Protein AF-0000000084728700 (afdb_homodimer)

InterPro domains:
  IPR007277 Svp26/Tex261 [PF04148] (4-210)
  IPR007277 Svp26/Tex261 [PTHR13144] (4-210)

Radius of gyration: 27.86 Å; Cα contacts (8 Å, |Δi|>4): 353; chains: 2; bounding box: 79×85×58 Å

Organism: Pneumocystis jirovecii (NCBI:txid42068)

Structure (mmCIF, N/CA/C/O backbone):
data_AF-0000000084728700-model_v1
#
loop_
_entity.id
_entity.type
_entity.pdbx_description
1 polymer 'Protein SVP26'
#
loop_
_atom_site.group_PDB
_atom_site.id
_atom_site.type_symbol
_atom_site.label_atom_id
_atom_site.label_alt_id
_atom_site.label_comp_id
_atom_site.label_asym_id
_atom_site.label_entity_id
_atom_site.label_seq_id
_atom_site.pdbx_PDB_ins_code
_atom_site.Cartn_x
_atom_site.Cartn_y
_atom_site.Cartn_z
_atom_site.occupancy
_atom_site.B_iso_or_equiv
_atom_site.auth_seq_id
_atom_site.auth_comp_id
_atom_site.auth_asym_id
_atom_site.auth_atom_id
_atom_site.pdbx_PDB_model_num
ATOM 1 N N . MET A 1 1 ? -20.25 -24.484 -0.76 1 86.06 1 MET A N 1
ATOM 2 C CA . MET A 1 1 ? -19.5 -23.281 -1.103 1 86.06 1 MET A CA 1
ATOM 3 C C . MET A 1 1 ? -18.344 -23.062 -0.122 1 86.06 1 MET A C 1
ATOM 5 O O . MET A 1 1 ? -17.953 -21.922 0.122 1 86.06 1 MET A O 1
ATOM 9 N N . TYR A 1 2 ? -17.938 -24.281 0.404 1 89.12 2 TYR A N 1
ATOM 10 C CA . TYR A 1 2 ? -16.906 -24.25 1.431 1 89.12 2 TYR A CA 1
ATOM 11 C C . TYR A 1 2 ? -15.547 -23.875 0.831 1 89.12 2 TYR A C 1
ATOM 13 O O . TYR A 1 2 ? -14.742 -23.188 1.468 1 89.12 2 TYR A O 1
ATOM 21 N N . GLY A 1 3 ? -15.336 -24.297 -0.341 1 92.12 3 GLY A N 1
ATOM 22 C CA . GLY A 1 3 ? -14.07 -24 -0.98 1 92.12 3 GLY A CA 1
ATOM 23 C C . GLY A 1 3 ? -13.859 -22.516 -1.232 1 92.12 3 GLY A C 1
ATOM 24 O O . GLY A 1 3 ? -12.812 -21.969 -0.885 1 92.12 3 GLY A O 1
ATOM 25 N N . ILE A 1 4 ? -14.852 -21.922 -1.676 1 92.06 4 ILE A N 1
ATOM 26 C CA . ILE A 1 4 ? -14.742 -20.516 -2.029 1 92.06 4 ILE A CA 1
ATOM 27 C C . ILE A 1 4 ? -14.75 -19.656 -0.764 1 92.06 4 ILE A C 1
ATOM 29 O O . ILE A 1 4 ? -14.133 -18.594 -0.719 1 92.06 4 ILE A O 1
ATOM 33 N N . ILE A 1 5 ? -15.453 -20.094 0.23 1 92.19 5 ILE A N 1
ATOM 34 C CA . ILE A 1 5 ? -15.461 -19.391 1.509 1 92.19 5 ILE A CA 1
ATOM 35 C C . ILE A 1 5 ? -14.062 -19.422 2.121 1 92.19 5 ILE A C 1
ATOM 37 O O . ILE A 1 5 ? -13.57 -18.406 2.617 1 92.19 5 ILE A O 1
ATOM 41 N N . PHE A 1 6 ? -13.523 -20.594 2.043 1 94.12 6 PHE A N 1
ATOM 42 C CA . PHE A 1 6 ? -12.148 -20.719 2.504 1 94.12 6 PHE A CA 1
ATOM 43 C C . PHE A 1 6 ? -11.219 -19.812 1.709 1 94.12 6 PHE A C 1
ATOM 45 O O . PHE A 1 6 ? -10.391 -19.109 2.285 1 94.12 6 PHE A O 1
ATOM 52 N N . LEU A 1 7 ? -11.359 -19.797 0.48 1 94.69 7 LEU A N 1
ATOM 53 C CA . LEU A 1 7 ? -10.555 -18.969 -0.404 1 94.69 7 LEU A CA 1
ATOM 54 C C . LEU A 1 7 ? -10.75 -17.484 -0.08 1 94.69 7 LEU A C 1
ATOM 56 O O . LEU A 1 7 ? -9.805 -16.703 -0.139 1 94.69 7 LEU A O 1
ATOM 60 N N . SER A 1 8 ? -11.93 -17.172 0.301 1 94.31 8 SER A N 1
ATOM 61 C CA . SER A 1 8 ? -12.242 -15.781 0.634 1 94.31 8 SER A CA 1
ATOM 62 C C . SER A 1 8 ? -11.469 -15.328 1.865 1 94.31 8 SER A C 1
ATOM 64 O O . SER A 1 8 ? -10.922 -14.219 1.886 1 94.31 8 SER A O 1
ATOM 66 N N . TYR A 1 9 ? -11.375 -16.141 2.785 1 94.19 9 TYR A N 1
ATOM 67 C CA . TYR A 1 9 ? -10.617 -15.805 3.984 1 94.19 9 TYR A CA 1
ATOM 68 C C . TYR A 1 9 ? -9.125 -15.75 3.688 1 94.19 9 TYR A C 1
ATOM 70 O O . TYR A 1 9 ? -8.422 -14.859 4.176 1 94.19 9 TYR A O 1
ATOM 78 N N . LEU A 1 10 ? -8.672 -16.625 2.893 1 95.25 10 LEU A N 1
ATOM 79 C CA . LEU A 1 10 ? -7.273 -16.625 2.486 1 95.25 10 LEU A CA 1
ATOM 80 C C . LEU A 1 10 ? -6.93 -15.352 1.721 1 95.25 10 LEU A C 1
ATOM 82 O O . LEU A 1 10 ? -5.863 -14.766 1.92 1 95.25 10 LEU A O 1
ATOM 86 N N . GLY A 1 11 ? -7.812 -15.023 0.924 1 95.44 11 GLY A N 1
ATOM 87 C CA . GLY A 1 11 ? -7.609 -13.797 0.168 1 95.44 11 GLY A CA 1
ATOM 88 C C . GLY A 1 11 ? -7.574 -12.555 1.041 1 95.44 11 GLY A C 1
ATOM 89 O O . GLY A 1 11 ? -6.75 -11.664 0.831 1 95.44 11 GLY A O 1
ATOM 90 N N . LEU A 1 12 ? -8.438 -12.531 1.991 1 93.94 12 LEU A N 1
ATOM 91 C CA . LEU A 1 12 ? -8.492 -11.383 2.895 1 93.94 12 LEU A CA 1
ATOM 92 C C . LEU A 1 12 ? -7.207 -11.273 3.709 1 93.94 12 LEU A C 1
ATOM 94 O O . LEU A 1 12 ? -6.648 -10.188 3.852 1 93.94 12 LEU A O 1
ATOM 98 N N . ILE A 1 13 ? -6.793 -12.312 4.156 1 95.31 13 ILE A N 1
ATOM 99 C CA . ILE A 1 13 ? -5.59 -12.336 4.977 1 95.31 13 ILE A CA 1
ATOM 100 C C . ILE A 1 13 ? -4.375 -11.977 4.125 1 95.31 13 ILE A C 1
ATOM 102 O O . ILE A 1 13 ? -3.561 -11.141 4.516 1 95.31 13 ILE A O 1
ATOM 106 N N . SER A 1 14 ? -4.246 -12.562 3.01 1 94.94 14 SER A N 1
ATOM 107 C CA . SER A 1 14 ? -3.121 -12.289 2.117 1 94.94 14 SER A CA 1
ATOM 108 C C . SER A 1 14 ? -3.139 -10.852 1.625 1 94.94 14 SER A C 1
ATOM 110 O O . SER A 1 14 ? -2.09 -10.211 1.52 1 94.94 14 SER A O 1
ATOM 112 N N . GLY A 1 15 ? -4.324 -10.453 1.349 1 93.5 15 GLY A N 1
ATOM 113 C CA . GLY A 1 15 ? -4.445 -9.07 0.928 1 93.5 15 GLY A CA 1
ATOM 114 C C . GLY A 1 15 ? -4.031 -8.078 2.004 1 93.5 15 GLY A C 1
ATOM 115 O O . GLY A 1 15 ? -3.33 -7.105 1.723 1 93.5 15 GLY A O 1
ATOM 116 N N . PHE A 1 16 ? -4.418 -8.406 3.184 1 93.94 16 PHE A N 1
ATOM 117 C CA . PHE A 1 16 ? -4.059 -7.551 4.309 1 93.94 16 PHE A CA 1
ATOM 118 C C . PHE A 1 16 ? -2.551 -7.535 4.52 1 93.94 16 PHE A C 1
ATOM 120 O O . PHE A 1 16 ? -1.956 -6.477 4.723 1 93.94 16 PHE A O 1
ATOM 127 N N . LEU A 1 17 ? -1.979 -8.609 4.441 1 93.88 17 LEU A N 1
ATOM 128 C CA . LEU A 1 17 ? -0.535 -8.719 4.613 1 93.88 17 LEU A CA 1
ATOM 129 C C . LEU A 1 17 ? 0.203 -8.008 3.482 1 93.88 17 LEU A C 1
ATOM 131 O O . LEU A 1 17 ? 1.175 -7.289 3.727 1 93.88 17 LEU A O 1
ATOM 135 N N . PHE A 1 18 ? -0.209 -8.234 2.363 1 94.19 18 PHE A N 1
ATOM 136 C CA . PHE A 1 18 ? 0.42 -7.609 1.204 1 94.19 18 PHE A CA 1
ATOM 137 C C . PHE A 1 18 ? 0.346 -6.09 1.297 1 94.19 18 PHE A C 1
ATOM 139 O O . PHE A 1 18 ? 1.35 -5.402 1.103 1 94.19 18 PHE A O 1
ATOM 146 N N . LEU A 1 19 ? -0.818 -5.641 1.605 1 93.62 19 LEU A N 1
ATOM 147 C CA . LEU A 1 19 ? -0.994 -4.195 1.687 1 93.62 19 LEU A CA 1
ATOM 148 C C . LEU A 1 19 ? -0.146 -3.607 2.809 1 93.62 19 LEU A C 1
ATOM 150 O O . LEU A 1 19 ? 0.424 -2.523 2.656 1 93.62 19 LEU A O 1
ATOM 154 N N . THR A 1 20 ? -0.111 -4.289 3.875 1 94.31 20 THR A N 1
ATOM 155 C CA . THR A 1 20 ? 0.693 -3.828 5 1 94.31 20 THR A CA 1
ATOM 156 C C . THR A 1 20 ? 2.166 -3.742 4.613 1 94.31 20 THR A C 1
ATOM 158 O O . THR A 1 20 ? 2.842 -2.762 4.934 1 94.31 20 THR A O 1
ATOM 161 N N . VAL A 1 21 ? 2.637 -4.672 3.898 1 93.94 21 VAL A N 1
ATOM 162 C CA . VAL A 1 21 ? 4.031 -4.672 3.465 1 93.94 21 VAL A CA 1
ATOM 163 C C . VAL A 1 21 ? 4.262 -3.529 2.477 1 93.94 21 VAL A C 1
ATOM 165 O O . VAL A 1 21 ? 5.289 -2.85 2.533 1 93.94 21 VAL A O 1
ATOM 168 N N . CYS A 1 22 ? 3.312 -3.363 1.626 1 94.81 22 CYS A N 1
ATOM 169 C CA . CYS A 1 22 ? 3.439 -2.281 0.657 1 94.81 22 CYS A CA 1
ATOM 170 C C . CYS A 1 22 ? 3.492 -0.928 1.355 1 94.81 22 CYS A C 1
ATOM 172 O O . CYS A 1 22 ? 4.285 -0.063 0.984 1 94.81 22 CYS A O 1
ATOM 174 N N . ILE A 1 23 ? 2.656 -0.831 2.287 1 94.25 23 ILE A N 1
ATOM 175 C CA . ILE A 1 23 ? 2.656 0.414 3.047 1 94.25 23 ILE A CA 1
ATOM 176 C C . ILE A 1 23 ? 4.004 0.592 3.744 1 94.25 23 ILE A C 1
ATOM 178 O O . ILE A 1 23 ? 4.582 1.681 3.723 1 94.25 23 ILE A O 1
ATOM 182 N N . ALA A 1 24 ? 4.516 -0.455 4.359 1 92.06 24 ALA A N 1
ATOM 183 C CA . ALA A 1 24 ? 5.82 -0.417 5.016 1 92.06 24 ALA A CA 1
ATOM 184 C C . ALA A 1 24 ? 6.918 -0.018 4.031 1 92.06 24 ALA A C 1
ATOM 186 O O . ALA A 1 24 ? 7.777 0.805 4.352 1 92.06 24 ALA A O 1
ATOM 187 N N . CYS A 1 25 ? 6.867 -0.547 2.869 1 92.5 25 CYS A N 1
ATOM 188 C CA . CYS A 1 25 ? 7.852 -0.221 1.848 1 92.5 25 CYS A CA 1
ATOM 189 C C . CYS A 1 25 ? 7.727 1.233 1.409 1 92.5 25 CYS A C 1
ATOM 191 O O . CYS A 1 25 ? 8.734 1.913 1.198 1 92.5 25 CYS A O 1
ATOM 193 N N . GLY A 1 26 ? 6.566 1.59 1.32 1 92.81 26 GLY A N 1
ATOM 194 C CA . GLY A 1 26 ? 6.34 2.986 0.98 1 92.81 26 GLY A CA 1
ATOM 195 C C . GLY A 1 26 ? 6.887 3.947 2.018 1 92.81 26 GLY A C 1
ATOM 196 O O . GLY A 1 26 ? 7.512 4.953 1.671 1 92.81 26 GLY A O 1
ATOM 197 N N . LEU A 1 27 ? 6.641 3.631 3.205 1 89.5 27 LEU A N 1
ATOM 198 C CA . LEU A 1 27 ? 7.148 4.469 4.285 1 89.5 27 LEU A CA 1
ATOM 199 C C . LEU A 1 27 ? 8.672 4.441 4.32 1 89.5 27 LEU A C 1
ATOM 201 O O . LEU A 1 27 ? 9.312 5.453 4.621 1 89.5 27 LEU A O 1
ATOM 205 N N . TYR A 1 28 ? 9.234 3.357 4.074 1 89.19 28 TYR A N 1
ATOM 206 C CA . TYR A 1 28 ? 10.688 3.236 3.99 1 89.19 28 TYR A CA 1
ATOM 207 C C . TYR A 1 28 ? 11.242 4.137 2.896 1 89.19 28 TYR A C 1
ATOM 209 O O . TYR A 1 28 ? 12.211 4.871 3.123 1 89.19 28 TYR A O 1
ATOM 217 N N . TYR A 1 29 ? 10.594 4.07 1.847 1 88.94 29 TYR A N 1
ATOM 218 C CA . TYR A 1 29 ? 11.07 4.879 0.729 1 88.94 29 TYR A CA 1
ATOM 219 C C . TYR A 1 29 ? 10.875 6.363 1.006 1 88.94 29 TYR A C 1
ATOM 221 O O . TYR A 1 29 ? 11.711 7.188 0.629 1 88.94 29 TYR A O 1
ATOM 229 N N . LEU A 1 30 ? 9.883 6.617 1.56 1 89.69 30 LEU A N 1
ATOM 230 C CA . LEU A 1 30 ? 9.648 8.008 1.935 1 89.69 30 LEU A CA 1
ATOM 231 C C . LEU A 1 30 ? 10.734 8.5 2.889 1 89.69 30 LEU A C 1
ATOM 233 O O . LEU A 1 30 ? 11.211 9.633 2.76 1 89.69 30 LEU A O 1
ATOM 237 N N . SER A 1 31 ? 11.07 7.707 3.84 1 86.94 31 SER A N 1
ATOM 238 C CA . SER A 1 31 ? 12.133 8.07 4.773 1 86.94 31 SER A CA 1
ATOM 239 C C . SER A 1 31 ? 13.461 8.266 4.051 1 86.94 31 SER A C 1
ATOM 241 O O . SER A 1 31 ? 14.227 9.18 4.383 1 86.94 31 SER A O 1
ATOM 243 N N . GLU A 1 32 ? 13.703 7.473 3.125 1 86.5 32 GLU A N 1
ATOM 244 C CA . GLU A 1 32 ? 14.906 7.621 2.309 1 86.5 32 GLU A CA 1
ATOM 245 C C . GLU A 1 32 ? 14.859 8.906 1.489 1 86.5 32 GLU A C 1
ATOM 247 O O . GLU A 1 32 ? 15.875 9.602 1.357 1 86.5 32 GLU A O 1
ATOM 252 N N . PHE A 1 33 ? 13.75 9.117 1.015 1 87 33 PHE A N 1
ATOM 253 C CA . PHE A 1 33 ? 13.555 10.328 0.223 1 87 33 PHE A CA 1
ATOM 254 C C . PHE A 1 33 ? 13.797 11.57 1.067 1 87 33 PHE A C 1
ATOM 256 O O . PHE A 1 33 ? 14.484 12.5 0.63 1 87 33 PHE A O 1
ATOM 263 N N . ILE A 1 34 ? 13.344 11.602 2.238 1 86.25 34 ILE A N 1
ATOM 264 C CA . ILE A 1 34 ? 13.5 12.734 3.146 1 86.25 34 ILE A CA 1
ATOM 265 C C . ILE A 1 34 ? 14.977 12.898 3.51 1 86.25 34 ILE A C 1
ATOM 267 O O . ILE A 1 34 ? 15.477 14.023 3.617 1 86.25 34 ILE A O 1
ATOM 271 N N . GLU A 1 35 ? 15.625 11.812 3.643 1 83.19 35 GLU A N 1
ATOM 272 C CA . GLU A 1 35 ? 17.047 11.852 3.971 1 83.19 35 GLU A CA 1
ATOM 273 C C . GLU A 1 35 ? 17.875 12.344 2.787 1 83.19 35 GLU A C 1
ATOM 275 O O . GLU A 1 35 ? 18.812 13.117 2.963 1 83.19 35 GLU A O 1
ATOM 280 N N . GLU A 1 36 ? 17.516 11.961 1.692 1 84.19 36 GLU A N 1
ATOM 281 C CA . GLU A 1 36 ? 18.25 12.328 0.486 1 84.19 36 GLU A CA 1
ATOM 282 C C . GLU A 1 36 ? 17.969 13.781 0.094 1 84.19 36 GLU A C 1
ATOM 284 O O . GLU A 1 36 ? 18.875 14.484 -0.373 1 84.19 36 GLU A O 1
ATOM 289 N N . TYR A 1 37 ? 16.734 14.195 0.298 1 86.06 37 TYR A N 1
ATOM 290 C CA . TYR A 1 37 ? 16.328 15.547 -0.067 1 86.06 37 TYR A CA 1
ATOM 291 C C . TYR A 1 37 ? 15.781 16.297 1.141 1 86.06 37 TYR A C 1
ATOM 293 O O . TYR A 1 37 ? 14.625 16.734 1.14 1 86.06 37 TYR A O 1
ATOM 301 N N . THR A 1 38 ? 16.594 16.516 2.045 1 83.62 38 THR A N 1
ATOM 302 C CA . THR A 1 38 ? 16.203 17.062 3.338 1 83.62 38 THR A CA 1
ATOM 303 C C . THR A 1 38 ? 15.641 18.469 3.184 1 83.62 38 THR A C 1
ATOM 305 O O . THR A 1 38 ? 14.578 18.797 3.719 1 83.62 38 THR A O 1
ATOM 308 N N . GLU A 1 39 ? 16.422 19.297 2.5 1 85.12 39 GLU A N 1
ATOM 309 C CA . GLU A 1 39 ? 16 20.703 2.365 1 85.12 39 GLU A CA 1
ATOM 310 C C . GLU A 1 39 ? 14.68 20.812 1.625 1 85.12 39 GLU A C 1
ATOM 312 O O . GLU A 1 39 ? 13.797 21.578 2.033 1 85.12 39 GLU A O 1
ATOM 317 N N . PHE A 1 40 ? 14.602 20.125 0.626 1 85.94 40 PHE A N 1
ATOM 318 C CA . PHE A 1 40 ? 13.359 20.125 -0.136 1 85.94 40 PHE A CA 1
ATOM 319 C C . PHE A 1 40 ? 12.203 19.641 0.726 1 85.94 40 PHE A C 1
ATOM 321 O O . PHE A 1 40 ? 11.117 20.234 0.715 1 85.94 40 PHE A O 1
ATOM 328 N N . SER A 1 41 ? 12.391 18.5 1.368 1 89.44 41 SER A N 1
ATOM 329 C CA . SER A 1 41 ? 11.359 17.906 2.213 1 89.44 41 SER A CA 1
ATOM 330 C C . SER A 1 41 ? 10.93 18.875 3.312 1 89.44 41 SER A C 1
ATOM 332 O O . SER A 1 41 ? 9.742 18.938 3.646 1 89.44 41 SER A O 1
ATOM 334 N N . LYS A 1 42 ? 11.836 19.547 3.84 1 88.62 42 LYS A N 1
ATOM 335 C CA . LYS A 1 42 ? 11.539 20.531 4.875 1 88.62 42 LYS A CA 1
ATOM 336 C C . LYS A 1 42 ? 10.633 21.641 4.34 1 88.62 42 LYS A C 1
ATOM 338 O O . LYS A 1 42 ? 9.641 22 4.98 1 88.62 42 LYS A O 1
ATOM 343 N N . LYS A 1 43 ? 11 22.094 3.273 1 90.62 43 LYS A N 1
ATOM 344 C CA . LYS A 1 43 ? 10.203 23.156 2.646 1 90.62 43 LYS A CA 1
ATOM 345 C C . LYS A 1 43 ? 8.797 22.656 2.326 1 90.62 43 LYS A C 1
ATOM 347 O O . LYS A 1 43 ? 7.82 23.391 2.529 1 90.62 43 LYS A O 1
ATOM 352 N N . LEU A 1 44 ? 8.789 21.531 1.836 1 91.88 44 LEU A N 1
ATOM 353 C CA . LEU A 1 44 ? 7.492 20.938 1.516 1 91.88 44 LEU A CA 1
ATOM 354 C C . LEU A 1 44 ? 6.648 20.75 2.773 1 91.88 44 LEU A C 1
ATOM 356 O O . LEU A 1 44 ? 5.453 21.047 2.771 1 91.88 44 LEU A O 1
ATOM 360 N N . LEU A 1 45 ? 7.25 20.234 3.785 1 92.25 45 LEU A N 1
ATOM 361 C CA . LEU A 1 45 ? 6.543 20.016 5.043 1 92.25 45 LEU A CA 1
ATOM 362 C C . LEU A 1 45 ? 6.016 21.328 5.605 1 92.25 45 LEU A C 1
ATOM 364 O O . LEU A 1 45 ? 4.898 21.391 6.125 1 92.25 45 LEU A O 1
ATOM 368 N N . ARG A 1 46 ? 6.789 22.328 5.488 1 93.19 46 ARG A N 1
ATOM 369 C CA . ARG A 1 46 ? 6.371 23.656 5.938 1 93.19 46 ARG A CA 1
ATOM 370 C C . ARG A 1 46 ? 5.121 24.109 5.195 1 93.19 46 ARG A C 1
ATOM 372 O O . ARG A 1 46 ? 4.156 24.562 5.816 1 93.19 46 ARG A O 1
ATOM 379 N N . LYS A 1 47 ? 5.176 23.969 3.963 1 95 47 LYS A N 1
ATOM 380 C CA . LYS A 1 47 ? 4.023 24.344 3.15 1 95 47 LYS A CA 1
ATOM 381 C C . LYS A 1 47 ? 2.795 23.516 3.516 1 95 47 LYS A C 1
ATOM 383 O O . LYS A 1 47 ? 1.675 24.031 3.527 1 95 47 LYS A O 1
ATOM 388 N N . MET A 1 48 ? 3.051 22.266 3.73 1 96.25 48 MET A N 1
ATOM 389 C CA . MET A 1 48 ? 1.949 21.375 4.102 1 96.25 48 MET A CA 1
ATOM 390 C C . MET A 1 48 ? 1.328 21.812 5.426 1 96.25 48 MET A C 1
ATOM 392 O O . MET A 1 48 ? 0.11 21.734 5.598 1 96.25 48 MET A O 1
ATOM 396 N N . ILE A 1 49 ? 2.135 22.219 6.34 1 96 49 ILE A N 1
ATOM 397 C CA . ILE A 1 49 ? 1.626 22.672 7.633 1 96 49 ILE A CA 1
ATOM 398 C C . ILE A 1 49 ? 0.722 23.891 7.434 1 96 49 ILE A C 1
ATOM 400 O O . ILE A 1 49 ? -0.391 23.938 7.965 1 96 49 ILE A O 1
ATOM 404 N N . TYR A 1 50 ? 1.147 24.812 6.68 1 97.31 50 TYR A N 1
ATOM 405 C CA . TYR A 1 50 ? 0.343 26 6.406 1 97.31 50 TYR A CA 1
ATOM 406 C C . TYR A 1 50 ? -0.962 25.625 5.715 1 97.31 50 TYR A C 1
ATOM 408 O O . TYR A 1 50 ? -2.01 26.219 5.988 1 97.31 50 TYR A O 1
ATOM 416 N N . PHE A 1 51 ? -0.839 24.719 4.879 1 97.62 51 PHE A N 1
ATOM 417 C CA . PHE A 1 51 ? -2.023 24.266 4.164 1 97.62 51 PHE A CA 1
ATOM 418 C C . PHE A 1 51 ? -3.039 23.656 5.129 1 97.62 51 PHE A C 1
ATOM 420 O O . PHE A 1 51 ? -4.234 23.938 5.031 1 97.62 51 PHE A O 1
ATOM 427 N N . VAL A 1 52 ? -2.572 22.828 6.035 1 97.69 52 VAL A N 1
ATOM 428 C CA . VAL A 1 52 ? -3.461 22.188 7.004 1 97.69 52 VAL A CA 1
ATOM 429 C C . VAL A 1 52 ? -4.086 23.25 7.902 1 97.69 52 VAL A C 1
ATOM 431 O O . VAL A 1 52 ? -5.27 23.172 8.242 1 97.69 52 VAL A O 1
ATOM 434 N N . ILE A 1 53 ? -3.34 24.281 8.305 1 97.69 53 ILE A N 1
ATOM 435 C CA . ILE A 1 53 ? -3.871 25.391 9.094 1 97.69 53 ILE A CA 1
ATOM 436 C C . ILE A 1 53 ? -4.977 26.094 8.312 1 97.69 53 ILE A C 1
ATOM 438 O O . ILE A 1 53 ? -6.035 26.406 8.867 1 97.69 53 ILE A O 1
ATOM 442 N N . PHE A 1 54 ? -4.711 26.281 7.078 1 97.69 54 PHE A N 1
ATOM 443 C CA . PHE A 1 54 ? -5.703 26.906 6.207 1 97.69 54 PHE A CA 1
ATOM 444 C C . PHE A 1 54 ? -6.98 26.078 6.164 1 97.69 54 PHE A C 1
ATOM 446 O O . PHE A 1 54 ? -8.086 26.625 6.242 1 97.69 54 PHE A O 1
ATOM 453 N N . LEU A 1 55 ? -6.848 24.812 6.047 1 97.38 55 LEU A N 1
ATOM 454 C CA . LEU A 1 55 ? -8.016 23.938 6.004 1 97.38 55 LEU A CA 1
ATOM 455 C C . LEU A 1 55 ? -8.805 24.016 7.305 1 97.38 55 LEU A C 1
ATOM 457 O O . LEU A 1 55 ? -10.031 23.984 7.293 1 97.38 55 LEU A O 1
ATOM 461 N N . HIS A 1 56 ? -8.133 24.094 8.438 1 97.62 56 HIS A N 1
ATOM 462 C CA . HIS A 1 56 ? -8.797 24.234 9.719 1 97.62 56 HIS A CA 1
ATOM 463 C C . HIS A 1 56 ? -9.633 25.516 9.758 1 97.62 56 HIS A C 1
ATOM 465 O O . HIS A 1 56 ? -10.758 25.516 10.273 1 97.62 56 HIS A O 1
ATOM 471 N N . LEU A 1 57 ? -9.141 26.578 9.188 1 97 57 LEU A N 1
ATOM 472 C CA . LEU A 1 57 ? -9.859 27.844 9.156 1 97 57 LEU A CA 1
ATOM 473 C C . LEU A 1 57 ? -11.086 27.75 8.258 1 97 57 LEU A C 1
ATOM 475 O O . LEU A 1 57 ? -12.141 28.297 8.586 1 97 57 LEU A O 1
ATOM 479 N N . VAL A 1 58 ? -10.891 27.062 7.18 1 96.38 58 VAL A N 1
ATOM 480 C CA . VAL A 1 58 ? -12 26.875 6.246 1 96.38 58 VAL A CA 1
ATOM 481 C C . VAL A 1 58 ? -13.133 26.109 6.926 1 96.38 58 VAL A C 1
ATOM 483 O O . VAL A 1 58 ? -14.297 26.5 6.824 1 96.38 58 VAL A O 1
ATOM 486 N N . ILE A 1 59 ? -12.805 25.078 7.613 1 95.81 59 ILE A N 1
ATOM 487 C CA . ILE A 1 59 ? -13.812 24.25 8.266 1 95.81 59 ILE A CA 1
ATOM 488 C C . ILE A 1 59 ? -14.453 25.016 9.414 1 95.81 59 ILE A C 1
ATOM 490 O O . ILE A 1 59 ? -15.648 24.875 9.672 1 95.81 59 ILE A O 1
ATOM 494 N N . LEU A 1 60 ? -13.75 25.891 10.07 1 95.69 60 LEU A N 1
ATOM 495 C CA . LEU A 1 60 ? -14.281 26.734 11.133 1 95.69 60 LEU A CA 1
ATOM 496 C C . LEU A 1 60 ? -15.32 27.703 10.586 1 95.69 60 LEU A C 1
ATOM 498 O O . LEU A 1 60 ? -16.406 27.844 11.164 1 95.69 60 LEU A O 1
ATOM 502 N N . ILE A 1 61 ? -15.047 28.281 9.453 1 95.38 61 ILE A N 1
ATOM 503 C CA . ILE A 1 61 ? -15.875 29.344 8.914 1 95.38 61 ILE A CA 1
ATOM 504 C C . ILE A 1 61 ? -17.078 28.75 8.18 1 95.38 61 ILE A C 1
ATOM 506 O O . ILE A 1 61 ? -18.219 29.156 8.406 1 95.38 61 ILE A O 1
ATOM 510 N N . LEU A 1 62 ? -16.859 27.719 7.414 1 93.56 62 LEU A N 1
ATOM 511 C CA . LEU A 1 62 ? -17.906 27.188 6.543 1 93.56 62 LEU A CA 1
ATOM 512 C C . LEU A 1 62 ? -18.75 26.141 7.273 1 93.56 62 LEU A C 1
ATOM 514 O O . LEU A 1 62 ? -19.953 26.062 7.055 1 93.56 62 LEU A O 1
ATOM 518 N N . ASP A 1 63 ? -18.156 25.344 8.125 1 93.25 63 ASP A N 1
ATOM 519 C CA . ASP A 1 63 ? -18.859 24.219 8.742 1 93.25 63 ASP A CA 1
ATOM 520 C C . ASP A 1 63 ? -19.141 24.484 10.219 1 93.25 63 ASP A C 1
ATOM 522 O O . ASP A 1 63 ? -19.859 23.734 10.867 1 93.25 63 ASP A O 1
ATOM 526 N N . LYS A 1 64 ? -18.547 25.531 10.773 1 92.19 64 LYS A N 1
ATOM 527 C CA . LYS A 1 64 ? -18.781 25.953 12.148 1 92.19 64 LYS A CA 1
ATOM 528 C C . LYS A 1 64 ? -18.391 24.875 13.141 1 92.19 64 LYS A C 1
ATOM 530 O O . LYS A 1 64 ? -19.156 24.547 14.055 1 92.19 64 LYS A O 1
ATOM 535 N N . PHE A 1 65 ? -17.266 24.281 12.922 1 93.94 65 PHE A N 1
ATOM 536 C CA . PHE A 1 65 ? -16.688 23.328 13.883 1 93.94 65 PHE A CA 1
ATOM 537 C C . PHE A 1 65 ? -16.344 24.031 15.188 1 93.94 65 PHE A C 1
ATOM 539 O O . PHE A 1 65 ? -16.266 25.266 15.242 1 93.94 65 PHE A O 1
ATOM 546 N N . PRO A 1 66 ? -16.297 23.297 16.234 1 94.88 66 PRO A N 1
ATOM 547 C CA . PRO A 1 66 ? -16.047 23.922 17.531 1 94.88 66 PRO A CA 1
ATOM 548 C C . PRO A 1 66 ? -14.797 24.781 17.547 1 94.88 66 PRO A C 1
ATOM 550 O O . PRO A 1 66 ? -13.703 24.297 17.234 1 94.88 66 PRO A O 1
ATOM 553 N N . PHE A 1 67 ? -14.914 25.984 17.984 1 96.06 67 PHE A N 1
ATOM 554 C CA . PHE A 1 67 ? -13.875 27 17.906 1 96.06 67 PHE A CA 1
ATOM 555 C C . PHE A 1 67 ? -12.656 26.594 18.719 1 96.06 67 PHE A C 1
ATOM 557 O O . PHE A 1 67 ? -11.523 26.672 18.25 1 96.06 67 PHE A O 1
ATOM 564 N N . PHE A 1 68 ? -12.836 26.062 19.875 1 95.75 68 PHE A N 1
ATOM 565 C CA . PHE A 1 68 ? -11.734 25.766 20.781 1 95.75 68 PHE A CA 1
ATOM 566 C C . PHE A 1 68 ? -10.922 24.578 20.25 1 95.75 68 PHE A C 1
ATOM 568 O O . PHE A 1 68 ? -9.695 24.547 20.391 1 95.75 68 PHE A O 1
ATOM 575 N N . LEU A 1 69 ? -11.547 23.656 19.703 1 96.94 69 LEU A N 1
ATOM 576 C CA . LEU A 1 69 ? -10.844 22.5 19.156 1 96.94 69 LEU A CA 1
ATOM 577 C C . LEU A 1 69 ? -9.984 22.906 17.953 1 96.94 69 LEU A C 1
ATOM 579 O O . LEU A 1 69 ? -8.852 22.453 17.828 1 96.94 69 LEU A O 1
ATOM 583 N N . ILE A 1 70 ? -10.531 23.719 17.125 1 97.56 70 ILE A N 1
ATOM 584 C CA . ILE A 1 70 ? -9.797 24.188 15.953 1 97.56 70 ILE A CA 1
ATOM 585 C C . ILE A 1 70 ? -8.594 25.016 16.391 1 97.56 70 ILE A C 1
ATOM 587 O O . ILE A 1 70 ? -7.496 24.875 15.852 1 97.56 70 ILE A O 1
ATOM 591 N N . MET A 1 71 ? -8.859 25.875 17.375 1 97.19 71 MET A N 1
ATOM 592 C CA . MET A 1 71 ? -7.758 26.688 17.859 1 97.19 71 MET A CA 1
ATOM 593 C C . MET A 1 71 ? -6.652 25.828 18.453 1 97.19 71 MET A C 1
ATOM 595 O O . MET A 1 71 ? -5.469 26.094 18.25 1 97.19 71 MET A O 1
ATOM 599 N N . PHE A 1 72 ? -7.043 24.859 19.156 1 97.06 72 PHE A N 1
ATOM 600 C CA . PHE A 1 72 ? -6.059 23.953 19.734 1 97.06 72 PHE A CA 1
ATOM 601 C C . PHE A 1 72 ? -5.273 23.25 18.625 1 97.06 72 PHE A C 1
ATOM 603 O O . PHE A 1 72 ? -4.055 23.094 18.719 1 97.06 72 PHE A O 1
ATOM 610 N N . SER A 1 73 ? -5.934 22.75 17.625 1 97.5 73 SER A N 1
ATOM 611 C CA . SER A 1 73 ? -5.273 22.109 16.5 1 97.5 73 SER A CA 1
ATOM 612 C C . SER A 1 73 ? -4.309 23.047 15.797 1 97.5 73 SER A C 1
ATOM 614 O O . SER A 1 73 ? -3.197 22.656 15.438 1 97.5 73 SER A O 1
ATOM 616 N N . ILE A 1 74 ? -4.742 24.266 15.602 1 97.31 74 ILE A N 1
ATOM 617 C CA . ILE A 1 74 ? -3.881 25.266 14.977 1 97.31 74 ILE A CA 1
ATOM 618 C C . ILE A 1 74 ? -2.652 25.5 15.844 1 97.31 74 ILE A C 1
ATOM 620 O O . ILE A 1 74 ? -1.532 25.594 15.336 1 97.31 74 ILE A O 1
ATOM 624 N N . LEU A 1 75 ? -2.836 25.562 17.141 1 95.44 75 LEU A N 1
ATOM 625 C CA . LEU A 1 75 ? -1.715 25.719 18.062 1 95.44 75 LEU A CA 1
ATOM 626 C C . LEU 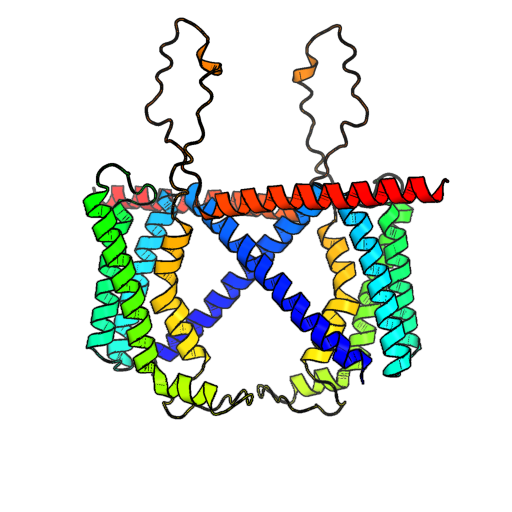A 1 75 ? -0.738 24.547 17.938 1 95.44 75 LEU A C 1
ATOM 628 O O . LEU A 1 75 ? 0.479 24.75 17.938 1 95.44 75 LEU A O 1
ATOM 632 N N . SER A 1 76 ? -1.267 23.391 17.828 1 94 76 SER A N 1
ATOM 633 C CA . SER A 1 76 ? -0.419 22.219 17.641 1 94 76 SER A CA 1
ATOM 634 C C . SER A 1 76 ? 0.408 22.344 16.359 1 94 76 SER A C 1
ATOM 636 O O . SER A 1 76 ? 1.592 22 16.344 1 94 76 SER A O 1
ATOM 638 N N . HIS A 1 77 ? -0.121 22.797 15.312 1 95.06 77 HIS A N 1
ATOM 639 C CA . HIS A 1 77 ? 0.577 22.953 14.039 1 95.06 77 HIS A CA 1
ATOM 640 C C . HIS A 1 77 ? 1.638 24.047 14.117 1 95.06 77 HIS A C 1
ATOM 642 O O . HIS A 1 77 ? 2.684 23.938 13.469 1 95.06 77 HIS A O 1
ATOM 648 N N . ILE A 1 78 ? 1.363 25.062 14.906 1 92.69 78 ILE A N 1
ATOM 649 C CA . ILE A 1 78 ? 2.367 26.094 15.133 1 92.69 78 ILE A CA 1
ATOM 650 C C . ILE A 1 78 ? 3.568 25.5 15.867 1 92.69 78 ILE A C 1
ATOM 652 O O . ILE A 1 78 ? 4.715 25.844 15.562 1 92.69 78 ILE A O 1
ATOM 656 N N . LEU A 1 79 ? 3.291 24.641 16.766 1 89.5 79 LEU A N 1
ATOM 657 C CA . LEU A 1 79 ? 4.371 23.938 17.453 1 89.5 79 LEU A CA 1
ATOM 658 C C . LEU A 1 79 ? 5.164 23.062 16.484 1 89.5 79 LEU A C 1
ATOM 660 O O . LEU A 1 79 ? 6.387 22.969 16.594 1 89.5 79 LEU A O 1
ATOM 664 N N . TYR A 1 80 ? 4.438 22.453 15.547 1 89.88 80 TYR A N 1
ATOM 665 C CA . TYR A 1 80 ? 5.121 21.672 14.523 1 89.88 80 TYR A CA 1
ATOM 666 C C . TYR A 1 80 ? 6.066 22.547 13.711 1 89.88 80 TYR A C 1
ATOM 668 O O . TYR A 1 80 ? 7.184 22.125 13.391 1 89.88 80 TYR A O 1
ATOM 676 N N . LEU A 1 81 ? 5.676 23.703 13.422 1 88.94 81 LEU A N 1
ATOM 677 C CA . LEU A 1 81 ? 6.48 24.641 12.641 1 88.94 81 LEU A CA 1
ATOM 678 C C . LEU A 1 81 ? 7.766 25 13.383 1 88.94 81 LEU A C 1
ATOM 680 O O . LEU A 1 81 ? 8.836 25.094 12.773 1 88.94 81 LEU A O 1
ATOM 684 N N . SER A 1 82 ? 7.582 25.156 14.609 1 83.69 82 SER A N 1
ATOM 685 C CA . SER A 1 82 ? 8.734 25.516 15.43 1 83.69 82 SER A CA 1
ATOM 686 C C . SER A 1 82 ? 9.758 24.391 15.484 1 83.69 82 SER A C 1
ATOM 688 O O . SER A 1 82 ? 10.961 24.641 15.578 1 83.69 82 SER A O 1
ATOM 690 N N . ASN A 1 83 ? 9.297 23.266 15.352 1 78.06 83 ASN A N 1
ATOM 691 C CA . ASN A 1 83 ? 10.172 22.094 15.43 1 78.06 83 ASN A CA 1
ATOM 692 C C . ASN A 1 83 ? 10.828 21.797 14.086 1 78.06 83 ASN A C 1
ATOM 694 O O . ASN A 1 83 ? 11.75 20.984 14.008 1 78.06 83 ASN A O 1
ATOM 698 N N . LEU A 1 84 ? 10.453 22.312 13.016 1 78.81 84 LEU A N 1
ATOM 699 C CA . LEU A 1 84 ? 11.039 22.109 11.695 1 78.81 84 LEU A CA 1
ATOM 700 C C . LEU A 1 84 ? 12.422 22.75 11.609 1 78.81 84 LEU A C 1
ATOM 702 O O . LEU A 1 84 ? 13.234 22.359 10.773 1 78.81 84 LEU A O 1
ATOM 706 N N . ARG A 1 85 ? 12.68 23.672 12.477 1 65.69 85 ARG A N 1
ATOM 707 C CA . ARG A 1 85 ? 13.969 24.359 12.461 1 65.69 85 ARG A CA 1
ATOM 708 C C . ARG A 1 85 ? 15.102 23.391 12.773 1 65.69 85 ARG A C 1
ATOM 710 O O . ARG A 1 85 ? 16.219 23.531 12.258 1 65.69 85 ARG A O 1
ATOM 717 N N . SER A 1 86 ? 14.758 22.422 13.586 1 58.97 86 SER A N 1
ATOM 718 C CA . SER A 1 86 ? 15.781 21.438 13.938 1 58.97 86 SER A CA 1
ATOM 719 C C . SER A 1 86 ? 15.727 20.234 13.008 1 58.97 86 SER A C 1
ATOM 721 O O . SER A 1 86 ? 16.391 19.219 13.258 1 58.97 86 SER A O 1
ATOM 723 N N . PHE A 1 87 ? 15.055 20.25 11.945 1 57.97 87 PHE A N 1
ATOM 724 C CA . PHE A 1 87 ? 14.883 19.172 10.984 1 57.97 87 PHE A CA 1
ATOM 725 C C . PHE A 1 87 ? 16.125 19 10.125 1 57.97 87 PHE A C 1
ATOM 727 O O . PHE A 1 87 ? 16.734 19.984 9.711 1 57.97 87 PHE A O 1
ATOM 734 N N . PRO A 1 88 ? 16.531 17.797 9.812 1 50.69 88 PRO A N 1
ATOM 735 C CA . PRO A 1 88 ? 16.078 16.562 10.453 1 50.69 88 PRO A CA 1
ATOM 736 C C . PRO A 1 88 ? 16.766 16.297 11.781 1 50.69 88 PRO A C 1
ATOM 738 O O . PRO A 1 88 ? 16.406 15.352 12.492 1 50.69 88 PRO A O 1
ATOM 741 N N . CYS A 1 89 ? 17.984 16.859 11.961 1 45.66 89 CYS A N 1
ATOM 742 C CA . CYS A 1 89 ? 18.922 16.578 13.047 1 45.66 89 CYS A CA 1
ATOM 743 C C . CYS A 1 89 ? 18.484 17.297 14.32 1 45.66 89 CYS A C 1
ATOM 745 O O . CYS A 1 89 ? 18.422 18.531 14.359 1 45.66 89 CYS A O 1
ATOM 747 N N . ILE A 1 90 ? 17.594 16.672 14.977 1 42.22 90 ILE A N 1
ATOM 748 C CA . ILE A 1 90 ? 17.547 17.234 16.312 1 42.22 90 ILE A CA 1
ATOM 749 C C . ILE A 1 90 ? 18.953 17.312 16.906 1 42.22 90 ILE A C 1
ATOM 751 O O . ILE A 1 90 ? 19.609 16.297 17.094 1 42.22 90 ILE A O 1
ATOM 755 N N . SER A 1 91 ? 19.734 18.234 16.578 1 35.5 91 SER A N 1
ATOM 756 C CA . SER A 1 91 ? 21.016 18.406 17.25 1 35.5 91 SER A CA 1
ATOM 757 C C . SER A 1 91 ? 20.922 18.062 18.734 1 35.5 91 SER A C 1
ATOM 759 O O . SER A 1 91 ? 20 18.484 19.422 1 35.5 91 SER A O 1
ATOM 761 N N . VAL A 1 92 ? 21.531 16.969 19.141 1 36.03 92 VAL A N 1
ATOM 762 C CA . VAL A 1 92 ? 21.688 16.438 20.484 1 36.03 92 VAL A CA 1
ATOM 763 C C . VAL A 1 92 ? 22.031 17.578 21.453 1 36.03 92 VAL A C 1
ATOM 765 O O . VAL A 1 92 ? 21.859 17.438 22.656 1 36.03 92 VAL A O 1
ATOM 768 N N . TYR A 1 93 ? 22.719 18.5 21.047 1 36.88 93 TYR A N 1
ATOM 769 C CA . TYR A 1 93 ? 23.266 19.375 22.078 1 36.88 93 TYR A CA 1
ATOM 770 C C . TYR A 1 93 ? 22.156 20.047 22.875 1 36.88 93 TYR A C 1
ATOM 772 O O . TYR A 1 93 ? 22.312 20.312 24.062 1 36.88 93 TYR A O 1
ATOM 780 N N . PHE A 1 94 ? 21.219 20.719 22.297 1 41.06 94 PHE A N 1
ATOM 781 C CA . PHE A 1 94 ? 20.203 21.391 23.109 1 41.06 94 PHE A CA 1
ATOM 782 C C . PHE A 1 94 ? 19.094 20.438 23.5 1 41.06 94 PHE A C 1
ATOM 784 O O . PHE A 1 94 ? 18 20.5 22.953 1 41.06 94 PHE A O 1
ATOM 791 N N . LEU A 1 95 ? 19.344 19.328 23.969 1 42.69 95 LEU A N 1
ATOM 792 C CA . LEU A 1 95 ? 18.672 18.125 24.453 1 42.69 95 LEU A CA 1
ATOM 793 C C . LEU A 1 95 ? 17.453 18.5 25.297 1 42.69 95 LEU A C 1
ATOM 795 O O . LEU A 1 95 ? 16.391 17.906 25.172 1 42.69 95 LEU A O 1
ATOM 799 N N . HIS A 1 96 ? 17.797 19.328 26.297 1 43.62 96 HIS A N 1
ATOM 800 C CA . HIS A 1 96 ? 16.781 19.625 27.297 1 43.62 96 HIS A CA 1
ATOM 801 C C . HIS A 1 96 ? 15.578 20.328 26.656 1 43.62 96 HIS A C 1
ATOM 803 O O . HIS A 1 96 ? 14.43 19.984 26.953 1 43.62 96 HIS A O 1
ATOM 809 N N . ILE A 1 97 ? 15.953 21.391 25.969 1 42.56 97 ILE A N 1
ATOM 810 C CA . ILE A 1 97 ? 14.883 22.188 25.375 1 42.56 97 ILE A CA 1
ATOM 811 C C . ILE A 1 97 ? 14.18 21.375 24.297 1 42.56 97 ILE A C 1
ATOM 813 O O . ILE A 1 97 ? 12.953 21.422 24.172 1 42.56 97 ILE A O 1
ATOM 817 N N . ILE A 1 98 ? 14.852 20.484 23.641 1 49.38 98 ILE A N 1
ATOM 818 C CA . ILE A 1 98 ? 14.328 19.672 22.547 1 49.38 98 ILE A CA 1
ATOM 819 C C . ILE A 1 98 ? 13.445 18.562 23.109 1 49.38 98 ILE A C 1
ATOM 821 O O . ILE A 1 98 ? 12.367 18.281 22.578 1 49.38 98 ILE A O 1
ATOM 825 N N . TYR A 1 99 ? 14.078 18.078 24.219 1 53.44 99 TYR A N 1
ATOM 826 C CA . TYR A 1 99 ? 13.258 17.062 24.859 1 53.44 99 TYR A CA 1
ATOM 827 C C . TYR A 1 99 ? 11.906 17.641 25.281 1 53.44 99 TYR A C 1
ATOM 829 O O . TYR A 1 99 ? 10.867 17 25.109 1 53.44 99 TYR A O 1
ATOM 837 N N . MET A 1 100 ? 12.102 18.906 25.828 1 52.28 100 MET A N 1
ATOM 838 C CA . MET A 1 100 ? 10.844 19.516 26.266 1 52.28 100 MET A CA 1
ATOM 839 C C . MET A 1 100 ? 9.953 19.844 25.078 1 52.28 100 MET A C 1
ATOM 841 O O . MET A 1 100 ? 8.734 19.625 25.141 1 52.28 100 MET A O 1
ATOM 845 N N . ASN A 1 101 ? 10.648 20.25 24.031 1 62.38 101 ASN A N 1
ATOM 846 C CA . ASN A 1 101 ? 9.852 20.594 22.859 1 62.38 101 ASN A CA 1
ATOM 847 C C . ASN A 1 101 ? 9.242 19.359 22.203 1 62.38 101 ASN A C 1
ATOM 849 O O . ASN A 1 101 ? 8.086 19.375 21.797 1 62.38 101 ASN A O 1
ATOM 853 N N . HIS A 1 102 ? 10.031 18.328 22.438 1 69.88 102 HIS A N 1
ATOM 854 C CA . HIS A 1 102 ? 9.523 17.094 21.844 1 69.88 102 HIS A CA 1
ATOM 855 C C . HIS A 1 102 ? 8.383 16.516 22.688 1 69.88 102 HIS A C 1
ATOM 857 O O . HIS A 1 102 ? 7.418 15.984 22.141 1 69.88 102 HIS A O 1
ATOM 863 N N . LEU A 1 103 ? 8.633 16.672 23.969 1 74.75 103 LEU A N 1
ATOM 864 C CA . LEU A 1 103 ? 7.586 16.156 24.859 1 74.75 103 LEU A CA 1
ATOM 865 C C . LEU A 1 103 ? 6.293 16.938 24.672 1 74.75 103 LEU A C 1
ATOM 867 O O . LEU A 1 103 ? 5.203 16.359 24.656 1 74.75 103 LEU A O 1
ATOM 871 N N . ASN A 1 104 ? 6.523 18.266 24.609 1 80.94 104 ASN A N 1
ATOM 872 C CA . ASN A 1 104 ? 5.34 19.078 24.359 1 80.94 104 ASN A CA 1
ATOM 873 C C . ASN A 1 104 ? 4.664 18.719 23.047 1 80.94 104 ASN A C 1
ATOM 875 O O . ASN A 1 104 ? 3.434 18.656 22.969 1 80.94 104 ASN A O 1
ATOM 879 N N . LEU A 1 105 ? 5.496 18.422 22.109 1 82.5 105 LEU A N 1
ATOM 880 C CA . LEU A 1 105 ? 4.969 18.062 20.812 1 82.5 105 LEU A CA 1
ATOM 881 C C . LEU A 1 105 ? 4.152 16.781 20.891 1 82.5 105 LEU A C 1
ATOM 883 O O . LEU A 1 105 ? 3.062 16.688 20.312 1 82.5 105 LEU A O 1
ATOM 887 N N . LEU A 1 106 ? 4.711 15.906 21.641 1 85.5 106 LEU A N 1
ATOM 888 C CA . LEU A 1 106 ? 4.039 14.617 21.781 1 85.5 106 LEU A CA 1
ATOM 889 C C . LEU A 1 106 ? 2.732 14.773 22.562 1 85.5 106 LEU A C 1
ATOM 891 O O . LEU A 1 106 ? 1.708 14.203 22.172 1 85.5 106 LEU A O 1
ATOM 895 N N . VAL A 1 107 ? 2.793 15.516 23.609 1 89.81 107 VAL A N 1
ATOM 896 C CA . VAL A 1 107 ? 1.613 15.727 24.453 1 89.81 107 VAL A CA 1
ATOM 897 C C . VAL A 1 107 ? 0.53 16.438 23.641 1 89.81 107 VAL A C 1
ATOM 899 O O . VAL A 1 107 ? -0.631 16.016 23.641 1 89.81 107 VAL A O 1
ATOM 902 N N . PHE A 1 108 ? 0.884 17.484 22.938 1 91.25 108 PHE A N 1
ATOM 903 C CA . PHE A 1 108 ? -0.08 18.234 22.156 1 91.25 108 PHE A CA 1
ATOM 904 C C . PHE A 1 108 ? -0.674 17.359 21.047 1 91.25 108 PHE A C 1
ATOM 906 O O . PHE A 1 108 ? -1.868 17.453 20.766 1 91.25 108 PHE A O 1
ATOM 913 N N . THR A 1 109 ? 0.207 16.547 20.469 1 91.5 109 THR A N 1
ATOM 914 C CA . THR A 1 109 ? -0.269 15.664 19.422 1 91.5 109 THR A CA 1
ATOM 915 C C . THR A 1 109 ? -1.293 14.672 19.969 1 91.5 109 THR A C 1
ATOM 917 O O . THR A 1 109 ? -2.352 14.469 19.375 1 91.5 109 THR A O 1
ATOM 920 N N . VAL A 1 110 ? -1.023 14.102 21.078 1 92.94 110 VAL A N 1
ATOM 921 C CA . VAL A 1 110 ? -1.91 13.117 21.688 1 92.94 110 VAL A CA 1
ATOM 922 C C . VAL A 1 110 ? -3.215 13.781 22.125 1 92.94 110 VAL A C 1
ATOM 924 O O . VAL A 1 110 ? -4.301 13.25 21.875 1 92.94 110 VAL A O 1
ATOM 927 N N . LEU A 1 111 ? -3.133 14.93 22.719 1 94.56 111 LEU A N 1
ATOM 928 C CA . LEU A 1 111 ? -4.324 15.656 23.156 1 94.56 111 LEU A CA 1
ATOM 929 C C . LEU A 1 111 ? -5.191 16.031 21.953 1 94.56 111 LEU A C 1
ATOM 931 O O . LEU A 1 111 ? -6.422 15.938 22.016 1 94.56 111 LEU A O 1
ATOM 935 N N . ASN A 1 112 ? -4.535 16.469 20.922 1 96.12 112 ASN A N 1
ATOM 936 C CA . ASN A 1 112 ? -5.273 16.797 19.719 1 96.12 112 ASN A CA 1
ATOM 937 C C . ASN A 1 112 ? -6.074 15.609 19.203 1 96.12 112 ASN A C 1
ATOM 939 O O . ASN A 1 112 ? -7.23 15.758 18.797 1 96.12 112 ASN A O 1
ATOM 943 N N . HIS A 1 113 ? -5.492 14.383 19.266 1 94.12 113 HIS A N 1
ATOM 944 C CA . HIS A 1 113 ? -6.184 13.156 18.891 1 94.12 113 HIS A CA 1
ATOM 945 C C . HIS A 1 113 ? -7.395 12.906 19.781 1 94.12 113 HIS A C 1
ATOM 947 O O . HIS A 1 113 ? -8.492 12.656 19.281 1 94.12 113 HIS A O 1
ATOM 953 N N . LEU A 1 114 ? -7.188 13.039 21 1 94.62 114 LEU A N 1
ATOM 954 C CA . LEU A 1 114 ? -8.227 12.727 21.984 1 94.62 114 LEU A CA 1
ATOM 955 C C . LEU A 1 114 ? -9.391 13.711 21.875 1 94.62 114 LEU A C 1
ATOM 957 O O . LEU A 1 114 ? -10.555 13.32 21.969 1 94.62 114 LEU A O 1
ATOM 961 N N . PHE A 1 115 ? -9.078 14.922 21.688 1 96.06 115 PHE A N 1
ATOM 962 C CA . PHE A 1 115 ? -10.109 15.953 21.594 1 96.06 115 PHE A CA 1
ATOM 963 C C . PHE A 1 115 ? -11.008 15.703 20.375 1 96.06 115 PHE A C 1
ATOM 965 O O . PHE A 1 115 ? -12.234 15.789 20.484 1 96.06 115 PHE A O 1
ATOM 972 N N . TRP A 1 116 ? -10.461 15.297 19.312 1 95.44 116 TRP A N 1
ATOM 973 C CA . TRP A 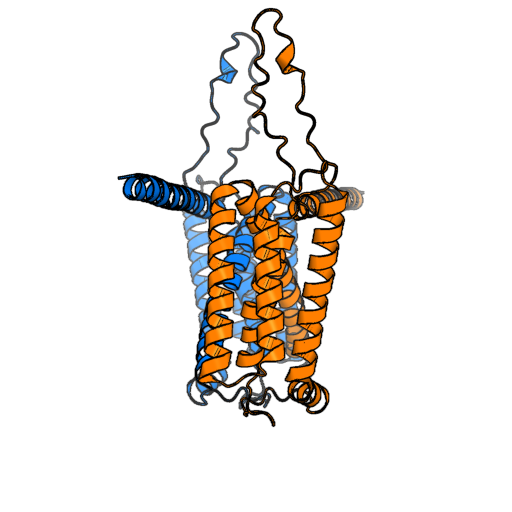1 116 ? -11.266 15.109 18.125 1 95.44 116 TRP A CA 1
ATOM 974 C C . TRP A 1 116 ? -12.008 13.773 18.172 1 95.44 116 TRP A C 1
ATOM 976 O O . TRP A 1 116 ? -13.117 13.656 17.641 1 95.44 116 TRP A O 1
ATOM 986 N N . ILE A 1 117 ? -11.367 12.805 18.781 1 93.38 117 ILE A N 1
ATOM 987 C CA . ILE A 1 117 ? -12.078 11.547 19 1 93.38 117 ILE A CA 1
ATOM 988 C C . ILE A 1 117 ? -13.305 11.789 19.875 1 93.38 117 ILE A C 1
ATOM 990 O O . ILE A 1 117 ? -14.375 11.227 19.625 1 93.38 117 ILE A O 1
ATOM 994 N N . TRP A 1 118 ? -13.133 12.664 20.812 1 91.81 118 TRP A N 1
ATOM 995 C CA . TRP A 1 118 ? -14.242 13.016 21.688 1 91.81 118 TRP A CA 1
ATOM 996 C C . TRP A 1 118 ? -15.32 13.789 20.922 1 91.81 118 TRP A C 1
ATOM 998 O O . TRP A 1 118 ? -16.516 13.562 21.109 1 91.81 118 TRP A O 1
ATOM 1008 N N . HIS A 1 119 ? -14.906 14.664 20.109 1 92.19 119 HIS A N 1
ATOM 1009 C CA . HIS A 1 119 ? -15.852 15.438 19.312 1 92.19 119 HIS A CA 1
ATOM 1010 C C . HIS A 1 119 ? -16.688 14.523 18.422 1 92.19 119 HIS A C 1
ATOM 1012 O O . HIS A 1 119 ? -17.906 14.719 18.297 1 92.19 119 HIS A O 1
ATOM 1018 N N . PHE A 1 120 ? -16.062 13.508 17.859 1 91.06 120 PHE A N 1
ATOM 1019 C CA . PHE A 1 120 ? -16.766 12.617 16.938 1 91.06 120 PHE A CA 1
ATOM 1020 C C . PHE A 1 120 ? -17.219 11.352 17.656 1 91.06 120 PHE A C 1
ATOM 1022 O O . PHE A 1 120 ? -17.438 10.32 17.031 1 91.06 120 PHE A O 1
ATOM 1029 N N . ARG A 1 121 ? -17.344 11.391 18.906 1 87.06 121 ARG A N 1
ATOM 1030 C CA . ARG A 1 121 ? -17.609 10.203 19.719 1 87.06 121 ARG A CA 1
ATOM 1031 C C . ARG A 1 121 ? -18.938 9.562 19.328 1 87.06 121 ARG A C 1
ATOM 1033 O O . ARG A 1 121 ? -19.062 8.336 19.359 1 87.06 121 ARG A O 1
ATOM 1040 N N . LEU A 1 122 ? -19.922 10.398 19.031 1 80.56 122 LEU A N 1
ATOM 1041 C CA . LEU A 1 122 ? -21.234 9.852 18.672 1 80.56 122 LEU A CA 1
ATOM 1042 C C . LEU A 1 122 ? -21.141 9.016 17.406 1 80.56 122 LEU A C 1
ATOM 1044 O O . LEU A 1 122 ? -21.781 7.969 17.281 1 80.56 122 LEU A O 1
ATOM 1048 N N . TYR A 1 123 ? -20.344 9.555 16.547 1 79.56 123 TYR A N 1
ATOM 1049 C CA . TYR A 1 123 ? -20.109 8.789 15.328 1 79.56 123 TYR A CA 1
ATOM 1050 C C . TYR A 1 123 ? -19.406 7.473 15.641 1 79.56 123 TYR A C 1
ATOM 1052 O O . TYR A 1 123 ? -19.828 6.414 15.164 1 79.56 123 TYR A O 1
ATOM 1060 N N . PHE A 1 124 ? -18.438 7.426 16.453 1 80.38 124 PHE A N 1
ATOM 1061 C CA . PHE A 1 124 ? -17.656 6.238 16.781 1 80.38 124 PHE A CA 1
ATOM 1062 C C . PHE A 1 124 ? -18.5 5.254 17.594 1 80.38 124 PHE A C 1
ATOM 1064 O O . PHE A 1 124 ? -18.359 4.039 17.438 1 80.38 124 PHE A O 1
ATOM 1071 N N . SER A 1 125 ? -19.344 5.75 18.422 1 77.44 125 SER A N 1
ATOM 1072 C CA . SER A 1 125 ? -20.25 4.906 19.203 1 77.44 125 SER A CA 1
ATOM 1073 C C . SER A 1 125 ? -21.234 4.188 18.281 1 77.44 125 SER A C 1
ATOM 1075 O O . SER A 1 125 ? -21.531 3.012 18.5 1 77.44 125 SER A O 1
ATOM 1077 N N . SER A 1 126 ? -21.688 4.887 17.344 1 76.25 126 SER A N 1
ATOM 1078 C CA . SER A 1 126 ? -22.625 4.297 16.391 1 76.25 126 SER A CA 1
ATOM 1079 C C . SER A 1 126 ? -21.969 3.195 15.578 1 76.25 126 SER A C 1
ATOM 1081 O O . SER A 1 126 ? -22.609 2.195 15.242 1 76.25 126 SER A O 1
ATOM 1083 N N . LEU A 1 127 ? -20.688 3.367 15.297 1 72.31 127 LEU A N 1
ATOM 1084 C CA . LEU A 1 127 ? -19.938 2.346 14.57 1 72.31 127 LEU A CA 1
ATOM 1085 C C . LEU A 1 127 ? -19.812 1.074 15.406 1 72.31 127 LEU A C 1
ATOM 1087 O O . LEU A 1 127 ? -19.859 -0.033 14.867 1 72.31 127 LEU A O 1
ATOM 1091 N N . LEU A 1 128 ? -19.641 1.242 16.672 1 67.81 128 LEU A N 1
ATOM 1092 C CA . LEU A 1 128 ? -19.438 0.115 17.578 1 67.81 128 LEU A CA 1
ATOM 1093 C C . LEU A 1 128 ? -20.75 -0.6 17.844 1 67.81 128 LEU A C 1
ATOM 1095 O O . LEU A 1 128 ? -20.781 -1.815 18.047 1 67.81 128 LEU A O 1
ATOM 1099 N N . THR A 1 129 ? -21.797 0.116 17.984 1 65.06 129 THR A N 1
ATOM 1100 C CA . THR A 1 129 ? -23.094 -0.474 18.297 1 65.06 129 THR A CA 1
ATOM 1101 C C . THR A 1 129 ? -23.734 -1.062 17.031 1 65.06 129 THR A C 1
ATOM 1103 O O . THR A 1 129 ? -24.406 -2.096 17.109 1 65.06 129 THR A O 1
ATOM 1106 N N . ASN A 1 130 ? -23.844 -0.157 16.016 1 58.72 130 ASN A N 1
ATOM 1107 C CA . ASN A 1 130 ? -24.484 -0.646 14.805 1 58.72 130 ASN A CA 1
ATOM 1108 C C . ASN A 1 130 ? -23.516 -1.454 13.945 1 58.72 130 ASN A C 1
ATOM 1110 O O . ASN A 1 130 ? -22.469 -0.938 13.523 1 58.72 130 ASN A O 1
ATOM 1114 N N . SER A 1 131 ? -23.375 -2.654 14.312 1 50.28 131 SER A N 1
ATOM 1115 C CA . SER A 1 131 ? -22.469 -3.627 13.719 1 50.28 131 SER A CA 1
ATOM 1116 C C . SER A 1 131 ? -22.078 -3.217 12.297 1 50.28 131 SER A C 1
ATOM 1118 O O . SER A 1 131 ? -22.547 -2.201 11.789 1 50.28 131 SER A O 1
ATOM 1120 N N . PHE A 1 132 ? -21.969 -4.32 11.211 1 41.56 132 PHE A N 1
ATOM 1121 C CA . PHE A 1 132 ? -21.469 -4.598 9.867 1 41.56 132 PHE A CA 1
ATOM 1122 C C . PHE A 1 132 ? -22.141 -3.693 8.844 1 41.56 132 PHE A C 1
ATOM 1124 O O . PHE A 1 132 ? -21.953 -3.859 7.641 1 41.56 132 PHE A O 1
ATOM 1131 N N . THR A 1 133 ? -23.297 -3.18 9.07 1 39.56 133 THR A N 1
ATOM 1132 C CA . THR A 1 133 ? -24 -2.67 7.906 1 39.56 133 THR A CA 1
ATOM 1133 C C . THR A 1 133 ? -23.359 -1.394 7.387 1 39.56 133 THR A C 1
ATOM 1135 O O . THR A 1 133 ? -23.203 -0.42 8.125 1 39.56 133 THR A O 1
ATOM 1138 N N . TYR A 1 134 ? -22.453 -1.456 6.551 1 42.16 134 TYR A N 1
ATOM 1139 C CA . TYR A 1 134 ? -21.812 -0.45 5.715 1 42.16 134 TYR A CA 1
ATOM 1140 C C . TYR A 1 134 ? -22.781 0.67 5.363 1 42.16 134 TYR A C 1
ATOM 1142 O O . TYR A 1 134 ? -23.469 0.607 4.34 1 42.16 134 TYR A O 1
ATOM 1150 N N . SER A 1 135 ? -23.719 1.276 6.086 1 38.47 135 SER A N 1
ATOM 1151 C CA . SER A 1 135 ? -24.781 2.219 5.73 1 38.47 135 SER A CA 1
ATOM 1152 C C . SER A 1 135 ? -24.203 3.488 5.113 1 38.47 135 SER A C 1
ATOM 1154 O O . SER A 1 135 ? -23.422 4.199 5.754 1 38.47 135 SER A O 1
ATOM 1156 N N . LYS A 1 136 ? -23.969 3.689 3.916 1 45.5 136 LYS A N 1
ATOM 1157 C CA . LYS A 1 136 ? -23.984 4.941 3.168 1 45.5 136 LYS A CA 1
ATOM 1158 C C . LYS A 1 136 ? -24.844 5.996 3.869 1 45.5 136 LYS A C 1
ATOM 1160 O O . LYS A 1 136 ? -24.875 7.152 3.443 1 45.5 136 LYS A O 1
ATOM 1165 N N . LYS A 1 137 ? -25.578 5.676 4.859 1 45.78 137 LYS A N 1
ATOM 1166 C CA . LYS A 1 137 ? -26.562 6.648 5.34 1 45.78 137 LYS A CA 1
ATOM 1167 C C . LYS A 1 137 ? -25.938 7.578 6.383 1 45.78 137 LYS A C 1
ATOM 1169 O O . LYS A 1 137 ? -25.219 7.125 7.27 1 45.78 137 LYS A O 1
ATOM 1174 N N . LYS A 1 138 ? -25.906 8.914 5.984 1 52.03 138 LYS A N 1
ATOM 1175 C CA . LYS A 1 138 ? -25.641 9.984 6.949 1 52.03 138 LYS A CA 1
ATOM 1176 C C . LYS A 1 138 ? -26.016 9.547 8.359 1 52.03 138 LYS A C 1
ATOM 1178 O O . LYS A 1 138 ? -27.109 9.023 8.586 1 52.03 138 LYS A O 1
ATOM 1183 N N . ASN A 1 139 ? -24.969 9.039 9.141 1 51.47 139 ASN A N 1
ATOM 1184 C CA . ASN A 1 139 ? -25.281 8.719 10.523 1 51.47 139 ASN A CA 1
ATOM 1185 C C . ASN A 1 139 ? -25.953 9.898 11.234 1 51.47 139 ASN A C 1
ATOM 1187 O O . ASN A 1 139 ? -26.047 10.992 10.672 1 51.47 139 ASN A O 1
ATOM 1191 N N . TYR A 1 140 ? -26.203 9.641 12.453 1 47.59 140 TYR A N 1
ATOM 1192 C CA . TYR A 1 140 ? -26.938 10.484 13.391 1 47.59 140 TYR A CA 1
ATOM 1193 C C . TYR A 1 140 ? -26.375 11.898 13.391 1 47.59 140 TYR A C 1
ATOM 1195 O O . TYR A 1 140 ? -27.141 12.867 13.508 1 47.59 140 TYR A O 1
ATOM 1203 N N . GLU A 1 141 ? -25.016 12.078 13.258 1 60.59 141 GLU A N 1
ATOM 1204 C CA . GLU A 1 141 ? -24.547 13.453 13.414 1 60.59 141 GLU A CA 1
ATOM 1205 C C . GLU A 1 141 ? -24.219 14.086 12.062 1 60.59 141 GLU A C 1
ATOM 1207 O O . GLU A 1 141 ? -23.672 15.188 12 1 60.59 141 GLU A O 1
ATOM 1212 N N . GLY A 1 142 ? -24.656 13.32 11 1 75.75 142 GLY A N 1
ATOM 1213 C CA . GLY A 1 142 ? -24.625 13.961 9.695 1 75.75 142 GLY A CA 1
ATOM 1214 C C . GLY A 1 142 ? -23.312 13.742 8.953 1 75.75 142 GLY A C 1
ATOM 1215 O O . GLY A 1 142 ? -23.172 14.188 7.809 1 75.75 142 GLY A O 1
ATOM 1216 N N . PHE A 1 143 ? -22.297 13.023 9.656 1 85.31 143 PHE A N 1
ATOM 1217 C CA . PHE A 1 143 ? -21.031 12.836 8.953 1 85.31 143 PHE A CA 1
ATOM 1218 C C . PHE A 1 143 ? -20.953 11.438 8.359 1 85.31 143 PHE A C 1
ATOM 1220 O O . PHE A 1 143 ? -21.469 10.477 8.93 1 85.31 143 PHE A O 1
ATOM 1227 N N . THR A 1 144 ? -20.344 11.422 7.258 1 85.25 144 THR A N 1
ATOM 1228 C CA . THR A 1 144 ? -20.047 10.125 6.66 1 85.25 144 THR A CA 1
ATOM 1229 C C . THR A 1 144 ? -18.672 9.633 7.113 1 85.25 144 THR A C 1
ATOM 1231 O O . THR A 1 144 ? -17.875 10.406 7.625 1 85.25 144 THR A O 1
ATOM 1234 N N . PHE A 1 145 ? -18.406 8.367 6.973 1 86.69 145 PHE A N 1
ATOM 1235 C CA . PHE A 1 145 ? -17.109 7.773 7.32 1 86.69 145 PHE A CA 1
ATOM 1236 C C . PHE A 1 145 ? -15.977 8.461 6.566 1 86.69 145 PHE A C 1
ATOM 1238 O O . PHE A 1 145 ? -14.938 8.766 7.145 1 86.69 145 PHE A O 1
ATOM 1245 N N . ASN A 1 146 ? -16.219 8.664 5.316 1 89.12 146 ASN A N 1
ATOM 1246 C CA . ASN A 1 146 ? -15.18 9.266 4.484 1 89.12 146 ASN A CA 1
ATOM 1247 C C . ASN A 1 146 ? -14.828 10.672 4.961 1 89.12 146 ASN A C 1
ATOM 1249 O O . ASN A 1 146 ? -13.664 11.078 4.906 1 89.12 146 ASN A O 1
ATOM 1253 N N . GLN A 1 147 ? -15.758 11.352 5.371 1 92.25 147 GLN A N 1
ATOM 1254 C CA . GLN A 1 147 ? -15.523 12.703 5.859 1 92.25 147 GLN A CA 1
ATOM 1255 C C . GLN A 1 147 ? -14.664 12.688 7.121 1 92.25 147 GLN A C 1
ATOM 1257 O O . GLN A 1 147 ? -13.68 13.422 7.219 1 92.25 147 GLN A O 1
ATOM 1262 N N . ILE A 1 148 ? -14.961 11.805 8.055 1 92.12 148 ILE A N 1
ATOM 1263 C CA . ILE A 1 148 ? -14.234 11.719 9.312 1 92.12 148 ILE A CA 1
ATOM 1264 C C . ILE A 1 148 ? -12.836 11.164 9.055 1 92.12 148 ILE A C 1
ATOM 1266 O O . ILE A 1 148 ? -11.844 11.68 9.578 1 92.12 148 ILE A O 1
ATOM 1270 N N . ALA A 1 149 ? -12.789 10.18 8.242 1 92.69 149 ALA A N 1
ATOM 1271 C CA . ALA A 1 149 ? -11.5 9.578 7.91 1 92.69 149 ALA A CA 1
ATOM 1272 C C . ALA A 1 149 ? -10.578 10.594 7.25 1 92.69 149 ALA A C 1
ATOM 1274 O O . ALA A 1 149 ? -9.391 10.664 7.574 1 92.69 149 ALA A O 1
ATOM 1275 N N . SER A 1 150 ? -11.117 11.32 6.383 1 95.75 150 SER A N 1
ATOM 1276 C CA . SER A 1 150 ? -10.32 12.336 5.691 1 95.75 150 SER A CA 1
ATOM 1277 C C . SER A 1 150 ? -9.883 13.438 6.648 1 95.75 150 SER A C 1
ATOM 1279 O O . SER A 1 150 ? -8.758 13.938 6.551 1 95.75 150 SER A O 1
ATOM 1281 N N . PHE A 1 151 ? -10.766 13.844 7.531 1 96.19 151 PHE A N 1
ATOM 1282 C CA . PHE A 1 151 ? -10.414 14.844 8.531 1 96.19 151 PHE A CA 1
ATOM 1283 C C . PHE A 1 151 ? -9.227 14.375 9.367 1 96.19 151 PHE A C 1
ATOM 1285 O O . PHE A 1 151 ? -8.25 15.109 9.531 1 96.19 151 PHE A O 1
ATOM 1292 N N . PHE A 1 152 ? -9.25 13.164 9.82 1 95.81 152 PHE A N 1
ATOM 1293 C CA . PHE A 1 152 ? -8.164 12.641 10.648 1 95.81 152 PHE A CA 1
ATOM 1294 C C . PHE A 1 152 ? -6.895 12.469 9.82 1 95.81 152 PHE A C 1
ATOM 1296 O O . PHE A 1 152 ? -5.805 12.812 10.281 1 95.81 152 PHE A O 1
ATOM 1303 N N . ALA A 1 153 ? -7.02 12.008 8.648 1 96 153 ALA A N 1
ATOM 1304 C CA . ALA A 1 153 ? -5.848 11.727 7.82 1 96 153 ALA A CA 1
ATOM 1305 C C . ALA A 1 153 ? -5.109 13.016 7.461 1 96 153 ALA A C 1
ATOM 1307 O O . ALA A 1 153 ? -3.883 13.086 7.57 1 96 153 ALA A O 1
ATOM 1308 N N . ILE A 1 154 ? -5.855 13.977 7.129 1 96.75 154 ILE A N 1
ATOM 1309 C CA . ILE A 1 154 ? -5.242 15.18 6.578 1 96.75 154 ILE A CA 1
ATOM 1310 C C . ILE A 1 154 ? -4.98 16.188 7.695 1 96.75 154 ILE A C 1
ATOM 1312 O O . ILE A 1 154 ? -3.865 16.688 7.84 1 96.75 154 ILE A O 1
ATOM 1316 N N . CYS A 1 155 ? -5.957 16.391 8.508 1 96.75 155 CYS A N 1
ATOM 1317 C CA . CYS A 1 155 ? -5.883 17.484 9.469 1 96.75 155 CYS A CA 1
ATOM 1318 C C . CYS A 1 155 ? -5.188 17.047 10.75 1 96.75 155 CYS A C 1
ATOM 1320 O O . CYS A 1 155 ? -4.59 17.859 11.445 1 96.75 155 CYS A O 1
ATOM 1322 N N . VAL A 1 156 ? -5.242 15.766 11.055 1 95.81 156 VAL A N 1
ATOM 1323 C CA . VAL A 1 156 ? -4.75 15.336 12.359 1 95.81 156 VAL A CA 1
ATOM 1324 C C . VAL A 1 156 ? -3.471 14.523 12.18 1 95.81 156 VAL A C 1
ATOM 1326 O O . VAL A 1 156 ? -2.473 14.766 12.867 1 95.81 156 VAL A O 1
ATOM 1329 N N . TRP A 1 157 ? -3.436 13.617 11.172 1 95 157 TRP A N 1
ATOM 1330 C CA . TRP A 1 157 ? -2.371 12.617 11.125 1 95 157 TRP A CA 1
ATOM 1331 C C . TRP A 1 157 ? -1.261 13.055 10.172 1 95 157 TRP A C 1
ATOM 1333 O O . TRP A 1 157 ? -0.097 12.695 10.359 1 95 157 TRP A O 1
ATOM 1343 N N . LEU A 1 158 ? -1.472 13.734 9.203 1 95.5 158 LEU A N 1
ATOM 1344 C CA . LEU A 1 158 ? -0.557 14 8.102 1 95.5 158 LEU A CA 1
ATOM 1345 C C . LEU A 1 158 ? 0.766 14.562 8.617 1 95.5 158 LEU A C 1
ATOM 1347 O O . LEU A 1 158 ? 1.834 14.047 8.281 1 95.5 158 LEU A O 1
ATOM 1351 N N . ILE A 1 159 ? 0.725 15.531 9.453 1 93.56 159 ILE A N 1
ATOM 1352 C CA . ILE A 1 159 ? 1.925 16.266 9.844 1 93.56 159 ILE A CA 1
ATOM 1353 C C . ILE A 1 159 ? 2.693 15.461 10.898 1 93.56 159 ILE A C 1
ATOM 1355 O O . ILE A 1 159 ? 3.889 15.195 10.734 1 93.56 159 ILE A O 1
ATOM 1359 N N . PRO A 1 160 ? 2.047 15.055 11.984 1 90 160 PRO A N 1
ATOM 1360 C CA . PRO A 1 160 ? 2.822 14.289 12.961 1 90 160 PRO A CA 1
ATOM 1361 C C . PRO A 1 160 ? 3.428 13.016 12.367 1 90 160 PRO A C 1
ATOM 1363 O O . PRO A 1 160 ? 4.535 12.625 12.734 1 90 160 PRO A O 1
ATOM 1366 N N . PHE A 1 161 ? 2.756 12.406 11.477 1 89.19 161 PHE A N 1
ATOM 1367 C CA . PHE A 1 161 ? 3.299 11.211 10.852 1 89.19 161 PHE A CA 1
ATOM 1368 C C . PHE A 1 161 ? 4.5 11.555 9.977 1 89.19 161 PHE A C 1
ATOM 1370 O O . PHE A 1 161 ? 5.48 10.805 9.938 1 89.19 161 PHE A O 1
ATOM 1377 N N . SER A 1 162 ? 4.387 12.555 9.273 1 89.25 162 SER A N 1
ATOM 1378 C CA . SER A 1 162 ? 5.504 12.992 8.445 1 89.25 162 SER A CA 1
ATOM 1379 C C . SER A 1 162 ? 6.73 13.312 9.297 1 89.25 162 SER A C 1
ATOM 1381 O O . SER A 1 162 ? 7.855 12.969 8.922 1 89.25 162 SER A O 1
ATOM 1383 N N . LEU A 1 163 ? 6.508 13.906 10.406 1 85.5 163 LEU A N 1
ATOM 1384 C CA . LEU A 1 163 ? 7.609 14.219 11.312 1 85.5 163 LEU A CA 1
ATOM 1385 C C . LEU A 1 163 ? 8.203 12.945 11.906 1 85.5 163 LEU A C 1
ATOM 1387 O O . LEU A 1 163 ? 9.422 12.852 12.086 1 85.5 163 LEU A O 1
ATOM 1391 N N . PHE A 1 164 ? 7.328 12.039 12.148 1 82.62 164 PHE A N 1
ATOM 1392 C CA . PHE A 1 164 ? 7.777 10.773 12.719 1 82.62 164 PHE A CA 1
ATOM 1393 C C . PHE A 1 164 ? 8.656 10.016 11.734 1 82.62 164 PHE A C 1
ATOM 1395 O O . PHE A 1 164 ? 9.688 9.453 12.109 1 82.62 164 PHE A O 1
ATOM 1402 N N . ILE A 1 165 ? 8.289 10 10.539 1 83.94 165 ILE A N 1
ATOM 1403 C CA . ILE A 1 165 ? 9.023 9.281 9.508 1 83.94 165 ILE A CA 1
ATOM 1404 C C . ILE A 1 165 ? 10.383 9.945 9.281 1 83.94 165 ILE A C 1
ATOM 1406 O O . ILE A 1 165 ? 11.336 9.289 8.852 1 83.94 165 ILE A O 1
ATOM 1410 N N . SER A 1 166 ? 10.516 11.203 9.633 1 78.75 166 SER A N 1
ATOM 1411 C CA . SER A 1 166 ? 11.719 11.984 9.414 1 78.75 166 SER A CA 1
ATOM 1412 C C . SER A 1 166 ? 12.68 11.875 10.602 1 78.75 166 SER A C 1
ATOM 1414 O O . SER A 1 166 ? 13.781 12.422 10.57 1 78.75 166 SER A O 1
ATOM 1416 N N . LEU A 1 167 ? 12.297 11.164 11.602 1 75.44 167 LEU A N 1
ATOM 1417 C CA . LEU A 1 167 ? 13.102 11.07 12.812 1 75.44 167 LEU A CA 1
ATOM 1418 C C . LEU A 1 167 ? 14.375 10.273 12.562 1 75.44 167 LEU A C 1
ATOM 1420 O O . LEU A 1 167 ? 14.336 9.227 11.906 1 75.44 167 LEU A O 1
ATOM 1424 N N . PRO A 1 168 ? 15.523 10.773 12.953 1 70.44 168 PRO A N 1
ATOM 1425 C CA . PRO A 1 168 ? 16.781 10.023 12.844 1 70.44 168 PRO A CA 1
ATOM 1426 C C . PRO A 1 168 ? 16.844 8.844 13.812 1 70.44 168 PRO A C 1
ATOM 1428 O O . PRO A 1 168 ? 16.156 8.836 14.828 1 70.44 168 PRO A O 1
ATOM 1431 N N . ALA A 1 169 ? 17.672 7.836 13.297 1 64.56 169 ALA A N 1
ATOM 1432 C CA . ALA A 1 169 ? 17.922 6.711 14.195 1 64.56 169 ALA A CA 1
ATOM 1433 C C . ALA A 1 169 ? 18.922 7.09 15.281 1 64.56 169 ALA A C 1
ATOM 1435 O O . ALA A 1 169 ? 19.969 7.68 14.992 1 64.56 169 ALA A O 1
ATOM 1436 N N . GLY A 1 170 ? 18.516 7.449 16.438 1 54.5 170 GLY A N 1
ATOM 1437 C CA . GLY A 1 170 ? 19.344 7.828 17.562 1 54.5 170 GLY A CA 1
ATOM 1438 C C . GLY A 1 170 ? 20.828 7.75 17.25 1 54.5 170 GLY A C 1
ATOM 1439 O O . GLY A 1 170 ? 21.266 8.039 16.141 1 54.5 170 GLY A O 1
ATOM 1440 N N . ASP A 1 171 ? 21.75 6.922 17.984 1 50.78 171 ASP A N 1
ATOM 1441 C CA . ASP A 1 171 ? 23.188 6.812 18.156 1 50.78 171 ASP A CA 1
ATOM 1442 C C . ASP A 1 171 ? 23.844 6.258 16.906 1 50.78 171 ASP A C 1
ATOM 1444 O O . ASP A 1 171 ? 25.062 6.062 16.859 1 50.78 171 ASP A O 1
ATOM 1448 N N . ASN A 1 172 ? 23.219 5.918 15.922 1 44.94 172 ASN A N 1
ATOM 1449 C CA . ASN A 1 172 ? 23.969 5.199 14.906 1 44.94 172 ASN A CA 1
ATOM 1450 C C . ASN A 1 172 ? 24.578 6.156 13.875 1 44.94 172 ASN A C 1
ATOM 1452 O O . ASN A 1 172 ? 23.875 6.637 12.984 1 44.94 172 ASN A O 1
ATOM 1456 N N . VAL A 1 173 ? 25.578 6.883 14.328 1 48.5 173 VAL A N 1
ATOM 1457 C CA . VAL A 1 173 ? 26.469 7.59 13.398 1 48.5 173 VAL A CA 1
ATOM 1458 C C . VAL A 1 173 ? 27.312 6.582 12.633 1 48.5 173 VAL A C 1
ATOM 1460 O O . VAL A 1 173 ? 27.844 5.633 13.219 1 48.5 173 VAL A O 1
ATOM 1463 N N . LEU A 1 174 ? 27.125 6.285 11.438 1 45.91 174 LEU A N 1
ATOM 1464 C CA . LEU A 1 174 ? 28.047 5.453 10.672 1 45.91 174 LEU A CA 1
ATOM 1465 C C . LEU A 1 174 ? 29.484 5.922 10.875 1 45.91 174 LEU A C 1
ATOM 1467 O O . LEU A 1 174 ? 29.781 7.109 10.742 1 45.91 174 LEU A O 1
ATOM 1471 N N . PRO A 1 175 ? 30.328 5.086 11.5 1 42.22 175 PRO A N 1
ATOM 1472 C CA . PRO A 1 175 ? 31.734 5.473 11.555 1 42.22 175 PRO A CA 1
ATOM 1473 C C . PRO A 1 175 ? 32.312 5.797 10.172 1 42.22 175 PRO A C 1
ATOM 1475 O O . PRO A 1 175 ? 32.062 5.078 9.203 1 42.22 175 PRO A O 1
ATOM 1478 N N . ILE A 1 176 ? 32.562 6.977 9.875 1 41.38 176 ILE A N 1
ATOM 1479 C CA . ILE A 1 176 ? 33.375 7.277 8.711 1 41.38 176 ILE A CA 1
ATOM 1480 C C . ILE A 1 176 ? 34.688 6.477 8.781 1 41.38 176 ILE A C 1
ATOM 1482 O O . ILE A 1 176 ? 35.375 6.516 9.789 1 41.38 176 ILE A O 1
ATOM 1486 N N . SER A 1 177 ? 34.812 5.363 8.164 1 37.03 177 SER A N 1
ATOM 1487 C CA . SER A 1 177 ? 36.094 4.676 8.078 1 37.03 177 SER A CA 1
ATOM 1488 C C . SER A 1 177 ? 37.219 5.66 7.812 1 37.03 177 SER A C 1
ATOM 1490 O O . SER A 1 177 ? 37.188 6.41 6.836 1 37.03 177 SER A O 1
ATOM 1492 N N . LEU A 1 178 ? 37.906 6.004 8.758 1 36.97 178 LEU A N 1
ATOM 1493 C CA . LEU A 1 178 ? 39.188 6.711 8.773 1 36.97 178 LEU A CA 1
ATOM 1494 C C . LEU A 1 178 ? 40.156 6.098 7.777 1 36.97 178 LEU A C 1
ATOM 1496 O O . LEU A 1 178 ? 41.281 6.586 7.617 1 36.97 178 LEU A O 1
ATOM 1500 N N . ASN A 1 179 ? 40 4.824 7.297 1 38.75 179 ASN A N 1
ATOM 1501 C CA . ASN A 1 179 ? 41.125 4.227 6.602 1 38.75 179 ASN A CA 1
ATOM 1502 C C . ASN A 1 179 ? 41.562 5.07 5.406 1 38.75 179 ASN A C 1
ATOM 1504 O O . ASN A 1 179 ? 42.594 4.793 4.781 1 38.75 179 ASN A O 1
ATOM 1508 N N . ASP A 1 180 ? 40.812 5.77 4.664 1 36.91 180 ASP A N 1
ATOM 1509 C CA . ASP A 1 180 ? 41.469 6.398 3.533 1 36.91 180 ASP A CA 1
ATOM 1510 C C . ASP A 1 180 ? 42.375 7.547 3.994 1 36.91 180 ASP A C 1
ATOM 1512 O O . ASP A 1 180 ? 42.844 8.344 3.18 1 36.91 180 ASP A O 1
ATOM 1516 N N . CYS A 1 181 ? 42.438 7.703 5.363 1 34.66 181 CYS A N 1
ATOM 1517 C CA . CYS A 1 181 ? 43.281 8.789 5.793 1 34.66 181 CYS A CA 1
ATOM 1518 C C . CYS A 1 181 ? 44.75 8.383 5.715 1 34.66 181 CYS A C 1
ATOM 1520 O O . CYS A 1 181 ? 45.625 9.055 6.273 1 34.66 181 CYS A O 1
ATOM 1522 N N . SER A 1 182 ? 45.125 7.211 5.258 1 35.44 182 SER A N 1
ATOM 1523 C CA . SER A 1 182 ? 46.562 7.004 5.441 1 35.44 182 SER A CA 1
ATOM 1524 C C . SER A 1 182 ? 47.375 7.988 4.605 1 35.44 182 SER A C 1
ATOM 1526 O O . SER A 1 182 ? 48.562 7.789 4.391 1 35.44 182 SER A O 1
ATOM 1528 N N . ARG A 1 183 ? 47.031 8.633 3.527 1 32.53 183 ARG A N 1
ATOM 1529 C CA . ARG A 1 183 ? 48.188 9.289 2.934 1 32.53 183 ARG A CA 1
ATOM 1530 C C . ARG A 1 183 ? 48.688 10.438 3.812 1 32.53 183 ARG A C 1
ATOM 1532 O O . ARG A 1 183 ? 47.875 11.227 4.312 1 32.53 183 ARG A O 1
ATOM 1539 N N . PRO A 1 184 ? 50 10.594 4.227 1 35.81 184 PRO A N 1
ATOM 1540 C CA . PRO A 1 184 ? 50.625 11.594 5.102 1 35.81 184 PRO A CA 1
ATOM 1541 C C . PRO A 1 184 ? 50.062 12.992 4.906 1 35.81 184 PRO A C 1
ATOM 1543 O O . PRO A 1 184 ? 49.75 13.672 5.883 1 35.81 184 PRO A O 1
ATOM 1546 N N . GLY A 1 185 ? 50.688 13.836 3.955 1 34.88 185 GLY A N 1
ATOM 1547 C CA . GLY A 1 185 ? 50.812 15.273 3.766 1 34.88 185 GLY A CA 1
ATOM 1548 C C . GLY A 1 185 ? 49.469 15.977 3.57 1 34.88 185 GLY A C 1
ATOM 1549 O O . GLY A 1 185 ? 49.438 17.203 3.484 1 34.88 185 GLY A O 1
ATOM 1550 N N . SER A 1 186 ? 48.688 15.547 2.637 1 32.75 186 SER A N 1
ATOM 1551 C CA . SER A 1 186 ? 47.594 16.391 2.17 1 32.75 186 SER A CA 1
ATOM 1552 C C . SER A 1 186 ? 46.562 16.594 3.266 1 32.75 186 SER A C 1
ATOM 1554 O O . SER A 1 186 ? 46.188 15.641 3.951 1 32.75 186 SER A O 1
ATOM 1556 N N . ARG A 1 187 ? 46.562 17.844 4.008 1 31.23 187 ARG A N 1
ATOM 1557 C CA . ARG A 1 187 ? 45.531 18.312 4.91 1 31.23 187 ARG A CA 1
ATOM 1558 C C . ARG A 1 187 ? 44.188 17.734 4.539 1 31.23 187 ARG A C 1
ATOM 1560 O O . ARG A 1 187 ? 43.656 18.016 3.459 1 31.23 187 ARG A O 1
ATOM 1567 N N . ILE A 1 188 ? 44 16.562 4.699 1 35.09 188 ILE A N 1
ATOM 1568 C CA . ILE A 1 188 ? 42.656 16.031 4.57 1 35.09 188 ILE A CA 1
ATOM 1569 C C . ILE A 1 188 ? 41.656 17.016 5.176 1 35.09 188 ILE A C 1
ATOM 1571 O O . ILE A 1 188 ? 41.656 17.25 6.387 1 35.09 188 ILE A O 1
ATOM 1575 N N . ILE A 1 189 ? 41.562 18.312 4.684 1 31.69 189 ILE A N 1
ATOM 1576 C CA . ILE A 1 189 ? 40.406 19.125 5.016 1 31.69 189 ILE A CA 1
ATOM 1577 C C . ILE A 1 189 ? 39.188 18.234 5.281 1 31.69 189 ILE A C 1
ATOM 1579 O O . ILE A 1 189 ? 38.688 17.578 4.367 1 31.69 189 ILE A O 1
ATOM 1583 N N . LEU A 1 190 ? 39.219 17.406 6.32 1 34.41 190 LEU A N 1
ATOM 1584 C CA . LEU A 1 190 ? 37.969 16.984 6.926 1 34.41 190 LEU A CA 1
ATOM 1585 C C . LEU A 1 190 ? 36.875 18.016 6.68 1 34.41 190 LEU A C 1
ATOM 1587 O O . LEU A 1 190 ? 36.875 19.094 7.266 1 34.41 190 LEU A O 1
ATOM 1591 N N . THR A 1 191 ? 36.781 18.531 5.484 1 32.69 191 THR A N 1
ATOM 1592 C CA . THR A 1 191 ? 35.688 19.453 5.324 1 32.69 191 THR A CA 1
ATOM 1593 C C . THR A 1 191 ? 34.5 19.031 6.203 1 32.69 191 THR A C 1
ATOM 1595 O O . THR A 1 191 ? 34.188 17.844 6.301 1 32.69 191 THR A O 1
ATOM 1598 N N . GLN A 1 192 ? 34.344 19.719 7.379 1 36.84 192 GLN A N 1
ATOM 1599 C CA . GLN A 1 192 ? 33.25 19.781 8.336 1 36.84 192 GLN A CA 1
ATOM 1600 C C . GLN A 1 192 ? 31.953 19.234 7.734 1 36.84 192 GLN A C 1
ATOM 1602 O O . GLN A 1 192 ? 30.984 18.984 8.453 1 36.84 192 GLN A O 1
ATOM 1607 N N . ASN A 1 193 ? 31.781 19.422 6.52 1 35.38 193 ASN A N 1
ATOM 1608 C CA . ASN A 1 193 ? 30.547 19.016 5.863 1 35.38 193 ASN A CA 1
ATOM 1609 C C . ASN A 1 193 ? 30.375 17.5 5.863 1 35.38 193 ASN A C 1
ATOM 1611 O O . ASN A 1 193 ? 29.594 16.953 5.07 1 35.38 193 ASN A O 1
ATOM 1615 N N . ASP A 1 194 ? 31.469 16.828 6.105 1 39.91 194 ASP A N 1
ATOM 1616 C CA . ASP A 1 194 ? 31.219 15.383 6.098 1 39.91 194 ASP A CA 1
ATOM 1617 C C . ASP A 1 194 ? 30.078 15.016 7.043 1 39.91 194 ASP A C 1
ATOM 1619 O O . ASP A 1 194 ? 30.281 14.836 8.242 1 39.91 194 ASP A O 1
ATOM 1623 N N . LYS A 1 195 ? 29 15.789 6.965 1 40.81 195 LYS A N 1
ATOM 1624 C CA . LYS A 1 195 ? 27.688 15.688 7.621 1 40.81 195 LYS A CA 1
ATOM 1625 C C . LYS A 1 195 ? 27.375 14.242 7.98 1 40.81 195 LYS A C 1
ATOM 1627 O O . LYS A 1 195 ? 27.438 13.352 7.129 1 40.81 195 LYS A O 1
ATOM 1632 N N . TYR A 1 196 ? 27.75 13.758 9.219 1 43.31 196 TYR A N 1
ATOM 1633 C CA . TYR A 1 196 ? 27.203 12.578 9.883 1 43.31 196 TYR A CA 1
ATOM 1634 C C . TYR A 1 196 ? 25.844 12.203 9.32 1 43.31 196 TYR A C 1
ATOM 1636 O O . TYR A 1 196 ? 24.891 12.984 9.414 1 43.31 196 TYR A O 1
ATOM 1644 N N . LYS A 1 197 ? 25.828 11.562 8.258 1 54.34 197 LYS A N 1
ATOM 1645 C CA . LYS A 1 197 ? 24.547 11.156 7.684 1 54.34 197 LYS A CA 1
ATOM 1646 C C . LYS A 1 197 ? 23.766 10.297 8.656 1 54.34 197 LYS A C 1
ATOM 1648 O O . LYS A 1 197 ? 24.203 9.211 9.047 1 54.34 197 LYS A O 1
ATOM 1653 N N . ARG A 1 198 ? 23.016 10.789 9.555 1 58.81 198 ARG A N 1
ATOM 1654 C CA . ARG A 1 198 ? 22.078 10.078 10.422 1 58.81 198 ARG A CA 1
ATOM 1655 C C . ARG A 1 198 ? 21.141 9.195 9.617 1 58.81 198 ARG A C 1
ATOM 1657 O O . ARG A 1 198 ? 20.625 9.617 8.578 1 58.81 198 ARG A O 1
ATOM 1664 N N . ILE A 1 199 ? 21.266 7.938 10.078 1 68.5 199 ILE A N 1
ATOM 1665 C CA . ILE A 1 199 ? 20.328 7.016 9.453 1 68.5 199 ILE A CA 1
ATOM 1666 C C . ILE A 1 199 ? 18.938 7.195 10.062 1 68.5 199 ILE A C 1
ATOM 1668 O O . ILE A 1 199 ? 18.797 7.305 11.281 1 68.5 199 ILE A O 1
ATOM 1672 N N . GLY A 1 200 ? 17.969 7.281 9.312 1 72.75 200 GLY A N 1
ATOM 1673 C CA . GLY A 1 200 ? 16.594 7.391 9.758 1 72.75 200 GLY A CA 1
ATOM 1674 C C . GLY A 1 200 ? 16.125 6.18 10.539 1 72.75 200 GLY A C 1
ATOM 1675 O O . GLY A 1 200 ? 16.578 5.062 10.297 1 72.75 200 GLY A O 1
ATOM 1676 N N . LEU A 1 201 ? 15.328 6.375 11.461 1 69.56 201 LEU A N 1
ATOM 1677 C CA . LEU A 1 201 ? 14.766 5.316 12.289 1 69.56 201 LEU A CA 1
ATOM 1678 C C . LEU A 1 201 ? 14.141 4.223 11.43 1 69.56 201 LEU A C 1
ATOM 1680 O O . LEU A 1 201 ? 14.406 3.037 11.641 1 69.56 201 LEU A O 1
ATOM 1684 N N . ILE A 1 202 ? 13.398 4.625 10.5 1 72.44 202 ILE A N 1
ATOM 1685 C CA . ILE A 1 202 ? 12.688 3.668 9.656 1 72.44 202 ILE A CA 1
ATOM 1686 C C . ILE A 1 202 ? 13.688 2.832 8.867 1 72.44 202 ILE A C 1
ATOM 1688 O O . ILE A 1 202 ? 13.531 1.613 8.75 1 72.44 202 ILE A O 1
ATOM 1692 N N . LYS A 1 203 ? 14.594 3.436 8.461 1 75.75 203 LYS A N 1
ATOM 1693 C CA . LYS A 1 203 ? 15.641 2.734 7.723 1 75.75 203 LYS A CA 1
ATOM 1694 C C . LYS A 1 203 ? 16.344 1.711 8.602 1 75.75 203 LYS A C 1
ATOM 1696 O O . LYS A 1 203 ? 16.672 0.61 8.148 1 75.75 203 LYS A O 1
ATOM 1701 N N . SER A 1 204 ? 16.562 2.086 9.766 1 74.81 204 SER A N 1
ATOM 1702 C CA . SER A 1 204 ? 17.203 1.175 10.703 1 74.81 204 SER A CA 1
ATOM 1703 C C . SER A 1 204 ? 16.344 -0.054 10.969 1 74.81 204 SER A C 1
ATOM 1705 O O . SER A 1 204 ? 16.859 -1.173 11.039 1 74.81 204 SER A O 1
ATOM 1707 N N . ILE A 1 205 ? 15.133 0.195 11.055 1 77.19 205 ILE A N 1
ATOM 1708 C CA . ILE A 1 205 ? 14.195 -0.905 11.266 1 77.19 205 ILE A CA 1
ATOM 1709 C C . ILE A 1 205 ? 14.219 -1.837 10.055 1 77.19 205 ILE A C 1
ATOM 1711 O O . ILE A 1 205 ? 14.273 -3.061 10.211 1 77.19 205 ILE A O 1
ATOM 1715 N N . PHE A 1 206 ? 14.234 -1.28 8.938 1 79.31 206 PHE A N 1
ATOM 1716 C CA . PHE A 1 206 ? 14.219 -2.076 7.715 1 79.31 206 PHE A CA 1
ATOM 1717 C C . PHE A 1 206 ? 15.508 -2.877 7.57 1 79.31 206 PHE A C 1
ATOM 1719 O O . PHE A 1 206 ? 15.5 -3.992 7.047 1 79.31 206 PHE A O 1
ATOM 1726 N N . SER A 1 207 ? 16.578 -2.285 8.016 1 79.19 207 SER A N 1
ATOM 1727 C CA . SER A 1 207 ? 17.844 -3.01 7.969 1 79.19 207 SER A CA 1
ATOM 1728 C C . SER A 1 207 ? 17.781 -4.262 8.844 1 79.19 207 SER A C 1
ATOM 1730 O O . SER A 1 207 ? 18.328 -5.305 8.469 1 79.19 207 SER A O 1
ATOM 1732 N N . LYS A 1 208 ? 17.141 -4.133 9.93 1 78.31 208 LYS A N 1
ATOM 1733 C CA . LYS A 1 208 ? 16.984 -5.289 10.805 1 78.31 208 LYS A CA 1
ATOM 1734 C C . LYS A 1 208 ? 16.125 -6.367 10.141 1 78.31 208 LYS A C 1
ATOM 1736 O O . LYS A 1 208 ? 16.453 -7.555 10.227 1 78.31 208 LYS A O 1
ATOM 1741 N N . VAL A 1 209 ? 15.133 -5.891 9.516 1 82.94 209 VAL A N 1
ATOM 1742 C CA . VAL A 1 209 ? 14.234 -6.812 8.828 1 82.94 209 VAL A CA 1
ATOM 1743 C C . VAL A 1 209 ? 14.992 -7.535 7.719 1 82.94 209 VAL A C 1
ATOM 1745 O O . VAL A 1 209 ? 14.812 -8.734 7.512 1 82.94 209 VAL A O 1
ATOM 1748 N N . LYS A 1 210 ? 15.773 -6.859 7.09 1 81.62 210 LYS A N 1
ATOM 1749 C CA . LYS A 1 210 ? 16.562 -7.449 6.012 1 81.62 210 LYS A CA 1
ATOM 1750 C C . LYS A 1 210 ? 17.5 -8.531 6.547 1 81.62 210 LYS A C 1
ATOM 1752 O O . LYS A 1 210 ? 17.656 -9.586 5.922 1 81.62 210 LYS A O 1
ATOM 1757 N N . ILE A 1 211 ? 18.016 -8.258 7.641 1 81.69 211 ILE A N 1
ATOM 1758 C CA . ILE A 1 211 ? 18.891 -9.242 8.273 1 81.69 211 ILE A CA 1
ATOM 1759 C C . ILE A 1 211 ? 18.094 -10.492 8.625 1 81.69 211 ILE A C 1
ATOM 1761 O O . ILE A 1 211 ? 18.562 -11.617 8.383 1 81.69 211 ILE A O 1
ATOM 1765 N N . TYR A 1 212 ? 17.047 -10.219 9.102 1 82.19 212 TYR A N 1
ATOM 1766 C CA . TYR A 1 212 ? 16.203 -11.344 9.453 1 82.19 212 TYR A CA 1
ATOM 1767 C C . TYR A 1 212 ? 15.812 -12.148 8.219 1 82.19 212 TYR A C 1
ATOM 1769 O O . TYR A 1 212 ? 15.797 -13.383 8.25 1 82.19 212 TYR A O 1
ATOM 1777 N N . MET A 1 213 ? 15.547 -11.484 7.223 1 82.5 213 MET A N 1
ATOM 1778 C CA . MET A 1 213 ? 15.172 -12.148 5.977 1 82.5 213 MET A CA 1
ATOM 1779 C C . MET A 1 213 ? 16.328 -12.992 5.449 1 82.5 213 MET A C 1
ATOM 1781 O O . MET A 1 213 ? 16.125 -14.094 4.938 1 82.5 213 MET A O 1
ATOM 1785 N N . ASP A 1 214 ? 17.453 -12.539 5.609 1 82.38 214 ASP A N 1
ATOM 1786 C CA . ASP A 1 214 ? 18.625 -13.289 5.199 1 82.38 214 ASP A CA 1
ATOM 1787 C C . ASP A 1 214 ? 18.766 -14.586 5.988 1 82.38 214 ASP A C 1
ATOM 1789 O O . ASP A 1 214 ? 19.078 -15.633 5.422 1 82.38 214 ASP A O 1
ATOM 1793 N N . VAL A 1 215 ? 18.391 -14.469 7.148 1 82.81 215 VAL A N 1
ATOM 1794 C CA . VAL A 1 215 ? 18.453 -15.641 8.016 1 82.81 215 VAL A CA 1
ATOM 1795 C C . VAL A 1 215 ? 17.375 -16.656 7.605 1 82.81 215 VAL A C 1
ATOM 1797 O O . VAL A 1 215 ? 17.656 -17.859 7.527 1 82.81 215 VAL A O 1
ATOM 1800 N N . VAL A 1 216 ? 16.328 -16.109 7.297 1 81.94 216 VAL A N 1
ATOM 1801 C CA . VAL A 1 216 ? 15.211 -16.969 6.91 1 81.94 216 VAL A CA 1
ATOM 1802 C C . VAL A 1 216 ? 15.539 -17.672 5.594 1 81.94 216 VAL A C 1
ATOM 1804 O O . VAL A 1 216 ? 15.297 -18.875 5.449 1 81.94 216 VAL A O 1
ATOM 1807 N N . VAL A 1 217 ? 16.031 -16.984 4.68 1 82.81 217 VAL A N 1
ATOM 1808 C CA . VAL A 1 217 ? 16.359 -17.531 3.369 1 82.81 217 VAL A CA 1
ATOM 1809 C C . VAL A 1 217 ? 17.438 -18.594 3.516 1 82.81 217 VAL A C 1
ATOM 1811 O O . VAL A 1 217 ? 17.375 -19.656 2.883 1 82.81 217 VAL A O 1
ATOM 1814 N N . GLN A 1 218 ? 18.328 -18.344 4.398 1 81.88 218 GLN A N 1
ATOM 1815 C CA . GLN A 1 218 ? 19.406 -19.297 4.645 1 81.88 218 GLN A CA 1
ATOM 1816 C C . GLN A 1 218 ? 18.891 -20.578 5.285 1 81.88 218 GLN A C 1
ATOM 1818 O O . GLN A 1 218 ? 19.297 -21.672 4.922 1 81.88 218 GLN A O 1
ATOM 1823 N N . ASN A 1 219 ? 17.969 -20.375 6.102 1 80.69 219 ASN A N 1
ATOM 1824 C CA . ASN A 1 219 ? 17.375 -21.531 6.75 1 80.69 219 ASN A CA 1
ATOM 1825 C C . ASN A 1 219 ? 16.547 -22.359 5.773 1 80.69 219 ASN A C 1
ATOM 1827 O O . ASN A 1 219 ? 16.516 -23.594 5.855 1 80.69 219 ASN A O 1
ATOM 1831 N N . PHE A 1 220 ? 15.945 -21.719 4.992 1 79.69 220 PHE A N 1
ATOM 1832 C CA . PHE A 1 220 ? 15.141 -22.391 3.982 1 79.69 220 PHE A CA 1
ATOM 1833 C C . PHE A 1 220 ? 16.031 -23.172 3.02 1 79.69 220 PHE A C 1
ATOM 1835 O O . PHE A 1 220 ? 15.68 -24.281 2.602 1 79.69 220 PHE A O 1
ATOM 1842 N N . ASN A 1 221 ? 17.125 -22.609 2.666 1 73.38 221 ASN A N 1
ATOM 1843 C CA . ASN A 1 221 ? 18.078 -23.281 1.78 1 73.38 221 ASN A CA 1
ATOM 1844 C C . ASN A 1 221 ? 18.734 -24.469 2.465 1 73.38 221 ASN A C 1
ATOM 1846 O O . ASN A 1 221 ? 18.969 -25.5 1.831 1 73.38 221 ASN A O 1
ATOM 1850 N N . TRP A 1 222 ? 19 -24.266 3.646 1 68.69 222 TRP A N 1
ATOM 1851 C CA . TRP A 1 222 ? 19.609 -25.344 4.418 1 68.69 222 TRP A CA 1
ATOM 1852 C C . TRP A 1 222 ? 18.656 -26.531 4.562 1 68.69 222 TRP A C 1
ATOM 1854 O O . TRP A 1 222 ? 19.078 -27.688 4.418 1 68.69 222 TRP A O 1
ATOM 1864 N N . ASN A 1 223 ? 17.547 -26.203 4.793 1 64.12 223 ASN A N 1
ATOM 1865 C CA . ASN A 1 223 ? 16.562 -27.266 4.938 1 64.12 223 ASN A CA 1
ATOM 1866 C C . ASN A 1 223 ? 16.359 -28.016 3.627 1 64.12 223 ASN A C 1
ATOM 1868 O O . ASN A 1 223 ? 16.156 -29.234 3.631 1 64.12 223 ASN A O 1
ATOM 1872 N N . ASN A 1 224 ? 16.562 -27.344 2.625 1 64.94 224 ASN A N 1
ATOM 1873 C CA . ASN A 1 224 ? 16.406 -27.984 1.33 1 64.94 224 ASN A CA 1
ATOM 1874 C C . ASN A 1 224 ? 17.625 -28.812 0.97 1 64.94 224 ASN A C 1
ATOM 1876 O O . ASN A 1 224 ? 17.516 -29.891 0.369 1 64.94 224 ASN A O 1
ATOM 1880 N N . GLN A 1 225 ? 18.75 -28.344 1.358 1 61.28 225 GLN A N 1
ATOM 1881 C CA . GLN A 1 225 ? 19.953 -29.141 1.155 1 61.28 225 GLN A CA 1
ATOM 1882 C C . GLN A 1 225 ? 19.953 -30.375 2.047 1 61.28 225 GLN A C 1
ATOM 1884 O O . GLN A 1 225 ? 20.344 -31.469 1.609 1 61.28 225 GLN A O 1
ATOM 1889 N N . ALA A 1 226 ? 19.484 -30.219 3.152 1 57.12 226 ALA A N 1
ATOM 1890 C CA . ALA A 1 226 ? 19.406 -31.359 4.074 1 57.12 226 ALA A CA 1
ATOM 1891 C C . ALA A 1 226 ? 18.375 -32.375 3.598 1 57.12 226 ALA A C 1
ATOM 1893 O O . ALA A 1 226 ? 18.594 -33.594 3.734 1 57.12 226 ALA A O 1
ATOM 1894 N N . GLN A 1 227 ? 17.422 -31.828 3.053 1 53.94 227 GLN A N 1
ATOM 1895 C CA . GLN A 1 227 ? 16.391 -32.719 2.535 1 53.94 227 GLN A CA 1
ATOM 1896 C C . GLN A 1 227 ? 16.875 -33.469 1.293 1 53.94 227 GLN A C 1
ATOM 1898 O O . GLN A 1 227 ? 16.547 -34.656 1.093 1 53.94 227 GLN A O 1
ATOM 1903 N N . LYS A 1 228 ? 17.594 -32.812 0.42 1 56.75 228 LYS A N 1
ATOM 1904 C CA . LYS A 1 228 ? 18.172 -33.5 -0.735 1 56.75 228 LYS A CA 1
ATOM 1905 C C . LYS A 1 228 ? 19.156 -34.562 -0.3 1 56.75 228 LYS A C 1
ATOM 1907 O O . LYS A 1 228 ? 19.188 -35.656 -0.886 1 56.75 228 LYS A O 1
ATOM 1912 N N . ILE A 1 229 ? 19.859 -34.281 0.674 1 55.88 229 ILE A N 1
ATOM 1913 C CA . ILE A 1 229 ? 20.797 -35.25 1.17 1 55.88 229 ILE A CA 1
ATOM 1914 C C . ILE A 1 229 ? 20.047 -36.438 1.79 1 55.88 229 ILE A C 1
ATOM 1916 O O . ILE A 1 229 ? 20.438 -37.594 1.604 1 55.88 229 ILE A O 1
ATOM 1920 N N . SER A 1 230 ? 19.062 -36.094 2.4 1 51.41 230 SER A N 1
ATOM 1921 C CA . SER A 1 230 ? 18.344 -37.156 3.045 1 51.41 230 SER A CA 1
ATOM 1922 C C . SER A 1 230 ? 17.672 -38.062 2.014 1 51.41 230 SER A C 1
ATOM 1924 O O . SER A 1 230 ? 17.438 -39.25 2.268 1 51.41 230 SER A O 1
ATOM 1926 N N . THR A 1 231 ? 17.312 -37.5 0.973 1 47.75 231 THR A N 1
ATOM 1927 C CA . THR A 1 231 ? 16.703 -38.344 -0.054 1 47.75 231 THR A CA 1
ATOM 1928 C C . THR A 1 231 ? 17.75 -39.188 -0.757 1 47.75 231 THR A C 1
ATOM 1930 O O . THR A 1 231 ? 17.406 -40.156 -1.456 1 47.75 231 THR A O 1
ATOM 1933 N N . TYR A 1 232 ? 18.906 -38.719 -0.719 1 43.56 232 TYR A N 1
ATOM 1934 C CA . TYR A 1 232 ? 19.969 -39.531 -1.322 1 43.56 232 TYR A CA 1
ATOM 1935 C C . TYR A 1 232 ? 20.453 -40.594 -0.353 1 43.56 232 TYR A C 1
ATOM 1937 O O . TYR A 1 232 ? 21.234 -41.469 -0.733 1 43.56 232 TYR A O 1
ATOM 1945 N N . ILE A 1 233 ? 20.094 -40.5 0.76 1 37.59 233 ILE A N 1
ATOM 1946 C CA . ILE A 1 233 ? 20.406 -41.625 1.617 1 37.59 233 ILE A CA 1
ATOM 1947 C C . ILE A 1 233 ? 19.234 -42.625 1.639 1 37.59 233 ILE A C 1
ATOM 1949 O O . ILE A 1 233 ? 18.094 -42.219 1.839 1 37.59 233 ILE A O 1
ATOM 1953 N N . MET B 1 1 ? -21.734 22.375 5.27 1 86.38 1 MET B N 1
ATOM 1954 C CA . MET B 1 1 ? -20.781 21.281 5.449 1 86.38 1 MET B CA 1
ATOM 1955 C C . MET B 1 1 ? -19.859 21.156 4.238 1 86.38 1 MET B C 1
ATOM 1957 O O . MET B 1 1 ? -19.422 20.047 3.895 1 86.38 1 MET B O 1
ATOM 1961 N N . TYR B 1 2 ? -19.703 22.406 3.637 1 89.19 2 TYR B N 1
ATOM 1962 C CA . TYR B 1 2 ? -18.922 22.453 2.404 1 89.19 2 TYR B CA 1
ATOM 1963 C C . TYR B 1 2 ? -17.438 22.219 2.684 1 89.19 2 TYR B C 1
ATOM 1965 O O . TYR B 1 2 ? -16.734 21.594 1.878 1 89.19 2 TYR B O 1
ATOM 1973 N N . GLY B 1 3 ? -17.016 22.641 3.783 1 92.25 3 GLY B N 1
ATOM 1974 C CA . GLY B 1 3 ? -15.602 22.469 4.117 1 92.25 3 GLY B CA 1
ATOM 1975 C C . GLY B 1 3 ? -15.211 21.016 4.297 1 92.25 3 GLY B C 1
ATOM 1976 O O . GLY B 1 3 ? -14.227 20.562 3.719 1 92.25 3 GLY B O 1
ATOM 1977 N N . ILE B 1 4 ? -16.016 20.328 4.941 1 92.19 4 ILE B N 1
ATOM 1978 C CA . ILE B 1 4 ? -15.695 18.938 5.246 1 92.19 4 ILE B CA 1
ATOM 1979 C C . ILE B 1 4 ? -15.914 18.078 4.004 1 92.19 4 ILE B C 1
ATOM 1981 O O . ILE B 1 4 ? -15.227 17.078 3.807 1 92.19 4 ILE B O 1
ATOM 1985 N N . ILE B 1 5 ? -16.859 18.438 3.199 1 92.38 5 ILE B N 1
ATOM 1986 C CA . ILE B 1 5 ? -17.094 17.734 1.945 1 92.38 5 ILE B CA 1
ATOM 1987 C C . ILE B 1 5 ? -15.875 17.875 1.037 1 92.38 5 ILE B C 1
ATOM 1989 O O . ILE B 1 5 ? -15.422 16.906 0.436 1 92.38 5 ILE B O 1
ATOM 1993 N N . PHE B 1 6 ? -15.438 19.094 1.009 1 94.31 6 PHE B N 1
ATOM 1994 C CA . PHE B 1 6 ? -14.219 19.344 0.255 1 94.31 6 PHE B CA 1
ATOM 1995 C C . PHE B 1 6 ? -13.055 18.516 0.812 1 94.31 6 PHE B C 1
ATOM 1997 O O . PHE B 1 6 ? -12.312 17.891 0.055 1 94.31 6 PHE B O 1
ATOM 2004 N N . LEU B 1 7 ? -12.914 18.516 2.037 1 94.81 7 LEU B N 1
ATOM 2005 C CA . LEU B 1 7 ? -11.859 17.75 2.709 1 94.81 7 LEU B CA 1
ATOM 2006 C C . LEU B 1 7 ? -11.992 16.266 2.418 1 94.81 7 LEU B C 1
ATOM 2008 O O . LEU B 1 7 ? -10.992 15.57 2.254 1 94.81 7 LEU B O 1
ATOM 2012 N N . SER B 1 8 ? -13.195 15.836 2.297 1 94.44 8 SER B N 1
ATOM 2013 C CA . SER B 1 8 ? -13.445 14.422 2.023 1 94.44 8 SER B CA 1
ATOM 2014 C C . SER B 1 8 ? -12.93 14.023 0.645 1 94.44 8 SER B C 1
ATOM 2016 O O . SER B 1 8 ? -12.312 12.969 0.489 1 94.44 8 SER B O 1
ATOM 2018 N N . TYR B 1 9 ? -13.125 14.844 -0.253 1 94.38 9 TYR B N 1
ATOM 2019 C CA . TYR B 1 9 ? -12.625 14.57 -1.597 1 94.38 9 TYR B CA 1
ATOM 2020 C C . TYR B 1 9 ? -11.102 14.648 -1.638 1 94.38 9 TYR B C 1
ATOM 2022 O O . TYR B 1 9 ? -10.453 13.828 -2.281 1 94.38 9 TYR B O 1
ATOM 2030 N N . LEU B 1 10 ? -10.555 15.562 -0.958 1 95.31 10 LEU B N 1
ATOM 2031 C CA . LEU B 1 10 ? -9.109 15.688 -0.875 1 95.31 10 LEU B CA 1
ATOM 2032 C C . LEU B 1 10 ? -8.492 14.453 -0.219 1 95.31 10 LEU B C 1
ATOM 2034 O O . LEU B 1 10 ? -7.445 13.977 -0.656 1 95.31 10 LEU B O 1
ATOM 2038 N N . GLY B 1 11 ? -9.141 14.062 0.752 1 95.56 11 GLY B N 1
ATOM 2039 C CA . GLY B 1 11 ? -8.672 12.859 1.428 1 95.56 11 GLY B CA 1
ATOM 2040 C C . GLY B 1 11 ? -8.727 11.625 0.554 1 95.56 11 GLY B C 1
ATOM 2041 O O . GLY B 1 11 ? -7.797 10.812 0.565 1 95.56 11 GLY B O 1
ATOM 2042 N N . LEU B 1 12 ? -9.773 11.508 -0.183 1 94.12 12 LEU B N 1
ATOM 2043 C CA . LEU B 1 12 ? -9.922 10.359 -1.069 1 94.12 12 LEU B CA 1
ATOM 2044 C C . LEU B 1 12 ? -8.844 10.359 -2.148 1 94.12 12 LEU B C 1
ATOM 2046 O O . LEU B 1 12 ? -8.234 9.328 -2.42 1 94.12 12 LEU B O 1
ATOM 2050 N N . ILE B 1 13 ? -8.633 11.43 -2.66 1 95.44 13 ILE B N 1
ATOM 2051 C CA . ILE B 1 13 ? -7.652 11.547 -3.73 1 95.44 13 ILE B CA 1
ATOM 2052 C C . ILE B 1 13 ? -6.25 11.305 -3.172 1 95.44 13 ILE B C 1
ATOM 2054 O O . ILE B 1 13 ? -5.477 10.539 -3.742 1 95.44 13 ILE B O 1
ATOM 2058 N N . SER B 1 14 ? -5.922 11.914 -2.107 1 95.06 14 SER B N 1
ATOM 2059 C CA . SER B 1 14 ? -4.609 11.75 -1.492 1 95.06 14 SER B CA 1
ATOM 2060 C C . SER B 1 14 ? -4.387 10.32 -1.025 1 95.06 14 SER B C 1
ATOM 2062 O O . SER B 1 14 ? -3.289 9.773 -1.164 1 95.06 14 SER B O 1
ATOM 2064 N N . GLY B 1 15 ? -5.445 9.812 -0.498 1 93.56 15 GLY B N 1
ATOM 2065 C CA . GLY B 1 15 ? -5.344 8.422 -0.076 1 93.56 15 GLY B CA 1
ATOM 2066 C C . GLY B 1 15 ? -5.098 7.469 -1.228 1 93.56 15 GLY B C 1
ATOM 2067 O O . GLY B 1 15 ? -4.266 6.562 -1.123 1 93.56 15 GLY B O 1
ATOM 2068 N N . PHE B 1 16 ? -5.777 7.75 -2.283 1 94.06 16 PHE B N 1
ATOM 2069 C CA . PHE B 1 16 ? -5.602 6.918 -3.469 1 94.06 16 PHE B CA 1
ATOM 2070 C C . PHE B 1 16 ? -4.184 7.035 -4.008 1 94.06 16 PHE B C 1
ATOM 2072 O O . PHE B 1 16 ? -3.557 6.027 -4.348 1 94.06 16 PHE B O 1
ATOM 2079 N N . LEU B 1 17 ? -3.697 8.156 -4.051 1 93.94 17 LEU B N 1
ATOM 2080 C CA . LEU B 1 17 ? -2.344 8.391 -4.539 1 93.94 17 LEU B CA 1
ATOM 2081 C C . LEU B 1 17 ? -1.313 7.758 -3.609 1 93.94 17 LEU B C 1
ATOM 2083 O O . LEU B 1 17 ? -0.361 7.125 -4.07 1 93.94 17 LEU B O 1
ATOM 2087 N N . PHE B 1 18 ? -1.487 7.953 -2.424 1 94.25 18 PHE B N 1
ATOM 2088 C CA . PHE B 1 18 ? -0.562 7.402 -1.44 1 94.25 18 PHE B CA 1
ATOM 2089 C C . PHE B 1 18 ? -0.519 5.879 -1.528 1 94.25 18 PHE B C 1
ATOM 2091 O O . PHE B 1 18 ? 0.561 5.285 -1.575 1 94.25 18 PHE B O 1
ATOM 2098 N N . LEU B 1 19 ? -1.68 5.324 -1.578 1 93.69 19 LEU B N 1
ATOM 2099 C CA . LEU B 1 19 ? -1.738 3.869 -1.63 1 93.69 19 LEU B CA 1
ATOM 2100 C C . LEU B 1 19 ? -1.116 3.346 -2.92 1 93.69 19 LEU B C 1
ATOM 2102 O O . LEU B 1 19 ? -0.436 2.316 -2.912 1 93.69 19 LEU B O 1
ATOM 2106 N N . THR B 1 20 ? -1.383 4.02 -3.967 1 94.44 20 THR B N 1
ATOM 2107 C CA . THR B 1 20 ? -0.812 3.619 -5.246 1 94.44 20 THR B CA 1
ATOM 2108 C C . THR B 1 20 ? 0.712 3.668 -5.199 1 94.44 20 THR B C 1
ATOM 2110 O O . THR B 1 20 ? 1.384 2.748 -5.672 1 94.44 20 THR B O 1
ATOM 2113 N N . VAL B 1 21 ? 1.246 4.648 -4.598 1 93.94 21 VAL B N 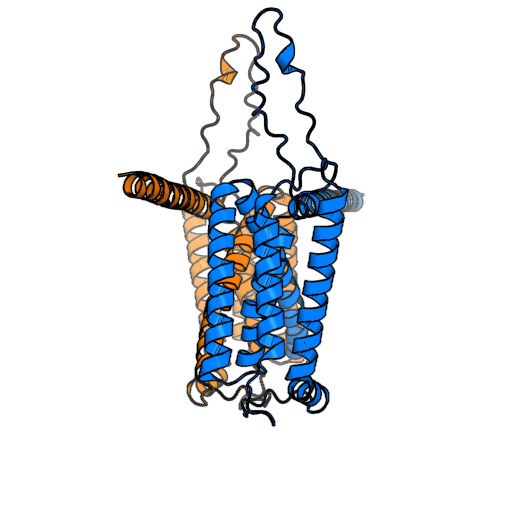1
ATOM 2114 C CA . VAL B 1 21 ? 2.695 4.773 -4.484 1 93.94 21 VAL B CA 1
ATOM 2115 C C . VAL B 1 21 ? 3.242 3.668 -3.584 1 93.94 21 VAL B C 1
ATOM 2117 O O . VAL B 1 21 ? 4.285 3.08 -3.877 1 93.94 21 VAL B O 1
ATOM 2120 N N . CYS B 1 22 ? 2.523 3.424 -2.539 1 94.81 22 CYS B N 1
ATOM 2121 C CA . CYS B 1 22 ? 2.961 2.367 -1.633 1 94.81 22 CYS B CA 1
ATOM 2122 C C . CYS B 1 22 ? 2.973 1.016 -2.338 1 94.81 22 CYS B C 1
ATOM 2124 O O . CYS B 1 22 ? 3.904 0.227 -2.162 1 94.81 22 CYS B O 1
ATOM 2126 N N . ILE B 1 23 ? 1.969 0.834 -3.057 1 94.31 23 ILE B N 1
ATOM 2127 C CA . ILE B 1 23 ? 1.911 -0.414 -3.811 1 94.31 23 ILE B CA 1
ATOM 2128 C C . ILE B 1 23 ? 3.082 -0.48 -4.789 1 94.31 23 ILE B C 1
ATOM 2130 O O . ILE B 1 23 ? 3.746 -1.514 -4.902 1 94.31 23 ILE B O 1
ATOM 2134 N N . ALA B 1 24 ? 3.35 0.605 -5.5 1 92 24 ALA B N 1
ATOM 2135 C CA . ALA B 1 24 ? 4.477 0.674 -6.426 1 92 24 ALA B CA 1
ATOM 2136 C C . ALA B 1 24 ? 5.793 0.385 -5.715 1 92 24 ALA B C 1
ATOM 2138 O O . ALA B 1 24 ? 6.629 -0.364 -6.223 1 92 24 ALA B O 1
ATOM 2139 N N . CYS B 1 25 ? 5.953 0.917 -4.566 1 92.56 25 CYS B N 1
ATOM 2140 C CA . CYS B 1 25 ? 7.168 0.69 -3.791 1 92.56 25 CYS B CA 1
ATOM 2141 C C . CYS B 1 25 ? 7.266 -0.764 -3.346 1 92.56 25 CYS B C 1
ATOM 2143 O O . CYS B 1 25 ? 8.352 -1.352 -3.365 1 92.56 25 CYS B O 1
ATOM 2145 N N . GLY B 1 26 ? 6.195 -1.227 -3 1 92.81 26 GLY B N 1
ATOM 2146 C CA . GLY B 1 26 ? 6.176 -2.633 -2.631 1 92.81 26 GLY B CA 1
ATOM 2147 C C . GLY B 1 26 ? 6.559 -3.557 -3.771 1 92.81 26 GLY B C 1
ATOM 2148 O O . GLY B 1 26 ? 7.332 -4.496 -3.58 1 92.81 26 GLY B O 1
ATOM 2149 N N . LEU B 1 27 ? 6.02 -3.277 -4.879 1 89.38 27 LEU B N 1
ATOM 2150 C CA . LEU B 1 27 ? 6.352 -4.078 -6.051 1 89.38 27 LEU B CA 1
ATOM 2151 C C . LEU B 1 27 ? 7.82 -3.918 -6.422 1 89.38 27 LEU B C 1
ATOM 2153 O O . LEU B 1 27 ? 8.461 -4.875 -6.859 1 89.38 27 LEU B O 1
ATOM 2157 N N . TYR B 1 28 ? 8.32 -2.777 -6.305 1 89.12 28 TYR B N 1
ATOM 2158 C CA . TYR B 1 28 ? 9.742 -2.529 -6.543 1 89.12 28 TYR B CA 1
ATOM 2159 C C . TYR B 1 28 ? 10.602 -3.365 -5.609 1 89.12 28 TYR B C 1
ATOM 2161 O O . TYR B 1 28 ? 11.555 -4.016 -6.047 1 89.12 28 TYR B O 1
ATOM 2169 N N . TYR B 1 29 ? 10.203 -3.346 -4.438 1 88.75 29 TYR B N 1
ATOM 2170 C CA . TYR B 1 29 ? 10.984 -4.094 -3.457 1 88.75 29 TYR B CA 1
ATOM 2171 C C . TYR B 1 29 ? 10.867 -5.594 -3.699 1 88.75 29 TYR B C 1
ATOM 2173 O O . TYR B 1 29 ? 11.836 -6.336 -3.529 1 88.75 29 TYR B O 1
ATOM 2181 N N . LEU B 1 30 ? 9.812 -5.945 -4.016 1 89.62 30 LEU B N 1
ATOM 2182 C CA . LEU B 1 30 ? 9.633 -7.359 -4.34 1 89.62 30 LEU B CA 1
ATOM 2183 C C . LEU B 1 30 ? 10.516 -7.766 -5.516 1 89.62 30 LEU B C 1
ATOM 2185 O O . LEU B 1 30 ? 11.109 -8.844 -5.508 1 89.62 30 LEU B O 1
ATOM 2189 N N . SER B 1 31 ? 10.562 -6.945 -6.527 1 86.75 31 SER B N 1
ATOM 2190 C CA . SER B 1 31 ? 11.414 -7.223 -7.676 1 86.75 31 SER B CA 1
ATOM 2191 C C . SER B 1 31 ? 12.883 -7.297 -7.266 1 86.75 31 SER B C 1
ATOM 2193 O O . SER B 1 31 ? 13.633 -8.141 -7.766 1 86.75 31 SER B O 1
ATOM 2195 N N . GLU B 1 32 ? 13.258 -6.469 -6.398 1 86.56 32 GLU B N 1
ATOM 2196 C CA . GLU B 1 32 ? 14.617 -6.5 -5.871 1 86.56 32 GLU B CA 1
ATOM 2197 C C . GLU B 1 32 ? 14.867 -7.777 -5.074 1 86.56 32 GLU B C 1
ATOM 2199 O O . GLU B 1 32 ? 15.938 -8.383 -5.176 1 86.56 32 GLU B O 1
ATOM 2204 N N . PHE B 1 33 ? 13.922 -8.102 -4.363 1 86.81 33 PHE B N 1
ATOM 2205 C CA . PHE B 1 33 ? 14.016 -9.312 -3.562 1 86.81 33 PHE B CA 1
ATOM 2206 C C . PHE B 1 33 ? 14.18 -10.539 -4.453 1 86.81 33 PHE B C 1
ATOM 2208 O O . PHE B 1 33 ? 15.023 -11.398 -4.191 1 86.81 33 PHE B O 1
ATOM 2215 N N . ILE B 1 34 ? 13.469 -10.625 -5.492 1 86.31 34 ILE B N 1
ATOM 2216 C CA . ILE B 1 34 ? 13.523 -11.75 -6.426 1 86.31 34 ILE B CA 1
ATOM 2217 C C . ILE B 1 34 ? 14.891 -11.789 -7.105 1 86.31 34 ILE B C 1
ATOM 2219 O O . ILE B 1 34 ? 15.445 -12.867 -7.332 1 86.31 34 ILE B O 1
ATOM 2223 N N . GLU B 1 35 ? 15.398 -10.641 -7.387 1 83.19 35 GLU B N 1
ATOM 2224 C CA . GLU B 1 35 ? 16.703 -10.562 -8.023 1 83.19 35 GLU B CA 1
ATOM 2225 C C . GLU B 1 35 ? 17.812 -10.961 -7.059 1 83.19 35 GLU B C 1
ATOM 2227 O O . GLU B 1 35 ? 18.766 -11.648 -7.449 1 83.19 35 GLU B O 1
ATOM 2232 N N . GLU B 1 36 ? 17.672 -10.594 -5.902 1 84.12 36 GLU B N 1
ATOM 2233 C CA . GLU B 1 36 ? 18.688 -10.883 -4.891 1 84.12 36 GLU B CA 1
ATOM 2234 C C . GLU B 1 36 ? 18.641 -12.344 -4.465 1 84.12 36 GLU B C 1
ATOM 2236 O O . GLU B 1 36 ? 19.672 -12.961 -4.215 1 84.12 36 GLU B O 1
ATOM 2241 N N . TYR B 1 37 ? 17.438 -12.875 -4.395 1 86.12 37 TYR B N 1
ATOM 2242 C CA . TYR B 1 37 ? 17.25 -14.258 -3.961 1 86.12 37 TYR B CA 1
ATOM 2243 C C . TYR B 1 37 ? 16.516 -15.062 -5.023 1 86.12 37 TYR B C 1
ATOM 2245 O O . TYR B 1 37 ? 15.43 -15.602 -4.77 1 86.12 37 TYR B O 1
ATOM 2253 N N . THR B 1 38 ? 17.109 -15.227 -6.082 1 83.5 38 THR B N 1
ATOM 2254 C CA . THR B 1 38 ? 16.484 -15.812 -7.262 1 83.5 38 THR B CA 1
ATOM 2255 C C . THR B 1 38 ? 16.109 -17.266 -7.004 1 83.5 38 THR B C 1
ATOM 2257 O O . THR B 1 38 ? 14.984 -17.688 -7.293 1 83.5 38 THR B O 1
ATOM 2260 N N . GLU B 1 39 ? 17.078 -18.016 -6.52 1 85.06 39 GLU B N 1
ATOM 2261 C CA . GLU B 1 39 ? 16.844 -19.438 -6.312 1 85.06 39 GLU B CA 1
ATOM 2262 C C . GLU B 1 39 ? 15.719 -19.672 -5.297 1 85.06 39 GLU B C 1
ATOM 2264 O O . GLU B 1 39 ? 14.844 -20.516 -5.512 1 85.06 39 GLU B O 1
ATOM 2269 N N . PHE B 1 40 ? 15.812 -18.984 -4.293 1 86.12 40 PHE B N 1
ATOM 2270 C CA . PHE B 1 40 ? 14.773 -19.078 -3.275 1 86.12 40 PHE B CA 1
ATOM 2271 C C . PHE B 1 40 ? 13.414 -18.703 -3.854 1 86.12 40 PHE B C 1
ATOM 2273 O O . PHE B 1 40 ? 12.414 -19.391 -3.611 1 86.12 40 PHE B O 1
ATOM 2280 N N . SER B 1 41 ? 13.359 -17.562 -4.508 1 89.44 41 SER B N 1
ATOM 2281 C CA . SER B 1 41 ? 12.117 -17.062 -5.094 1 89.44 41 SER B CA 1
ATOM 2282 C C . SER B 1 41 ? 11.539 -18.078 -6.082 1 89.44 41 SER B C 1
ATOM 2284 O O . SER B 1 41 ? 10.32 -18.266 -6.145 1 89.44 41 SER B O 1
ATOM 2286 N N . LYS B 1 42 ? 12.359 -18.672 -6.805 1 88.62 42 LYS B N 1
ATOM 2287 C CA . LYS B 1 42 ? 11.922 -19.688 -7.762 1 88.62 42 LYS B CA 1
ATOM 2288 C C . LYS B 1 42 ? 11.258 -20.875 -7.047 1 88.62 42 LYS B C 1
ATOM 2290 O O . LYS B 1 42 ? 10.188 -21.328 -7.453 1 88.62 42 LYS B O 1
ATOM 2295 N N . LYS B 1 43 ? 11.898 -21.297 -6.102 1 90.62 43 LYS B N 1
ATOM 2296 C CA . LYS B 1 43 ? 11.359 -22.406 -5.328 1 90.62 43 LYS B CA 1
ATOM 2297 C C . LYS B 1 43 ? 10.016 -22.047 -4.695 1 90.62 43 LYS B C 1
ATOM 2299 O O . LYS B 1 43 ? 9.086 -22.844 -4.684 1 90.62 43 LYS B O 1
ATOM 2304 N N . LEU B 1 44 ? 10.016 -20.906 -4.195 1 91.94 44 LEU B N 1
ATOM 2305 C CA . LEU B 1 44 ? 8.781 -20.422 -3.59 1 91.94 44 LEU B CA 1
ATOM 2306 C C . LEU B 1 44 ? 7.668 -20.344 -4.625 1 91.94 44 LEU B C 1
ATOM 2308 O O . LEU B 1 44 ? 6.531 -20.734 -4.359 1 91.94 44 LEU B O 1
ATOM 2312 N N . LEU B 1 45 ? 7.977 -19.781 -5.738 1 92.25 45 LEU B N 1
ATOM 2313 C CA . LEU B 1 45 ? 6.988 -19.641 -6.805 1 92.25 45 LEU B CA 1
ATOM 2314 C C . LEU B 1 45 ? 6.473 -21 -7.246 1 92.25 45 LEU B C 1
ATOM 2316 O O . LEU B 1 45 ? 5.277 -21.156 -7.508 1 92.25 45 LEU B O 1
ATOM 2320 N N . ARG B 1 46 ? 7.336 -21.906 -7.32 1 93.12 46 ARG B N 1
ATOM 2321 C CA . ARG B 1 46 ? 6.945 -23.266 -7.68 1 93.12 46 ARG B CA 1
ATOM 2322 C C . ARG B 1 46 ? 5.938 -23.828 -6.68 1 93.12 46 ARG B C 1
ATOM 2324 O O . ARG B 1 46 ? 4.906 -24.375 -7.074 1 93.12 46 ARG B O 1
ATOM 2331 N N . LYS B 1 47 ? 6.254 -23.672 -5.5 1 95.06 47 LYS B N 1
ATOM 2332 C CA . LYS B 1 47 ? 5.352 -24.141 -4.453 1 95.06 47 LYS B CA 1
ATOM 2333 C C . LYS B 1 47 ? 4.004 -23.438 -4.527 1 95.06 47 LYS B C 1
ATOM 2335 O O . LYS B 1 47 ? 2.959 -24.047 -4.293 1 95.06 47 LYS B O 1
ATOM 2340 N N . MET B 1 48 ? 4.102 -22.172 -4.77 1 96.31 48 MET B N 1
ATOM 2341 C CA . MET B 1 48 ? 2.873 -21.391 -4.871 1 96.31 48 MET B CA 1
ATOM 2342 C C . MET B 1 48 ? 2.012 -21.891 -6.027 1 96.31 48 MET B C 1
ATOM 2344 O O . MET B 1 48 ? 0.784 -21.922 -5.926 1 96.31 48 MET B O 1
ATOM 2348 N N . ILE B 1 49 ? 2.621 -22.234 -7.117 1 96.06 49 ILE B N 1
ATOM 2349 C CA . ILE B 1 49 ? 1.878 -22.75 -8.266 1 96.06 49 ILE B CA 1
ATOM 2350 C C . ILE B 1 49 ? 1.151 -24.031 -7.879 1 96.06 49 ILE B C 1
ATOM 2352 O O . ILE B 1 49 ? -0.043 -24.188 -8.148 1 96.06 49 ILE B O 1
ATOM 2356 N N . TYR B 1 50 ? 1.816 -24.906 -7.242 1 97.38 50 TYR B N 1
ATOM 2357 C CA . TYR B 1 50 ? 1.2 -26.156 -6.809 1 97.38 50 TYR B CA 1
ATOM 2358 C C . TYR B 1 50 ? 0.057 -25.891 -5.836 1 97.38 50 TYR B C 1
ATOM 2360 O O . TYR B 1 50 ? -0.968 -26.578 -5.875 1 97.38 50 TYR B O 1
ATOM 2368 N N . PHE B 1 51 ? 0.289 -24.953 -5.051 1 97.62 51 PHE B N 1
ATOM 2369 C CA . PHE B 1 51 ? -0.74 -24.594 -4.082 1 97.62 51 PHE B CA 1
ATOM 2370 C C . PHE B 1 51 ? -1.995 -24.094 -4.789 1 97.62 51 PHE B C 1
ATOM 2372 O O . PHE B 1 51 ? -3.111 -24.469 -4.426 1 97.62 51 PHE B O 1
ATOM 2379 N N . VAL B 1 52 ? -1.822 -23.25 -5.762 1 97.75 52 VAL B N 1
ATOM 2380 C CA . VAL B 1 52 ? -2.957 -22.703 -6.5 1 97.75 52 VAL B CA 1
ATOM 2381 C C . VAL B 1 52 ? -3.672 -23.828 -7.246 1 97.75 52 VAL B C 1
ATOM 2383 O O . VAL B 1 52 ? -4.902 -23.859 -7.309 1 97.75 52 VAL B O 1
ATOM 2386 N N . ILE B 1 53 ? -2.947 -24.797 -7.809 1 97.75 53 ILE B N 1
ATOM 2387 C CA . ILE B 1 53 ? -3.541 -25.953 -8.469 1 97.75 53 ILE B CA 1
ATOM 2388 C C . ILE B 1 53 ? -4.379 -26.734 -7.469 1 97.75 53 ILE B C 1
ATOM 2390 O O . ILE B 1 53 ? -5.5 -27.156 -7.773 1 97.75 53 ILE B O 1
ATOM 2394 N N . PHE B 1 54 ? -3.822 -26.875 -6.328 1 97.75 54 PHE B N 1
ATOM 2395 C CA . PHE B 1 54 ? -4.531 -27.578 -5.262 1 97.75 54 PHE B CA 1
ATOM 2396 C C . PHE B 1 54 ? -5.84 -26.875 -4.926 1 97.75 54 PHE B C 1
ATOM 2398 O O . PHE B 1 54 ? -6.875 -27.516 -4.754 1 97.75 54 PHE B O 1
ATOM 2405 N N . LEU B 1 55 ? -5.797 -25.609 -4.832 1 97.38 55 LEU B N 1
ATOM 2406 C CA . LEU B 1 55 ? -6.996 -24.844 -4.523 1 97.38 55 LEU B CA 1
ATOM 2407 C C . LEU B 1 55 ? -8.047 -25 -5.617 1 97.38 55 LEU B C 1
ATOM 2409 O O . LEU B 1 55 ? -9.242 -25.094 -5.332 1 97.38 55 LEU B O 1
ATOM 2413 N N . HIS B 1 56 ? -7.652 -25.031 -6.879 1 97.69 56 HIS B N 1
ATOM 2414 C CA . HIS B 1 56 ? -8.57 -25.25 -7.988 1 97.69 56 HIS B CA 1
ATOM 2415 C C . HIS B 1 56 ? -9.281 -26.594 -7.848 1 97.69 56 HIS B C 1
ATOM 2417 O O . HIS B 1 56 ? -10.484 -26.703 -8.094 1 97.69 56 HIS B O 1
ATOM 2423 N N . LEU B 1 57 ? -8.57 -27.609 -7.398 1 97.06 57 LEU B N 1
ATOM 2424 C CA . LEU B 1 57 ? -9.148 -28.922 -7.219 1 97.06 57 LEU B CA 1
ATOM 2425 C C . LEU B 1 57 ? -10.148 -28.938 -6.066 1 97.06 57 LEU B C 1
ATOM 2427 O O . LEU B 1 57 ? -11.195 -29.578 -6.152 1 97.06 57 LEU B O 1
ATOM 2431 N N . VAL B 1 58 ? -9.773 -28.219 -5.059 1 96.44 58 VAL B N 1
ATOM 2432 C CA . VAL B 1 58 ? -10.656 -28.125 -3.896 1 96.44 58 VAL B CA 1
ATOM 2433 C C . VAL B 1 58 ? -11.977 -27.469 -4.301 1 96.44 58 VAL B C 1
ATOM 2435 O O . VAL B 1 58 ? -13.047 -27.953 -3.943 1 96.44 58 VAL B O 1
ATOM 2438 N N . ILE B 1 59 ? -11.906 -26.406 -5.027 1 95.81 59 ILE B N 1
ATOM 2439 C CA . ILE B 1 59 ? -13.102 -25.672 -5.43 1 95.81 59 ILE B CA 1
ATOM 2440 C C . ILE B 1 59 ? -13.914 -26.516 -6.41 1 95.81 59 ILE B C 1
ATOM 2442 O O . ILE B 1 59 ? -15.148 -26.484 -6.395 1 95.81 59 ILE B O 1
ATOM 2446 N N . LEU B 1 60 ? -13.305 -27.344 -7.223 1 95.69 60 LEU B N 1
ATOM 2447 C CA . LEU B 1 60 ? -13.984 -28.25 -8.148 1 95.69 60 LEU B CA 1
ATOM 2448 C C . LEU B 1 60 ? -14.781 -29.297 -7.387 1 95.69 60 LEU B C 1
ATOM 2450 O O . LEU B 1 60 ? -15.945 -29.547 -7.703 1 95.69 60 LEU B O 1
ATOM 2454 N N . ILE B 1 61 ? -14.203 -29.828 -6.352 1 95.5 61 ILE B N 1
ATOM 2455 C CA . ILE B 1 61 ? -14.789 -30.953 -5.645 1 95.5 61 ILE B CA 1
ATOM 2456 C C . ILE B 1 61 ? -15.844 -30.453 -4.656 1 95.5 61 ILE B C 1
ATOM 2458 O O . ILE B 1 61 ? -16.969 -30.969 -4.621 1 95.5 61 ILE B O 1
ATOM 2462 N N . LEU B 1 62 ? -15.555 -29.391 -3.947 1 93.56 62 LEU B N 1
ATOM 2463 C CA . LEU B 1 62 ? -16.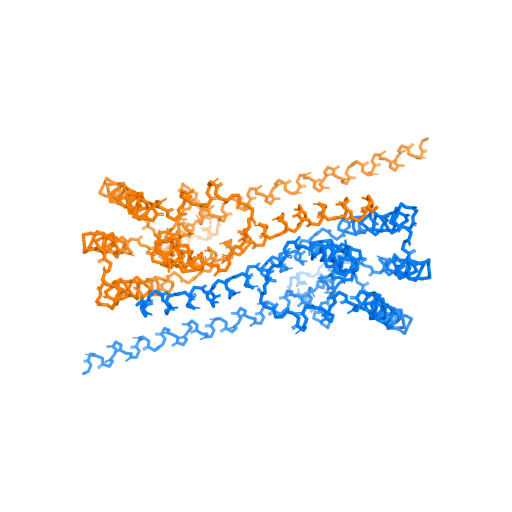422 -28.953 -2.863 1 93.56 62 LEU B CA 1
ATOM 2464 C C . LEU B 1 62 ? -17.5 -28 -3.381 1 93.56 62 LEU B C 1
ATOM 2466 O O . LEU B 1 62 ? -18.625 -28.016 -2.898 1 93.56 62 LEU B O 1
ATOM 2470 N N . ASP B 1 63 ? -17.172 -27.156 -4.336 1 93.38 63 ASP B N 1
ATOM 2471 C CA . ASP B 1 63 ? -18.094 -26.109 -4.766 1 93.38 63 ASP B CA 1
ATOM 2472 C C . ASP B 1 63 ? -18.672 -26.422 -6.145 1 93.38 63 ASP B C 1
ATOM 2474 O O . ASP B 1 63 ? -19.594 -25.734 -6.609 1 93.38 63 ASP B O 1
ATOM 2478 N N . LYS B 1 64 ? -18.141 -27.406 -6.828 1 92.31 64 LYS B N 1
ATOM 2479 C CA . LYS B 1 64 ? -18.641 -27.875 -8.117 1 92.31 64 LYS B CA 1
ATOM 2480 C C . LYS B 1 64 ? -18.578 -26.766 -9.164 1 92.31 64 LYS B C 1
ATOM 2482 O O . LYS B 1 64 ? -19.547 -26.531 -9.883 1 92.31 64 LYS B O 1
ATOM 2487 N N . PHE B 1 65 ? -17.469 -26.078 -9.195 1 94 65 PHE B N 1
ATOM 2488 C CA . PHE B 1 65 ? -17.234 -25.109 -10.25 1 94 65 PHE B CA 1
ATOM 2489 C C . PHE B 1 65 ? -17.125 -25.781 -11.609 1 94 65 PHE B C 1
ATOM 2491 O O . PHE B 1 65 ? -16.953 -27 -11.688 1 94 65 PHE B O 1
ATOM 2498 N N . PRO B 1 66 ? -17.375 -25.047 -12.641 1 94.94 66 PRO B N 1
ATOM 2499 C CA . PRO B 1 66 ? -17.375 -25.672 -13.969 1 94.94 66 PRO B CA 1
ATOM 2500 C C . PRO B 1 66 ? -16.078 -26.406 -14.266 1 94.94 66 PRO B C 1
ATOM 2502 O O . PRO B 1 66 ? -14.992 -25.828 -14.203 1 94.94 66 PRO B O 1
ATOM 2505 N N . PHE B 1 67 ? -16.188 -27.625 -14.664 1 96.12 67 PHE B N 1
ATOM 2506 C CA . PHE B 1 67 ? -15.078 -28.547 -14.844 1 96.12 67 PHE B CA 1
ATOM 2507 C C . PHE B 1 67 ? -14.117 -28.031 -15.906 1 96.12 67 PHE B C 1
ATOM 2509 O O . PHE B 1 67 ? -12.906 -28 -15.688 1 96.12 67 PHE B O 1
ATOM 2516 N N . PHE B 1 68 ? -14.586 -27.547 -16.984 1 95.81 68 PHE B N 1
ATOM 2517 C CA . PHE B 1 68 ? -13.742 -27.156 -18.109 1 95.81 68 PHE B CA 1
ATOM 2518 C C . PHE B 1 68 ? -12.95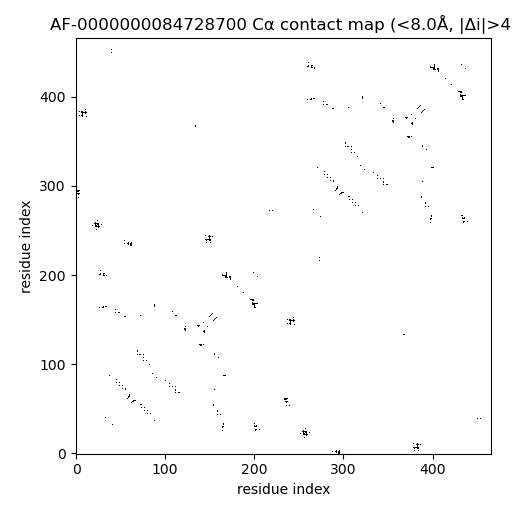3 -25.906 -17.781 1 95.81 68 PHE B C 1
ATOM 2520 O O . PHE B 1 68 ? -11.797 -25.766 -18.188 1 95.81 68 PHE B O 1
ATOM 2527 N N . LEU B 1 69 ? -13.516 -25.047 -17.078 1 96.94 69 LEU B N 1
ATOM 2528 C CA . LEU B 1 69 ? -12.812 -23.828 -16.703 1 96.94 69 LEU B CA 1
ATOM 2529 C C . LEU B 1 69 ? -11.68 -24.125 -15.727 1 96.94 69 LEU B C 1
ATOM 2531 O O . LEU B 1 69 ? -10.586 -23.578 -15.844 1 96.94 69 LEU B O 1
ATOM 2535 N N . ILE B 1 70 ? -11.953 -24.984 -14.805 1 97.62 70 ILE B N 1
ATOM 2536 C CA . ILE B 1 70 ? -10.938 -25.359 -13.828 1 97.62 70 ILE B CA 1
ATOM 2537 C C . ILE B 1 70 ? -9.797 -26.094 -14.539 1 97.62 70 ILE B C 1
ATOM 2539 O O . ILE B 1 70 ? -8.625 -25.828 -14.25 1 97.62 70 ILE B O 1
ATOM 2543 N N . MET B 1 71 ? -10.195 -26.969 -15.43 1 97.25 71 MET B N 1
ATOM 2544 C CA . MET B 1 71 ? -9.164 -27.688 -16.156 1 97.25 71 MET B CA 1
ATOM 2545 C C . MET B 1 71 ? -8.297 -26.734 -16.969 1 97.25 71 MET B C 1
ATOM 2547 O O . MET B 1 71 ? -7.078 -26.906 -17.047 1 97.25 71 MET B O 1
ATOM 2551 N N . PHE B 1 72 ? -8.93 -25.828 -17.578 1 97.06 72 PHE B N 1
ATOM 2552 C CA . PHE B 1 72 ? -8.188 -24.828 -18.344 1 97.06 72 PHE B CA 1
ATOM 2553 C C . PHE B 1 72 ? -7.234 -24.047 -17.438 1 97.06 72 PHE B C 1
ATOM 2555 O O . PHE B 1 72 ? -6.086 -23.797 -17.812 1 97.06 72 PHE B O 1
ATOM 2562 N N . SER B 1 73 ? -7.691 -23.609 -16.312 1 97.5 73 SER B N 1
ATOM 2563 C CA . SER B 1 73 ? -6.859 -22.891 -15.344 1 97.5 73 SER B CA 1
ATOM 2564 C C . SER B 1 73 ? -5.68 -23.734 -14.891 1 97.5 73 SER B C 1
ATOM 2566 O O . SER B 1 73 ? -4.555 -23.25 -14.789 1 97.5 73 SER B O 1
ATOM 2568 N N . ILE B 1 74 ? -5.945 -24.984 -14.625 1 97.31 74 ILE B N 1
ATOM 2569 C CA . ILE B 1 74 ? -4.879 -25.875 -14.211 1 97.31 74 ILE B CA 1
ATOM 2570 C C . ILE B 1 74 ? -3.859 -26.031 -15.336 1 97.31 74 ILE B C 1
ATOM 2572 O O . ILE B 1 74 ? -2.65 -26.016 -15.094 1 97.31 74 ILE B O 1
ATOM 2576 N N . LEU B 1 75 ? -4.324 -26.125 -16.547 1 95.5 75 LEU B N 1
ATOM 2577 C CA . LEU B 1 75 ? -3.43 -26.188 -17.703 1 95.5 75 LEU B CA 1
ATOM 2578 C C . LEU B 1 75 ? -2.557 -24.938 -17.781 1 95.5 75 LEU B C 1
ATOM 2580 O O . LEU B 1 75 ? -1.358 -25.031 -18.062 1 95.5 75 LEU B O 1
ATOM 2584 N N . SER B 1 76 ? -3.148 -23.844 -17.562 1 94.06 76 SER B N 1
ATOM 2585 C CA . SER B 1 76 ? -2.385 -22.594 -17.547 1 94.06 76 SER B CA 1
ATOM 2586 C C . SER B 1 76 ? -1.285 -22.625 -16.484 1 94.06 76 SER B C 1
ATOM 2588 O O . SER B 1 76 ? -0.164 -22.188 -16.734 1 94.06 76 SER B O 1
ATOM 2590 N N . HIS B 1 77 ? -1.523 -23.125 -15.359 1 95.06 77 HIS B N 1
ATOM 2591 C CA . HIS B 1 77 ? -0.548 -23.188 -14.273 1 95.06 77 HIS B CA 1
ATOM 2592 C C . HIS B 1 77 ? 0.562 -24.188 -14.594 1 95.06 77 HIS B C 1
ATOM 2594 O O . HIS B 1 77 ? 1.712 -23.984 -14.195 1 95.06 77 HIS B O 1
ATOM 2600 N N . ILE B 1 78 ? 0.211 -25.219 -15.312 1 92.69 78 ILE B N 1
ATOM 2601 C CA . ILE B 1 78 ? 1.229 -26.172 -15.766 1 92.69 78 ILE B CA 1
ATOM 2602 C C . ILE B 1 78 ? 2.178 -25.469 -16.734 1 92.69 78 ILE B C 1
ATOM 2604 O O . ILE B 1 78 ? 3.389 -25.703 -16.703 1 92.69 78 ILE B O 1
ATOM 2608 N N . LEU B 1 79 ? 1.627 -24.656 -17.547 1 89.62 79 LEU B N 1
ATOM 2609 C CA . LEU B 1 79 ? 2.457 -23.875 -18.453 1 89.62 79 LEU B CA 1
ATOM 2610 C C . LEU B 1 79 ? 3.363 -22.922 -17.688 1 89.62 79 LEU B C 1
ATOM 2612 O O . LEU B 1 79 ? 4.52 -22.719 -18.047 1 89.62 79 LEU B O 1
ATOM 2616 N N . TYR B 1 80 ? 2.812 -22.375 -16.594 1 89.88 80 TYR B N 1
ATOM 2617 C CA . TYR B 1 80 ? 3.633 -21.516 -15.742 1 89.88 80 TYR B CA 1
ATOM 2618 C C . TYR B 1 80 ? 4.809 -22.297 -15.172 1 89.88 80 TYR B C 1
ATOM 2620 O O . TYR B 1 80 ? 5.93 -21.781 -15.109 1 89.88 80 TYR B O 1
ATOM 2628 N N . LEU B 1 81 ? 4.605 -23.484 -14.812 1 89 81 LEU B N 1
ATOM 2629 C CA . LEU B 1 81 ? 5.641 -24.328 -14.242 1 89 81 LEU B CA 1
ATOM 2630 C C . LEU B 1 81 ? 6.758 -24.578 -15.25 1 89 81 LEU B C 1
ATOM 2632 O O . LEU B 1 81 ? 7.938 -24.578 -14.898 1 89 81 LEU B O 1
ATOM 2636 N N . SER B 1 82 ? 6.316 -24.766 -16.406 1 83.75 82 SER B N 1
ATOM 2637 C CA . SER B 1 82 ? 7.281 -25.047 -17.469 1 83.75 82 SER B CA 1
ATOM 2638 C C . SER B 1 82 ? 8.164 -23.828 -17.734 1 83.75 82 SER B C 1
ATOM 2640 O O . SER B 1 82 ? 9.336 -23.969 -18.094 1 83.75 82 SER B O 1
ATOM 2642 N N . ASN B 1 83 ? 7.66 -22.75 -17.5 1 78.19 83 ASN B N 1
ATOM 2643 C CA . ASN B 1 83 ? 8.398 -21.516 -17.766 1 78.19 83 ASN B CA 1
ATOM 2644 C C . ASN B 1 83 ? 9.297 -21.141 -16.594 1 78.19 83 ASN B C 1
ATOM 2646 O O . ASN B 1 83 ? 10.133 -20.234 -16.719 1 78.19 83 ASN B O 1
ATOM 2650 N N . LEU B 1 84 ? 9.219 -21.688 -15.469 1 78.75 84 LEU B N 1
ATOM 2651 C CA . LEU B 1 84 ? 10.062 -21.406 -14.312 1 78.75 84 LEU B CA 1
ATOM 2652 C C . LEU B 1 84 ? 11.484 -21.922 -14.539 1 78.75 84 LEU B C 1
ATOM 2654 O O . LEU B 1 84 ? 12.422 -21.453 -13.898 1 78.75 84 LEU B O 1
ATOM 2658 N N . ARG B 1 85 ? 11.625 -22.812 -15.461 1 65.75 85 ARG B N 1
ATOM 2659 C CA . ARG B 1 85 ? 12.938 -23.375 -15.734 1 65.75 85 ARG B CA 1
ATOM 2660 C C . ARG B 1 85 ? 13.883 -22.297 -16.281 1 65.75 85 ARG B C 1
ATOM 2662 O O . ARG B 1 85 ? 15.086 -22.344 -16.031 1 65.75 85 ARG B O 1
ATOM 2669 N N . SER B 1 86 ? 13.305 -21.375 -16.969 1 59.12 86 SER B N 1
ATOM 2670 C CA . SER B 1 86 ? 14.125 -20.312 -17.531 1 59.12 86 SER B CA 1
ATOM 2671 C C . SER B 1 86 ? 14.156 -19.094 -16.609 1 59.12 86 SER B C 1
ATOM 2673 O O . SER B 1 86 ? 14.648 -18.031 -16.984 1 59.12 86 SER B O 1
ATOM 2675 N N . PHE B 1 87 ? 13.734 -19.188 -15.43 1 58.25 87 PHE B N 1
ATOM 2676 C CA . PHE B 1 87 ? 13.672 -18.109 -14.445 1 58.25 87 PHE B CA 1
ATOM 2677 C C . PHE B 1 87 ? 15.055 -17.812 -13.883 1 58.25 87 PHE B C 1
ATOM 2679 O O . PHE B 1 87 ? 15.836 -18.734 -13.617 1 58.25 87 PHE B O 1
ATOM 2686 N N . PRO B 1 88 ? 15.414 -16.594 -13.641 1 50.84 88 PRO B N 1
ATOM 2687 C CA . PRO B 1 88 ? 14.703 -15.414 -14.156 1 50.84 88 PRO B CA 1
ATOM 2688 C C . PRO B 1 88 ? 15.055 -15.109 -15.609 1 50.84 88 PRO B C 1
ATOM 2690 O O . PRO B 1 88 ? 14.461 -14.219 -16.219 1 50.84 88 PRO B O 1
ATOM 2693 N N . CYS B 1 89 ? 16.25 -15.562 -16.047 1 45.72 89 CYS B N 1
ATOM 2694 C CA . CYS B 1 89 ? 16.906 -15.234 -17.312 1 45.72 89 CYS B CA 1
ATOM 2695 C C . CYS B 1 89 ? 16.25 -15.969 -18.484 1 45.72 89 CYS B C 1
ATOM 2697 O O . CYS B 1 89 ? 16.266 -17.203 -18.531 1 45.72 89 CYS B O 1
ATOM 2699 N N . ILE B 1 90 ? 15.188 -15.414 -18.891 1 42 90 ILE B N 1
ATOM 2700 C CA . ILE B 1 90 ? 14.875 -15.984 -20.203 1 42 90 ILE B CA 1
ATOM 2701 C C . ILE B 1 90 ? 16.125 -15.945 -21.094 1 42 90 ILE B C 1
ATOM 2703 O O . ILE B 1 90 ? 16.641 -14.875 -21.391 1 42 90 ILE B O 1
ATOM 2707 N N . SER B 1 91 ? 17.031 -16.781 -20.969 1 35.56 91 SER B N 1
ATOM 2708 C CA . SER B 1 91 ? 18.156 -16.844 -21.906 1 35.56 91 SER B CA 1
ATOM 2709 C C . SER B 1 91 ? 17.703 -16.5 -23.328 1 35.56 91 SER B C 1
ATOM 2711 O O . SER B 1 91 ? 16.703 -17.031 -23.797 1 35.56 91 SER B O 1
ATOM 2713 N N . VAL B 1 92 ? 18.078 -15.375 -23.828 1 36 92 VAL B N 1
ATOM 2714 C CA . VAL B 1 92 ? 17.891 -14.836 -25.172 1 36 92 VAL B CA 1
ATOM 2715 C C . VAL B 1 92 ? 18.125 -15.938 -26.203 1 36 92 VAL B C 1
ATOM 2717 O O . VAL B 1 92 ? 17.672 -15.828 -27.344 1 36 92 VAL B O 1
ATOM 2720 N N . TYR B 1 93 ? 18.984 -16.766 -25.984 1 37.03 93 TYR B N 1
ATOM 2721 C CA . TYR B 1 93 ? 19.359 -17.594 -27.109 1 37.03 93 TYR B CA 1
ATOM 2722 C C . TYR B 1 93 ? 18.172 -18.391 -27.641 1 37.03 93 TYR B C 1
ATOM 2724 O O . TYR B 1 93 ? 18.078 -18.688 -28.828 1 37.03 93 TYR B O 1
ATOM 2732 N N . PHE B 1 94 ? 17.438 -19.125 -26.859 1 40.97 94 PHE B N 1
ATOM 2733 C CA . PHE B 1 94 ? 16.328 -19.922 -27.406 1 40.97 94 PHE B CA 1
ATOM 2734 C C . PHE B 1 94 ? 15.07 -19.078 -27.547 1 40.97 94 PHE B C 1
ATOM 2736 O O . PHE B 1 94 ? 14.133 -19.219 -26.766 1 40.97 94 PHE B O 1
ATOM 2743 N N . LEU B 1 95 ? 15.102 -17.953 -28.062 1 42.47 95 LEU B N 1
ATOM 2744 C CA . LEU B 1 95 ? 14.219 -16.828 -28.375 1 42.47 95 LEU B CA 1
ATOM 2745 C C . LEU B 1 95 ? 12.891 -17.328 -28.938 1 42.47 95 LEU B C 1
ATOM 2747 O O . LEU B 1 95 ? 11.828 -16.828 -28.578 1 42.47 95 LEU B O 1
ATOM 2751 N N . HIS B 1 96 ? 13.117 -18.125 -30 1 43.53 96 HIS B N 1
ATOM 2752 C CA . HIS B 1 96 ? 11.93 -18.531 -30.75 1 43.53 96 HIS B CA 1
ATOM 2753 C C . HIS B 1 96 ? 10.969 -19.328 -29.891 1 43.53 96 HIS B C 1
ATOM 2755 O O . HIS B 1 96 ? 9.758 -19.094 -29.922 1 43.53 96 HIS B O 1
ATOM 2761 N N . ILE B 1 97 ? 11.594 -20.344 -29.297 1 42.56 97 ILE B N 1
ATOM 2762 C CA . ILE B 1 97 ? 10.758 -21.219 -28.484 1 42.56 97 ILE B CA 1
ATOM 2763 C C . ILE B 1 97 ? 10.227 -20.469 -27.266 1 42.56 97 ILE B C 1
ATOM 2765 O O . ILE B 1 97 ? 9.07 -20.641 -26.891 1 42.56 97 ILE B O 1
ATOM 2769 N N . ILE B 1 98 ? 10.938 -19.516 -26.766 1 49.47 98 ILE B N 1
ATOM 2770 C CA . ILE B 1 98 ? 10.602 -18.734 -25.578 1 49.47 98 ILE B CA 1
ATOM 2771 C C . ILE B 1 98 ? 9.516 -17.719 -25.922 1 49.47 98 ILE B C 1
ATOM 2773 O O . ILE B 1 98 ? 8.562 -17.547 -25.156 1 49.47 98 ILE B O 1
ATOM 2777 N N . TYR B 1 99 ? 9.844 -17.203 -27.141 1 53.34 99 TYR B N 1
ATOM 2778 C CA . TYR B 1 99 ? 8.812 -16.281 -27.578 1 53.34 99 TYR B CA 1
ATOM 2779 C C . TYR B 1 99 ? 7.465 -16.969 -27.703 1 53.34 99 TYR B C 1
ATOM 2781 O O . TYR B 1 99 ? 6.438 -16.438 -27.281 1 53.34 99 TYR B O 1
ATOM 2789 N N . MET B 1 100 ? 7.637 -18.219 -28.281 1 52.16 100 MET B N 1
ATOM 2790 C CA . MET B 1 100 ? 6.379 -18.953 -28.438 1 52.16 100 MET B CA 1
ATOM 2791 C C . MET B 1 100 ? 5.801 -19.344 -27.094 1 52.16 100 MET B C 1
ATOM 2793 O O . MET B 1 100 ? 4.594 -19.25 -26.875 1 52.16 100 MET B O 1
ATOM 2797 N N . ASN B 1 101 ? 6.754 -19.688 -26.219 1 62.34 101 ASN B N 1
ATOM 2798 C CA . ASN B 1 101 ? 6.27 -20.094 -24.906 1 62.34 101 ASN B CA 1
ATOM 2799 C C . ASN B 1 101 ? 5.711 -18.906 -24.125 1 62.34 101 ASN B C 1
ATOM 2801 O O . ASN B 1 101 ? 4.68 -19.016 -23.453 1 62.34 101 ASN B O 1
ATOM 2805 N N . HIS B 1 102 ? 6.332 -17.812 -24.516 1 69.88 102 HIS B N 1
ATOM 2806 C CA . HIS B 1 102 ? 5.859 -16.625 -23.812 1 69.88 102 HIS B CA 1
ATOM 2807 C C . HIS B 1 102 ? 4.516 -16.156 -24.375 1 69.88 102 HIS B C 1
ATOM 2809 O O . HIS B 1 102 ? 3.65 -15.711 -23.609 1 69.88 102 HIS B O 1
ATOM 2815 N N . LEU B 1 103 ? 4.488 -16.312 -25.688 1 74.62 103 LEU B N 1
ATOM 2816 C CA . LEU B 1 103 ? 3.229 -15.906 -26.312 1 74.62 103 LEU B CA 1
ATOM 2817 C C . LEU B 1 103 ? 2.084 -16.797 -25.844 1 74.62 103 LEU B C 1
ATOM 2819 O O . LEU B 1 103 ? 0.978 -16.328 -25.594 1 74.62 103 LEU B O 1
ATOM 2823 N N . ASN B 1 104 ? 2.445 -18.094 -25.844 1 81.06 104 ASN B N 1
ATOM 2824 C CA . ASN B 1 104 ? 1.423 -19.016 -25.344 1 81.06 104 ASN B CA 1
ATOM 2825 C C . ASN B 1 104 ? 1.026 -18.703 -23.906 1 81.06 104 ASN B C 1
ATOM 2827 O O . ASN B 1 104 ? -0.155 -18.75 -23.562 1 81.06 104 ASN B O 1
ATOM 2831 N N . LEU B 1 105 ? 2.018 -18.328 -23.188 1 82.62 105 LEU B N 1
ATOM 2832 C CA . LEU B 1 105 ? 1.762 -17.984 -21.797 1 82.62 105 LEU B CA 1
ATOM 2833 C C . LEU B 1 105 ? 0.836 -16.781 -21.688 1 82.62 105 LEU B C 1
ATOM 2835 O O . LEU B 1 105 ? -0.103 -16.781 -20.891 1 82.62 105 LEU B O 1
ATOM 2839 N N . LEU B 1 106 ? 1.132 -15.875 -22.531 1 85.69 106 LEU B N 1
ATOM 2840 C CA . LEU B 1 106 ? 0.33 -14.656 -22.531 1 85.69 106 LEU B CA 1
ATOM 2841 C C . LEU B 1 106 ? -1.095 -14.938 -22.984 1 85.69 106 LEU B C 1
ATOM 2843 O O . LEU B 1 106 ? -2.057 -14.461 -22.375 1 85.69 106 LEU B O 1
ATOM 2847 N N . VAL B 1 107 ? -1.197 -15.695 -24.031 1 89.69 107 VAL B N 1
ATOM 2848 C CA . VAL B 1 107 ? -2.508 -16.031 -24.578 1 89.69 107 VAL B CA 1
ATOM 2849 C C . VAL B 1 107 ? -3.316 -16.812 -23.562 1 89.69 107 VAL B C 1
ATOM 2851 O O . VAL B 1 107 ? -4.48 -16.516 -23.297 1 89.69 107 VAL B O 1
ATOM 2854 N N . PHE B 1 108 ? -2.721 -17.812 -22.969 1 91.19 108 PHE B N 1
ATOM 2855 C CA . PHE B 1 108 ? -3.41 -18.641 -21.984 1 91.19 108 PHE B CA 1
ATOM 2856 C C . PHE B 1 108 ? -3.82 -17.812 -20.781 1 91.19 108 PHE B C 1
ATOM 2858 O O . PHE B 1 108 ? -4.91 -18.016 -20.234 1 91.19 108 PHE B O 1
ATOM 2865 N N . THR B 1 109 ? -2.922 -16.922 -20.406 1 91.5 109 THR B N 1
ATOM 2866 C CA . THR B 1 109 ? -3.229 -16.078 -19.266 1 91.5 109 THR B CA 1
ATOM 2867 C C . THR B 1 109 ? -4.434 -15.188 -19.562 1 91.5 109 THR B C 1
ATOM 2869 O O . THR B 1 109 ? -5.348 -15.07 -18.75 1 91.5 109 THR B O 1
ATOM 2872 N N . VAL B 1 110 ? -4.473 -14.602 -20.719 1 93 110 VAL B N 1
ATOM 2873 C CA . VAL B 1 110 ? -5.555 -13.711 -21.094 1 93 110 VAL B CA 1
ATOM 2874 C C . VAL B 1 110 ? -6.855 -14.5 -21.234 1 93 110 VAL B C 1
ATOM 2876 O O . VAL B 1 110 ? -7.906 -14.062 -20.75 1 93 110 VAL B O 1
ATOM 2879 N N . LEU B 1 111 ? -6.809 -15.641 -21.828 1 94.5 111 LEU B N 1
ATOM 2880 C CA . LEU B 1 111 ? -7.992 -16.469 -21.984 1 94.5 111 LEU B CA 1
ATOM 2881 C C . LEU B 1 111 ? -8.531 -16.906 -20.625 1 94.5 111 LEU B C 1
ATOM 2883 O O . LEU B 1 111 ? -9.75 -16.938 -20.422 1 94.5 111 LEU B O 1
ATOM 2887 N N . ASN B 1 112 ? -7.625 -17.266 -19.797 1 96.12 112 ASN B N 1
ATOM 2888 C CA . ASN B 1 112 ? -8.039 -17.656 -18.453 1 96.12 112 ASN B CA 1
ATOM 2889 C C . ASN B 1 112 ? -8.805 -16.531 -17.75 1 96.12 112 ASN B C 1
ATOM 2891 O O . ASN B 1 112 ? -9.828 -16.781 -17.109 1 96.12 112 ASN B O 1
ATOM 2895 N N . HIS B 1 113 ? -8.367 -15.258 -17.953 1 94.12 113 HIS B N 1
ATOM 2896 C CA . HIS B 1 113 ? -9.07 -14.094 -17.406 1 94.12 113 HIS B CA 1
ATOM 2897 C C . HIS B 1 113 ? -10.461 -13.961 -18.016 1 94.12 113 HIS B C 1
ATOM 2899 O O . HIS B 1 113 ? -11.445 -13.812 -17.281 1 94.12 113 HIS B O 1
ATOM 2905 N N . LEU B 1 114 ? -10.531 -14.094 -19.25 1 94.62 114 LEU B N 1
ATOM 2906 C CA . LEU B 1 114 ? -11.781 -13.883 -19.969 1 94.62 114 LEU B CA 1
ATOM 2907 C C . LEU B 1 114 ? -12.797 -14.969 -19.609 1 94.62 114 LEU B C 1
ATOM 2909 O O . LEU B 1 114 ? -13.984 -14.68 -19.438 1 94.62 114 LEU B O 1
ATOM 2913 N N . PHE B 1 115 ? -12.344 -16.156 -19.5 1 96.06 115 PHE B N 1
ATOM 2914 C CA . PHE B 1 115 ? -13.234 -17.266 -19.172 1 96.06 115 PHE B CA 1
ATOM 2915 C C . PHE B 1 115 ? -13.859 -17.078 -17.797 1 96.06 115 PHE B C 1
ATOM 2917 O O . PHE B 1 115 ? -15.062 -17.266 -17.625 1 96.06 115 PHE B O 1
ATOM 2924 N N . TRP B 1 116 ? -13.125 -16.609 -16.891 1 95.44 116 TRP B N 1
ATOM 2925 C CA . TRP B 1 116 ? -13.656 -16.484 -15.539 1 95.44 116 TRP B CA 1
ATOM 2926 C C . TRP B 1 116 ? -14.508 -15.219 -15.414 1 95.44 116 TRP B C 1
ATOM 2928 O O . TRP B 1 116 ? -15.477 -15.188 -14.648 1 95.44 116 TRP B O 1
ATOM 2938 N N . ILE B 1 117 ? -14.102 -14.195 -16.141 1 93.25 117 ILE B N 1
ATOM 2939 C CA . ILE B 1 117 ? -14.953 -13.016 -16.188 1 93.25 117 ILE B CA 1
ATOM 2940 C C . ILE B 1 117 ? -16.312 -13.375 -16.766 1 93.25 117 ILE B C 1
ATOM 2942 O O . ILE B 1 117 ? -17.344 -12.906 -16.281 1 93.25 117 ILE B O 1
ATOM 2946 N N . TRP B 1 118 ? -16.281 -14.242 -17.719 1 91.81 118 TRP B N 1
ATOM 2947 C CA . TRP B 1 118 ? -17.531 -14.703 -18.328 1 91.81 118 TRP B CA 1
ATOM 2948 C C . TRP B 1 118 ? -18.328 -15.562 -17.344 1 91.81 118 TRP B C 1
ATOM 2950 O O . TRP B 1 118 ? -19.547 -15.438 -17.266 1 91.81 118 TRP B O 1
ATOM 2960 N N . HIS B 1 119 ? -17.672 -16.375 -16.656 1 92.19 119 HIS B N 1
ATOM 2961 C CA . HIS B 1 119 ? -18.344 -17.219 -15.68 1 92.19 119 HIS B CA 1
ATOM 2962 C C . HIS B 1 119 ? -19.031 -16.375 -14.617 1 92.19 119 HIS B C 1
ATOM 2964 O O . HIS B 1 119 ? -20.172 -16.688 -14.219 1 92.19 119 HIS B O 1
ATOM 2970 N N . PHE B 1 120 ? -18.375 -15.297 -14.203 1 91 120 PHE B N 1
ATOM 2971 C CA . PHE B 1 120 ? -18.938 -14.469 -13.148 1 91 120 PHE B CA 1
ATOM 2972 C C . PHE B 1 120 ? -19.672 -13.258 -13.734 1 91 120 PHE B C 1
ATOM 2974 O O . PHE B 1 120 ? -19.828 -12.242 -13.062 1 91 120 PHE B O 1
ATOM 2981 N N . ARG B 1 121 ? -20.047 -13.312 -14.922 1 86.94 121 ARG B N 1
ATOM 2982 C CA . ARG B 1 121 ? -20.594 -12.164 -15.641 1 86.94 121 ARG B CA 1
ATOM 2983 C C . ARG B 1 121 ? -21.859 -11.633 -14.969 1 86.94 121 ARG B C 1
ATOM 2985 O O . ARG B 1 121 ? -22.094 -10.422 -14.953 1 86.94 121 ARG B O 1
ATOM 2992 N N . LEU B 1 122 ? -22.688 -12.555 -14.461 1 80.25 122 LEU B N 1
ATOM 2993 C CA . LEU B 1 122 ? -23.906 -12.125 -13.812 1 80.25 122 LEU B CA 1
ATOM 2994 C C . LEU B 1 122 ? -23.609 -11.273 -12.586 1 80.25 122 LEU B C 1
ATOM 2996 O O . LEU B 1 122 ? -24.312 -10.289 -12.32 1 80.25 122 LEU B O 1
ATOM 3000 N N . TYR B 1 123 ? -22.609 -11.734 -11.938 1 79.56 123 TYR B N 1
ATOM 3001 C CA . TYR B 1 123 ? -22.172 -10.938 -10.797 1 79.56 123 TYR B CA 1
ATOM 3002 C C . TYR B 1 123 ? -21.672 -9.562 -11.25 1 79.56 123 TYR B C 1
ATOM 3004 O O . TYR B 1 123 ? -22.062 -8.539 -10.68 1 79.56 123 TYR B O 1
ATOM 3012 N N . PHE B 1 124 ? -20.922 -9.445 -12.258 1 80.31 124 PHE B N 1
ATOM 3013 C CA . PHE B 1 124 ? -20.344 -8.188 -12.734 1 80.31 124 PHE B CA 1
ATOM 3014 C C . PHE B 1 124 ? -21.422 -7.293 -13.328 1 80.31 124 PHE B C 1
ATOM 3016 O O . PHE B 1 124 ? -21.359 -6.07 -13.195 1 80.31 124 PHE B O 1
ATOM 3023 N N . SER B 1 125 ? -22.391 -7.879 -13.953 1 77.38 125 SER B N 1
ATOM 3024 C CA . SER B 1 125 ? -23.516 -7.125 -14.492 1 77.38 125 SER B CA 1
ATOM 3025 C C . SER B 1 125 ? -24.344 -6.484 -13.375 1 77.38 125 SER B C 1
ATOM 3027 O O . SER B 1 125 ? -24.781 -5.34 -13.5 1 77.38 125 SER B O 1
ATOM 3029 N N . SER B 1 126 ? -24.5 -7.203 -12.359 1 76.19 126 SER B N 1
ATOM 3030 C CA . SER B 1 126 ? -25.25 -6.688 -11.219 1 76.19 126 SER B CA 1
ATOM 3031 C C . SER B 1 126 ? -24.516 -5.52 -10.562 1 76.19 126 SER B C 1
ATOM 3033 O O . SER B 1 126 ? -25.156 -4.578 -10.086 1 76.19 126 SER B O 1
ATOM 3035 N N . LEU B 1 127 ? -23.203 -5.57 -10.586 1 72.31 127 LEU B N 1
ATOM 3036 C CA . LEU B 1 127 ? -22.406 -4.477 -10.039 1 72.31 127 LEU B CA 1
ATOM 3037 C C . LEU B 1 127 ? -22.594 -3.209 -10.867 1 72.31 127 LEU B C 1
ATOM 3039 O O . LEU B 1 127 ? -22.609 -2.104 -10.32 1 72.31 127 LEU B O 1
ATOM 3043 N N . LEU B 1 128 ? -22.688 -3.381 -12.141 1 68.25 128 LEU B N 1
ATOM 3044 C CA . LEU B 1 128 ? -22.812 -2.252 -13.055 1 68.25 128 LEU B CA 1
ATOM 3045 C C . LEU B 1 128 ? -24.219 -1.66 -13.023 1 68.25 128 LEU B C 1
ATOM 3047 O O . LEU B 1 128 ? -24.391 -0.453 -13.203 1 68.25 128 LEU B O 1
ATOM 3051 N N . THR B 1 129 ? -25.188 -2.467 -12.93 1 65.12 129 THR B N 1
ATOM 3052 C CA . THR B 1 129 ? -26.578 -2 -12.938 1 65.12 129 THR B CA 1
ATOM 3053 C C . THR B 1 129 ? -26.969 -1.459 -11.57 1 65.12 129 THR B C 1
ATOM 3055 O O . THR B 1 129 ? -27.719 -0.489 -11.469 1 65.12 129 THR B O 1
ATOM 3058 N N . ASN B 1 130 ? -26.766 -2.35 -10.57 1 58.91 130 ASN B N 1
ATOM 3059 C CA . ASN B 1 130 ? -27.141 -1.908 -9.234 1 58.91 130 ASN B CA 1
ATOM 3060 C C . ASN B 1 130 ? -26.062 -1.026 -8.609 1 58.91 130 ASN B C 1
ATOM 3062 O O . ASN B 1 130 ? -24.906 -1.439 -8.484 1 58.91 130 ASN B O 1
ATOM 3066 N N . SER B 1 131 ? -26.141 0.191 -8.922 1 50.41 131 SER B N 1
ATOM 3067 C CA . SER B 1 131 ? -25.203 1.241 -8.547 1 50.41 131 SER B CA 1
ATOM 3068 C C . SER B 1 131 ? -24.406 0.847 -7.305 1 50.41 131 SER B C 1
ATOM 3070 O O . SER B 1 131 ? -24.672 -0.183 -6.684 1 50.41 131 SER B O 1
ATOM 3072 N N . PHE B 1 132 ? -24.031 1.942 -6.297 1 42.47 132 PHE B N 1
ATOM 3073 C CA . PHE B 1 132 ? -23.172 2.242 -5.152 1 42.47 132 PHE B CA 1
ATOM 3074 C C . PHE B 1 132 ? -23.5 1.318 -3.982 1 42.47 132 PHE B C 1
ATOM 3076 O O . PHE B 1 132 ? -22.984 1.507 -2.877 1 42.47 132 PHE B O 1
ATOM 3083 N N . THR B 1 133 ? -24.609 0.693 -3.91 1 40.19 133 THR B N 1
ATOM 3084 C CA . THR B 1 133 ? -24.969 0.167 -2.598 1 40.19 133 THR B CA 1
ATOM 3085 C C . THR B 1 133 ? -24.109 -1.047 -2.25 1 40.19 133 THR B C 1
ATOM 3087 O O . THR B 1 133 ? -24.078 -2.027 -2.996 1 40.19 133 THR B O 1
ATOM 3090 N N . TYR B 1 134 ? -23.047 -0.918 -1.669 1 43.03 134 TYR B N 1
ATOM 3091 C CA . TYR B 1 134 ? -22.141 -1.858 -1.017 1 43.03 134 TYR B CA 1
ATOM 3092 C C . TYR B 1 134 ? -22.922 -3.031 -0.42 1 43.03 134 TYR B C 1
ATOM 3094 O O . TYR B 1 134 ? -23.281 -3.002 0.755 1 43.03 134 TYR B O 1
ATOM 3102 N N . SER B 1 135 ? -23.953 -3.715 -0.896 1 39.38 135 SER B N 1
ATOM 3103 C CA . SER B 1 135 ? -24.812 -4.715 -0.271 1 39.38 135 SER B CA 1
ATOM 3104 C C . SER B 1 135 ? -24.016 -5.934 0.174 1 39.38 135 SER B C 1
ATOM 3106 O O . SER B 1 135 ? -23.391 -6.605 -0.65 1 39.38 135 SER B O 1
ATOM 3108 N N . LYS B 1 136 ? -23.5 -6.121 1.271 1 46.88 136 LYS B N 1
ATOM 3109 C CA . LYS B 1 136 ? -23.266 -7.367 1.989 1 46.88 136 LYS B CA 1
ATOM 3110 C C . LYS B 1 136 ? -24.203 -8.469 1.521 1 46.88 136 LYS B C 1
ATOM 3112 O O . LYS B 1 136 ? -24.062 -9.625 1.925 1 46.88 136 LYS B O 1
ATOM 3117 N N . LYS B 1 137 ? -25.125 -8.18 0.662 1 47.75 137 LYS B N 1
ATOM 3118 C CA . LYS B 1 137 ? -26.141 -9.195 0.392 1 47.75 137 LYS B CA 1
ATOM 3119 C C . LYS B 1 137 ? -25.719 -10.086 -0.778 1 47.75 137 LYS B C 1
ATOM 3121 O O . LYS B 1 137 ? -25.25 -9.594 -1.801 1 47.75 137 LYS B O 1
ATOM 3126 N N . LYS B 1 138 ? -25.547 -11.422 -0.417 1 53.91 138 LYS B N 1
ATOM 3127 C CA . LYS B 1 138 ? -25.438 -12.461 -1.438 1 53.91 138 LYS B CA 1
ATOM 3128 C C . LYS B 1 138 ? -26.188 -12.062 -2.707 1 53.91 138 LYS B C 1
ATOM 3130 O O . LYS B 1 138 ? -27.328 -11.602 -2.645 1 53.91 138 LYS B O 1
ATOM 3135 N N . ASN B 1 139 ? -25.375 -11.555 -3.721 1 53.19 139 ASN B N 1
ATOM 3136 C CA . ASN B 1 139 ? -26.031 -11.258 -4.988 1 53.19 139 ASN B CA 1
ATOM 3137 C C . ASN B 1 139 ? -26.734 -12.492 -5.551 1 53.19 139 ASN B C 1
ATOM 3139 O O . ASN B 1 139 ? -26.656 -13.57 -4.965 1 53.19 139 ASN B O 1
ATOM 3143 N N . TYR B 1 140 ? -27.25 -12.258 -6.672 1 48.94 140 TYR B N 1
ATOM 3144 C CA . TYR B 1 140 ? -28.109 -13.164 -7.422 1 48.94 140 TYR B CA 1
ATOM 3145 C C . TYR B 1 140 ? -27.469 -14.539 -7.574 1 48.94 140 TYR B C 1
ATOM 3147 O O . TYR B 1 140 ? -28.141 -15.562 -7.527 1 48.94 140 TYR B O 1
ATOM 3155 N N . GLU B 1 141 ? -26.109 -14.594 -7.711 1 61.09 141 GLU B N 1
ATOM 3156 C CA . GLU B 1 141 ? -25.562 -15.914 -7.973 1 61.09 141 GLU B CA 1
ATOM 3157 C C . GLU B 1 141 ? -24.922 -16.5 -6.719 1 61.09 141 GLU B C 1
ATOM 3159 O O . GLU B 1 141 ? -24.281 -17.562 -6.777 1 61.09 141 GLU B O 1
ATOM 3164 N N . GLY B 1 142 ? -25.172 -15.758 -5.613 1 76.44 142 GLY B N 1
ATOM 3165 C CA . GLY B 1 142 ? -24.812 -16.375 -4.348 1 76.44 142 GLY B CA 1
ATOM 3166 C C . GLY B 1 142 ? -23.406 -16.031 -3.9 1 76.44 142 GLY B C 1
ATOM 3167 O O . GLY B 1 142 ? -22.969 -16.469 -2.826 1 76.44 142 GLY B O 1
ATOM 3168 N N . PHE B 1 143 ? -22.656 -15.242 -4.816 1 85.44 143 PHE B N 1
ATOM 3169 C CA . PHE B 1 143 ? -21.281 -14.938 -4.41 1 85.44 143 PHE B CA 1
ATOM 3170 C C . PHE B 1 143 ? -21.188 -13.531 -3.832 1 85.44 143 PHE B C 1
ATOM 3172 O O . PHE B 1 143 ? -21.906 -12.625 -4.27 1 85.44 143 PHE B O 1
ATOM 3179 N N . THR B 1 144 ? -20.359 -13.461 -2.889 1 85.38 144 THR B N 1
ATOM 3180 C CA . THR B 1 144 ? -20.062 -12.133 -2.361 1 85.38 144 THR B CA 1
ATOM 3181 C C . THR B 1 144 ? -18.875 -11.523 -3.104 1 85.38 144 THR B C 1
ATOM 3183 O O . THR B 1 144 ? -18.125 -12.227 -3.793 1 85.38 144 THR B O 1
ATOM 3186 N N . PHE B 1 145 ? -18.688 -10.234 -3.021 1 86.69 145 PHE B N 1
ATOM 3187 C CA . PHE B 1 145 ? -17.562 -9.539 -3.643 1 86.69 145 PHE B CA 1
ATOM 3188 C C . PHE B 1 145 ? -16.234 -10.109 -3.168 1 86.69 145 PHE B C 1
ATOM 3190 O O . PHE B 1 145 ? -15.328 -10.328 -3.971 1 86.69 145 PHE B O 1
ATOM 3197 N N . ASN B 1 146 ? -16.156 -10.32 -1.908 1 89 146 ASN B N 1
ATOM 3198 C CA . ASN B 1 146 ? -14.922 -10.82 -1.332 1 89 146 ASN B CA 1
ATOM 3199 C C . ASN B 1 146 ? -14.555 -12.195 -1.89 1 89 146 ASN B C 1
ATOM 3201 O O . ASN B 1 146 ? -13.375 -12.492 -2.1 1 89 146 ASN B O 1
ATOM 3205 N N . GLN B 1 147 ? -15.492 -12.961 -2.074 1 92.31 147 GLN B N 1
ATOM 3206 C CA . GLN B 1 147 ? -15.25 -14.289 -2.617 1 92.31 147 GLN B CA 1
ATOM 3207 C C . GLN B 1 147 ? -14.703 -14.211 -4.039 1 92.31 147 GLN B C 1
ATOM 3209 O O . GLN B 1 147 ? -13.703 -14.852 -4.363 1 92.31 147 GLN B O 1
ATOM 3214 N N . ILE B 1 148 ? -15.281 -13.383 -4.867 1 92.06 148 ILE B N 1
ATOM 3215 C CA . ILE B 1 148 ? -14.859 -13.242 -6.258 1 92.06 148 ILE B CA 1
ATOM 3216 C C . ILE B 1 148 ? -13.492 -12.555 -6.316 1 92.06 148 ILE B C 1
ATOM 3218 O O . ILE B 1 148 ? -12.609 -12.992 -7.055 1 92.06 148 ILE B O 1
ATOM 3222 N N . ALA B 1 149 ? -13.367 -11.555 -5.527 1 92.56 149 ALA B N 1
ATOM 3223 C CA . ALA B 1 149 ? -12.094 -10.844 -5.484 1 92.56 149 ALA B CA 1
ATOM 3224 C C . ALA B 1 149 ? -10.953 -11.773 -5.059 1 92.56 149 ALA B C 1
ATOM 3226 O O . ALA B 1 149 ? -9.867 -11.742 -5.637 1 92.56 149 ALA B O 1
ATOM 3227 N N . SER B 1 150 ? -11.219 -12.531 -4.105 1 95.69 150 SER B N 1
ATOM 3228 C CA . SER B 1 150 ? -10.211 -13.469 -3.619 1 95.69 150 SER B CA 1
ATOM 3229 C C . SER B 1 150 ? -9.898 -14.539 -4.66 1 95.69 150 SER B C 1
ATOM 3231 O O . SER B 1 150 ? -8.742 -14.938 -4.82 1 95.69 150 SER B O 1
ATOM 3233 N N . PHE B 1 151 ? -10.914 -15.039 -5.316 1 96.12 151 PHE B N 1
ATOM 3234 C CA . PHE B 1 151 ? -10.711 -16.016 -6.383 1 96.12 151 PHE B CA 1
ATOM 3235 C C . PHE B 1 151 ? -9.789 -15.453 -7.457 1 96.12 151 PHE B C 1
ATOM 3237 O O . PHE B 1 151 ? -8.812 -16.094 -7.84 1 96.12 151 PHE B O 1
ATOM 3244 N N . PHE B 1 152 ? -10.016 -14.25 -7.887 1 95.81 152 PHE B N 1
ATOM 3245 C CA . PHE B 1 152 ? -9.195 -13.641 -8.93 1 95.81 152 PHE B CA 1
ATOM 3246 C C . PHE B 1 152 ? -7.793 -13.352 -8.406 1 95.81 152 PHE B C 1
ATOM 3248 O O . PHE B 1 152 ? -6.805 -13.602 -9.102 1 95.81 152 PHE B O 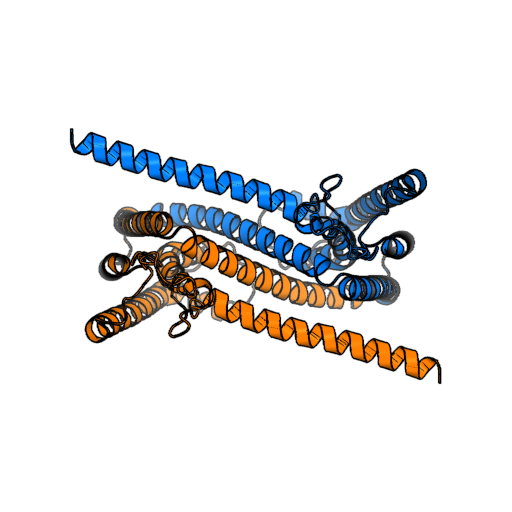1
ATOM 3255 N N . ALA B 1 153 ? -7.695 -12.891 -7.223 1 96 153 ALA B N 1
ATOM 3256 C CA . ALA B 1 153 ? -6.398 -12.492 -6.68 1 96 153 ALA B CA 1
ATOM 3257 C C . ALA B 1 153 ? -5.488 -13.703 -6.504 1 96 153 ALA B C 1
ATOM 3259 O O . ALA B 1 153 ? -4.312 -13.664 -6.879 1 96 153 ALA B O 1
ATOM 3260 N N . ILE B 1 154 ? -6.055 -14.727 -6.027 1 96.88 154 ILE B N 1
ATOM 3261 C CA . ILE B 1 154 ? -5.23 -15.867 -5.637 1 96.88 154 ILE B CA 1
ATOM 3262 C C . ILE B 1 154 ? -5.137 -16.859 -6.793 1 96.88 154 ILE B C 1
ATOM 3264 O O . ILE B 1 154 ? -4.039 -17.266 -7.188 1 96.88 154 ILE B O 1
ATOM 3268 N N . CYS B 1 155 ? -6.246 -17.156 -7.363 1 96.81 155 CYS B N 1
ATOM 3269 C CA . CYS B 1 155 ? -6.289 -18.266 -8.32 1 96.81 155 CYS B CA 1
ATOM 3270 C C . CYS B 1 155 ? -5.941 -17.781 -9.719 1 96.81 155 CYS B C 1
ATOM 3272 O O . CYS B 1 155 ? -5.445 -18.547 -10.547 1 96.81 155 CYS B O 1
ATOM 3274 N N . VAL B 1 156 ? -6.168 -16.516 -9.992 1 95.88 156 VAL B N 1
ATOM 3275 C CA . VAL B 1 156 ? -6.02 -16.047 -11.375 1 95.88 156 VAL B CA 1
ATOM 3276 C C . VAL B 1 156 ? -4.812 -15.125 -11.477 1 95.88 156 VAL B C 1
ATOM 3278 O O . VAL B 1 156 ? -3.975 -15.289 -12.367 1 95.88 156 VAL B O 1
ATOM 3281 N N . TRP B 1 157 ? -4.637 -14.203 -10.5 1 95.06 157 TRP B N 1
ATOM 3282 C CA . TRP B 1 157 ? -3.68 -13.117 -10.68 1 95.06 157 TRP B CA 1
ATOM 3283 C C . TRP B 1 157 ? -2.35 -13.445 -10.008 1 95.06 157 TRP B C 1
ATOM 3285 O O . TRP B 1 157 ? -1.295 -12.984 -10.445 1 95.06 157 TRP B O 1
ATOM 3295 N N . LEU B 1 158 ? -2.287 -14.125 -9.031 1 95.62 158 LEU B N 1
ATOM 3296 C CA . LEU B 1 158 ? -1.13 -14.305 -8.156 1 95.62 158 LEU B CA 1
ATOM 3297 C C . LEU B 1 158 ? 0.09 -14.75 -8.961 1 95.62 158 LEU B C 1
ATOM 3299 O O . LEU B 1 158 ? 1.155 -14.141 -8.867 1 95.62 158 LEU B O 1
ATOM 3303 N N . ILE B 1 159 ? -0.045 -15.734 -9.773 1 93.56 159 ILE B N 1
ATOM 3304 C CA . ILE B 1 159 ? 1.098 -16.359 -10.43 1 93.56 159 ILE B CA 1
ATOM 3305 C C . ILE B 1 159 ? 1.54 -15.508 -11.617 1 93.56 159 ILE B C 1
ATOM 3307 O O . ILE B 1 159 ? 2.713 -15.133 -11.719 1 93.56 159 ILE B O 1
ATOM 3311 N N . PRO B 1 160 ? 0.638 -15.172 -12.523 1 89.94 160 PRO B N 1
ATOM 3312 C CA . PRO B 1 160 ? 1.106 -14.344 -13.641 1 89.94 160 PRO B CA 1
ATOM 3313 C C . PRO B 1 160 ? 1.713 -13.023 -13.18 1 89.94 160 PRO B C 1
ATOM 3315 O O . PRO B 1 160 ? 2.672 -12.531 -13.789 1 89.94 160 PRO B O 1
ATOM 3318 N N . PHE B 1 161 ? 1.192 -12.461 -12.156 1 89.06 161 PHE B N 1
ATOM 3319 C CA . PHE B 1 161 ? 1.752 -11.219 -11.656 1 89.06 161 PHE B CA 1
ATOM 3320 C C . PHE B 1 161 ? 3.143 -11.438 -11.07 1 89.06 161 PHE B C 1
ATOM 3322 O O . PHE B 1 161 ? 4.035 -10.609 -11.242 1 89.06 161 PHE B O 1
ATOM 3329 N N . SER B 1 162 ? 3.277 -12.438 -10.375 1 89.25 162 SER B N 1
ATOM 3330 C CA . SER B 1 162 ? 4.586 -12.773 -9.82 1 89.25 162 SER B CA 1
ATOM 3331 C C . SER B 1 162 ? 5.617 -12.984 -10.922 1 89.25 162 SER B C 1
ATOM 3333 O O . SER B 1 162 ? 6.762 -12.547 -10.805 1 89.25 162 SER B O 1
ATOM 3335 N N . LEU B 1 163 ? 5.211 -13.609 -11.961 1 85.44 163 LEU B N 1
ATOM 3336 C CA . LEU B 1 163 ? 6.109 -13.836 -13.094 1 85.44 163 LEU B CA 1
ATOM 3337 C C . LEU B 1 163 ? 6.441 -12.523 -13.797 1 85.44 163 LEU B C 1
ATOM 3339 O O . LEU B 1 163 ? 7.574 -12.328 -14.234 1 85.44 163 LEU B O 1
ATOM 3343 N N . PHE B 1 164 ? 5.453 -11.695 -13.836 1 82.5 164 PHE B N 1
ATOM 3344 C CA . PHE B 1 164 ? 5.645 -10.406 -14.477 1 82.5 164 PHE B CA 1
ATOM 3345 C C . PHE B 1 164 ? 6.648 -9.562 -13.695 1 82.5 164 PHE B C 1
ATOM 3347 O O . PHE B 1 164 ? 7.512 -8.914 -14.289 1 82.5 164 PHE B O 1
ATOM 3354 N N . ILE B 1 165 ? 6.559 -9.562 -12.438 1 83.81 165 ILE B N 1
ATOM 3355 C CA . ILE B 1 165 ? 7.441 -8.773 -11.594 1 83.81 165 ILE B CA 1
ATOM 3356 C C . ILE B 1 165 ? 8.867 -9.312 -11.68 1 83.81 165 ILE B C 1
ATOM 3358 O O . ILE B 1 165 ? 9.836 -8.57 -11.469 1 83.81 165 ILE B O 1
ATOM 3362 N N . SER B 1 166 ? 9.031 -10.547 -12.07 1 78.62 166 SER B N 1
ATOM 3363 C CA . SER B 1 166 ? 10.32 -11.219 -12.133 1 78.62 166 SER B CA 1
ATOM 3364 C C . SER B 1 166 ? 10.977 -11.031 -13.5 1 78.62 166 SER B C 1
ATOM 3366 O O . SER B 1 166 ? 12.102 -11.484 -13.719 1 78.62 166 SER B O 1
ATOM 3368 N N . LEU B 1 167 ? 10.328 -10.367 -14.375 1 75.56 167 LEU B N 1
ATOM 3369 C CA . LEU B 1 167 ? 10.828 -10.211 -15.742 1 75.56 167 LEU B CA 1
ATOM 3370 C C . LEU B 1 167 ? 12.055 -9.305 -15.766 1 75.56 167 LEU B C 1
ATOM 3372 O O . LEU B 1 167 ? 12.078 -8.258 -15.109 1 75.56 167 LEU B O 1
ATOM 3376 N N . PRO B 1 168 ? 13.125 -9.711 -16.422 1 70.19 168 PRO B N 1
ATOM 3377 C CA . PRO B 1 168 ? 14.305 -8.852 -16.594 1 70.19 168 PRO B CA 1
ATOM 3378 C C . PRO B 1 168 ? 14.062 -7.684 -17.531 1 70.19 168 PRO B C 1
ATOM 3380 O O . PRO B 1 168 ? 13.156 -7.746 -18.375 1 70.19 168 PRO B O 1
ATOM 3383 N N . ALA B 1 169 ? 14.883 -6.609 -17.219 1 64.5 169 ALA B N 1
ATOM 3384 C CA . ALA B 1 169 ? 14.828 -5.48 -18.141 1 64.5 169 ALA B CA 1
ATOM 3385 C C . ALA B 1 169 ? 15.586 -5.789 -19.422 1 64.5 169 ALA B C 1
ATOM 3387 O O . ALA B 1 169 ? 16.719 -6.289 -19.391 1 64.5 169 ALA B O 1
ATOM 3388 N N . GLY B 1 170 ? 14.961 -6.207 -20.453 1 54.41 170 GLY B N 1
ATOM 3389 C CA . GLY B 1 170 ? 15.547 -6.535 -21.75 1 54.41 170 GLY B CA 1
ATOM 3390 C C . GLY B 1 170 ? 17.047 -6.324 -21.797 1 54.41 170 GLY B C 1
ATOM 3391 O O . GLY B 1 170 ? 17.75 -6.641 -20.828 1 54.41 170 GLY B O 1
ATOM 3392 N N . ASP B 1 171 ? 17.688 -5.398 -22.672 1 50.56 171 ASP B N 1
ATOM 3393 C CA . ASP B 1 171 ? 19.031 -5.16 -23.172 1 50.56 171 ASP B CA 1
ATOM 3394 C C . ASP B 1 171 ? 19.938 -4.57 -22.094 1 50.56 171 ASP B C 1
ATOM 3396 O O . ASP B 1 171 ? 21.109 -4.281 -22.328 1 50.56 171 ASP B O 1
ATOM 3400 N N . ASN B 1 172 ? 19.516 -4.273 -20.984 1 44.75 172 ASN B N 1
ATOM 3401 C CA . ASN B 1 172 ? 20.422 -3.494 -20.156 1 44.75 172 ASN B CA 1
ATOM 3402 C C . ASN B 1 172 ? 21.312 -4.395 -19.297 1 44.75 172 ASN B C 1
ATOM 3404 O O . ASN B 1 172 ? 20.859 -4.918 -18.281 1 44.75 172 ASN B O 1
ATOM 3408 N N . VAL B 1 173 ? 22.234 -5.051 -19.984 1 48.47 173 VAL B N 1
ATOM 3409 C CA . VAL B 1 173 ? 23.344 -5.68 -19.281 1 48.47 173 VAL B CA 1
ATOM 3410 C C . VAL B 1 173 ? 24.281 -4.602 -18.719 1 48.47 173 VAL B C 1
ATOM 3412 O O . VAL B 1 173 ? 24.594 -3.627 -19.406 1 48.47 173 VAL B O 1
ATOM 3415 N N . LEU B 1 174 ? 24.344 -4.309 -17.5 1 45.72 174 LEU B N 1
ATOM 3416 C CA . LEU B 1 174 ? 25.359 -3.402 -16.969 1 45.72 174 LEU B CA 1
ATOM 3417 C C . LEU B 1 174 ? 26.75 -3.76 -17.484 1 45.72 174 LEU B C 1
ATOM 3419 O O . LEU B 1 174 ? 27.156 -4.922 -17.438 1 45.72 174 LEU B O 1
ATOM 3423 N N . PRO B 1 175 ? 27.344 -2.875 -18.297 1 42.19 175 PRO B N 1
ATOM 3424 C CA . PRO B 1 175 ? 28.734 -3.152 -18.672 1 42.19 175 PRO B CA 1
ATOM 3425 C C . PRO B 1 175 ? 29.625 -3.42 -17.469 1 42.19 175 PRO B C 1
ATOM 3427 O O . PRO B 1 175 ? 29.547 -2.715 -16.453 1 42.19 175 PRO B O 1
ATOM 3430 N N . ILE B 1 176 ? 30.016 -4.582 -17.234 1 41.75 176 ILE B N 1
ATOM 3431 C CA . ILE B 1 176 ? 31.109 -4.809 -16.281 1 41.75 176 ILE B CA 1
ATOM 3432 C C . ILE B 1 176 ? 32.281 -3.926 -16.656 1 41.75 176 ILE B C 1
ATOM 3434 O O . ILE B 1 176 ? 32.75 -3.932 -17.797 1 41.75 176 ILE B O 1
ATOM 3438 N N . SER B 1 177 ? 32.469 -2.789 -16.078 1 37.19 177 SER B N 1
ATOM 3439 C CA . SER B 1 177 ? 33.688 -2.021 -16.281 1 37.19 177 SER B CA 1
ATOM 3440 C C . SER B 1 177 ? 34.906 -2.924 -16.281 1 37.19 177 SER B C 1
ATOM 3442 O O . SER B 1 177 ? 35.156 -3.648 -15.312 1 37.19 177 SER B O 1
ATOM 3444 N N . LEU B 1 178 ? 35.375 -3.256 -17.344 1 37.22 178 LEU B N 1
ATOM 3445 C CA . LEU B 1 178 ? 36.656 -3.885 -17.656 1 37.22 178 LEU B CA 1
ATOM 3446 C C . LEU B 1 178 ? 37.812 -3.178 -16.922 1 37.22 178 LEU B C 1
ATOM 3448 O O . LEU B 1 178 ? 38.969 -3.59 -17.031 1 37.22 178 LEU B O 1
ATOM 3452 N N . ASN B 1 179 ? 37.656 -1.899 -16.422 1 38.84 179 ASN B N 1
ATOM 3453 C CA . ASN B 1 179 ? 38.875 -1.212 -16.016 1 38.84 179 ASN B CA 1
ATOM 3454 C C . ASN B 1 179 ? 39.625 -2 -14.953 1 38.84 179 ASN B C 1
ATOM 3456 O O . ASN B 1 179 ? 40.75 -1.639 -14.586 1 38.84 179 ASN B O 1
ATOM 3460 N N . ASP B 1 180 ? 39.125 -2.732 -14.055 1 37.19 180 ASP B N 1
ATOM 3461 C CA . ASP B 1 180 ? 40.062 -3.289 -13.102 1 37.19 180 ASP B CA 1
ATOM 3462 C C . ASP B 1 180 ? 40.938 -4.383 -13.75 1 37.19 180 ASP B C 1
ATOM 3464 O O . ASP B 1 180 ? 41.625 -5.133 -13.055 1 37.19 180 ASP B O 1
ATOM 3468 N N . CYS B 1 181 ? 40.656 -4.562 -15.102 1 35 181 CYS B N 1
ATOM 3469 C CA . CYS B 1 181 ? 41.5 -5.594 -15.711 1 35 181 CYS B CA 1
ATOM 3470 C C . CYS B 1 181 ? 42.906 -5.082 -15.953 1 35 181 CYS B C 1
ATOM 3472 O O . CYS B 1 181 ? 43.688 -5.711 -16.672 1 35 181 CYS B O 1
ATOM 3474 N N . SER B 1 182 ? 43.281 -3.869 -15.602 1 35.62 182 SER B N 1
ATOM 3475 C CA . SER B 1 182 ? 44.594 -3.555 -16.109 1 35.62 182 SER B CA 1
ATOM 3476 C C . SER B 1 182 ? 45.656 -4.441 -15.453 1 35.62 182 SER B C 1
ATOM 3478 O O . SER B 1 182 ? 46.844 -4.133 -15.5 1 35.62 182 SER B O 1
ATOM 3480 N N . ARG B 1 183 ? 45.625 -5.098 -14.336 1 32.88 183 ARG B N 1
ATOM 3481 C CA . ARG B 1 183 ? 46.906 -5.652 -14.008 1 32.88 183 ARG B CA 1
ATOM 3482 C C . ARG B 1 183 ? 47.312 -6.77 -14.969 1 32.88 183 ARG B C 1
ATOM 3484 O O . ARG B 1 183 ? 46.469 -7.625 -15.297 1 32.88 183 ARG B O 1
ATOM 3491 N N . PRO B 1 184 ? 48.5 -6.82 -15.664 1 36.25 184 PRO B N 1
ATOM 3492 C CA . PRO B 1 184 ? 49 -7.773 -16.656 1 36.25 184 PRO B CA 1
ATOM 3493 C C . PRO B 1 184 ? 48.625 -9.211 -16.344 1 36.25 184 PRO B C 1
ATOM 3495 O O . PRO B 1 184 ? 48.156 -9.945 -17.234 1 36.25 184 PRO B O 1
ATOM 3498 N N . GLY B 1 185 ? 49.5 -9.969 -15.547 1 34.94 185 GLY B N 1
ATOM 3499 C CA . GLY B 1 185 ? 49.781 -11.383 -15.391 1 34.94 185 GLY B CA 1
ATOM 3500 C C . GLY B 1 185 ? 48.594 -12.188 -14.93 1 34.94 185 GLY B C 1
ATOM 3501 O O . GLY B 1 185 ? 48.656 -13.422 -14.852 1 34.94 185 GLY B O 1
ATOM 3502 N N . SER B 1 186 ? 48 -11.812 -13.852 1 33.09 186 SER B N 1
ATOM 3503 C CA . SER B 1 186 ? 47.094 -12.734 -13.172 1 33.09 186 SER B CA 1
ATOM 3504 C C . SER B 1 186 ? 45.844 -13.023 -14.023 1 33.09 186 SER B C 1
ATOM 3506 O O . SER B 1 186 ? 45.25 -12.109 -14.594 1 33.09 186 SER B O 1
ATOM 3508 N N . ARG B 1 187 ? 45.812 -14.273 -14.766 1 31.36 187 ARG B N 1
ATOM 3509 C CA . ARG B 1 187 ? 44.625 -14.828 -15.438 1 31.36 187 ARG B CA 1
ATOM 3510 C C . ARG B 1 187 ? 43.344 -14.352 -14.773 1 31.36 187 ARG B C 1
ATOM 3512 O O . ARG B 1 187 ? 43.094 -14.641 -13.602 1 31.36 187 ARG B O 1
ATOM 3519 N N . ILE B 1 188 ? 43.062 -13.195 -14.898 1 35.12 188 ILE B N 1
ATOM 3520 C CA . ILE B 1 188 ? 41.719 -12.773 -14.477 1 35.12 188 ILE B CA 1
ATOM 3521 C C . ILE B 1 188 ? 40.688 -13.844 -14.836 1 35.12 188 ILE B C 1
ATOM 3523 O O . ILE B 1 188 ? 40.438 -14.109 -16.016 1 35.12 188 ILE B O 1
ATOM 3527 N N . ILE B 1 189 ? 40.844 -15.141 -14.336 1 31.78 189 ILE B N 1
ATOM 3528 C CA . ILE B 1 189 ? 39.719 -16.062 -14.398 1 31.78 189 ILE B CA 1
ATOM 3529 C C . ILE B 1 189 ? 38.406 -15.273 -14.375 1 31.78 189 ILE B C 1
ATOM 3531 O O . ILE B 1 189 ? 38.062 -14.641 -13.367 1 31.78 189 ILE B O 1
ATOM 3535 N N . LEU B 1 190 ? 38.125 -14.461 -15.391 1 34.69 190 LEU B N 1
ATOM 3536 C CA . LEU B 1 190 ? 36.719 -14.133 -15.68 1 34.69 190 LEU B CA 1
ATOM 3537 C C . LEU B 1 190 ? 35.781 -15.227 -15.188 1 34.69 190 LEU B C 1
ATOM 3539 O O . LEU B 1 190 ? 35.75 -16.328 -15.758 1 34.69 190 LEU B O 1
ATOM 3543 N N . THR B 1 191 ? 36.031 -15.727 -14 1 32.91 191 THR B N 1
ATOM 3544 C CA . THR B 1 191 ? 35.062 -16.719 -13.586 1 32.91 191 THR B CA 1
ATOM 3545 C C . THR B 1 191 ? 33.688 -16.391 -14.148 1 32.91 191 THR B C 1
ATOM 3547 O O . THR B 1 191 ? 33.281 -15.234 -14.156 1 32.91 191 THR B O 1
ATOM 3550 N N . GLN B 1 192 ? 33.312 -17.094 -15.273 1 36.94 192 GLN B N 1
ATOM 3551 C CA . GLN B 1 192 ? 32.031 -17.234 -15.945 1 36.94 192 GLN B CA 1
ATOM 3552 C C . GLN B 1 192 ? 30.875 -16.797 -15.047 1 36.94 192 GLN B C 1
ATOM 3554 O O . GLN B 1 192 ? 29.734 -16.625 -15.508 1 36.94 192 GLN B O 1
ATOM 3559 N N . ASN B 1 193 ? 31 -16.969 -13.828 1 35.5 193 ASN B N 1
ATOM 3560 C CA . ASN B 1 193 ? 29.922 -16.656 -12.898 1 35.5 193 ASN B CA 1
ATOM 3561 C C . ASN B 1 193 ? 29.641 -15.164 -12.844 1 35.5 193 ASN B C 1
ATOM 3563 O O . ASN B 1 193 ? 29.031 -14.672 -11.891 1 35.5 193 ASN B O 1
ATOM 3567 N N . ASP B 1 194 ? 30.594 -14.414 -13.336 1 40.03 194 ASP B N 1
ATOM 3568 C CA . ASP B 1 194 ? 30.25 -13 -13.258 1 40.03 194 ASP B CA 1
ATOM 3569 C C . ASP B 1 194 ? 28.891 -12.727 -13.906 1 40.03 194 ASP B C 1
ATOM 3571 O O . ASP B 1 194 ? 28.797 -12.578 -15.125 1 40.03 194 ASP B O 1
ATOM 3575 N N . LYS B 1 195 ? 27.922 -13.586 -13.578 1 40.81 195 LYS B N 1
ATOM 3576 C CA . LYS B 1 195 ? 26.5 -13.586 -13.898 1 40.81 195 LYS B CA 1
ATOM 3577 C C . LYS B 1 195 ? 26 -12.164 -14.172 1 40.81 195 LYS B C 1
ATOM 3579 O O . LYS B 1 195 ? 26.203 -11.258 -13.367 1 40.81 195 LYS B O 1
ATOM 3584 N N . TYR B 1 196 ? 26.031 -11.68 -15.461 1 43.47 196 TYR B N 1
ATOM 3585 C CA . TYR B 1 196 ? 25.281 -10.547 -15.984 1 43.47 196 TYR B CA 1
ATOM 3586 C C . TYR B 1 196 ? 24.062 -10.258 -15.117 1 43.47 196 TYR B C 1
ATOM 3588 O O . TYR B 1 196 ? 23.172 -11.102 -14.984 1 43.47 196 TYR B O 1
ATOM 3596 N N . LYS B 1 197 ? 24.25 -9.586 -14.102 1 54.22 197 LYS B N 1
ATOM 3597 C CA . LYS B 1 197 ? 23.109 -9.258 -13.25 1 54.22 197 LYS B CA 1
ATOM 3598 C C . LYS B 1 197 ? 22.047 -8.484 -14.023 1 54.22 197 LYS B C 1
ATOM 3600 O O . LYS B 1 197 ? 22.297 -7.383 -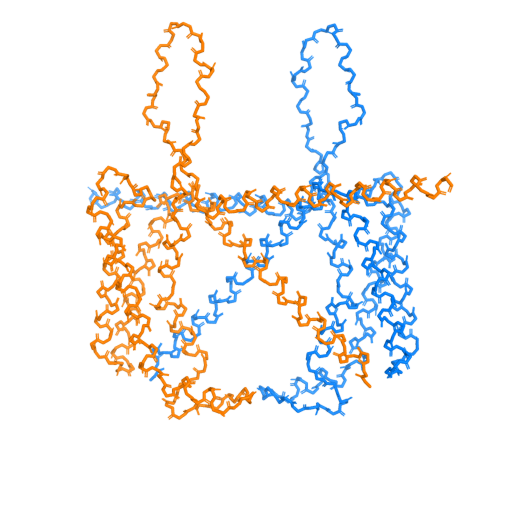14.508 1 54.22 197 LYS B O 1
ATOM 3605 N N . ARG B 1 198 ? 21.156 -9.055 -14.734 1 58.66 198 ARG B N 1
ATOM 3606 C CA . ARG B 1 198 ? 19.984 -8.445 -15.375 1 58.66 198 ARG B CA 1
ATOM 3607 C C . ARG B 1 198 ? 19.172 -7.625 -14.383 1 58.66 198 ARG B C 1
ATOM 3609 O O . ARG B 1 198 ? 18.938 -8.07 -13.258 1 58.66 198 ARG B O 1
ATOM 3616 N N . ILE B 1 199 ? 19.094 -6.375 -14.852 1 68.25 199 ILE B N 1
ATOM 3617 C CA . ILE B 1 199 ? 18.234 -5.52 -14.031 1 68.25 199 ILE B CA 1
ATOM 3618 C C . ILE B 1 199 ? 16.766 -5.828 -14.32 1 68.25 199 ILE B C 1
ATOM 3620 O O . ILE B 1 199 ? 16.375 -5.957 -15.477 1 68.25 199 ILE B O 1
ATOM 3624 N N . GLY B 1 200 ? 16.016 -5.992 -13.391 1 72.56 200 GLY B N 1
ATOM 3625 C CA . GLY B 1 200 ? 14.578 -6.223 -13.516 1 72.56 200 GLY B CA 1
ATOM 3626 C C . GLY B 1 200 ? 13.844 -5.062 -14.156 1 72.56 200 GLY B C 1
ATOM 3627 O O . GLY B 1 200 ? 14.25 -3.908 -14.016 1 72.56 200 GLY B O 1
ATOM 3628 N N . LEU B 1 201 ? 12.891 -5.328 -14.891 1 69.88 201 LEU B N 1
ATOM 3629 C CA . LEU B 1 201 ? 12.062 -4.332 -15.562 1 69.88 201 LEU B CA 1
ATOM 3630 C C . LEU B 1 201 ? 11.555 -3.287 -14.578 1 69.88 201 LEU B C 1
ATOM 3632 O O . LEU B 1 201 ? 11.664 -2.084 -14.828 1 69.88 201 LEU B O 1
ATOM 3636 N N . ILE B 1 202 ? 11.07 -3.742 -13.492 1 72 202 ILE B N 1
ATOM 3637 C CA . ILE B 1 202 ? 10.484 -2.844 -12.5 1 72 202 ILE B CA 1
ATOM 3638 C C . ILE B 1 202 ? 11.562 -1.919 -11.945 1 72 202 ILE B C 1
ATOM 3640 O O . ILE B 1 202 ? 11.336 -0.717 -11.781 1 72 202 ILE B O 1
ATOM 3644 N N . LYS B 1 203 ? 12.586 -2.432 -11.766 1 75.56 203 LYS B N 1
ATOM 3645 C CA . LYS B 1 203 ? 13.703 -1.635 -11.266 1 75.56 203 LYS B CA 1
ATOM 3646 C C . LYS B 1 203 ? 14.109 -0.561 -12.273 1 75.56 203 LYS B C 1
ATOM 3648 O O . LYS B 1 203 ? 14.422 0.568 -11.891 1 75.56 203 LYS B O 1
ATOM 3653 N N . SER B 1 204 ? 14.086 -0.922 -13.461 1 74.94 204 SER B N 1
ATOM 3654 C CA . SER B 1 204 ? 14.43 0.035 -14.508 1 74.94 204 SER B CA 1
ATOM 3655 C C . SER B 1 204 ? 13.422 1.181 -14.562 1 74.94 204 SER B C 1
ATOM 3657 O O . SER B 1 204 ? 13.805 2.34 -14.734 1 74.94 204 SER B O 1
ATOM 3659 N N . ILE B 1 205 ? 12.242 0.818 -14.391 1 76.94 205 ILE B N 1
ATOM 3660 C CA . ILE B 1 205 ? 11.188 1.828 -14.375 1 76.94 205 ILE B CA 1
ATOM 3661 C C . ILE B 1 205 ? 11.398 2.77 -13.188 1 76.94 205 ILE B C 1
ATOM 3663 O O . ILE B 1 205 ? 11.305 3.992 -13.336 1 76.94 205 ILE B O 1
ATOM 3667 N N . PHE B 1 206 ? 11.719 2.225 -12.102 1 79.25 206 PHE B N 1
ATOM 3668 C CA . PHE B 1 206 ? 11.898 3.027 -10.898 1 79.25 206 PHE B CA 1
ATOM 3669 C C . PHE B 1 206 ? 13.117 3.938 -11.039 1 79.25 206 PHE B C 1
ATOM 3671 O O . PHE B 1 206 ? 13.125 5.051 -10.508 1 79.25 206 PHE B O 1
ATOM 3678 N N . SER B 1 207 ? 14.094 3.447 -11.711 1 79 207 SER B N 1
ATOM 3679 C CA . SER B 1 207 ? 15.273 4.281 -11.945 1 79 207 SER B CA 1
ATOM 3680 C C . SER B 1 207 ? 14.922 5.516 -12.766 1 79 207 SER B C 1
ATOM 3682 O O . SER B 1 207 ? 15.43 6.605 -12.508 1 79 207 SER B O 1
ATOM 3684 N N . LYS B 1 208 ? 14.07 5.328 -13.688 1 78.25 208 LYS B N 1
ATOM 3685 C CA . LYS B 1 208 ? 13.617 6.457 -14.492 1 78.25 208 LYS B CA 1
ATOM 3686 C C . LYS B 1 208 ? 12.844 7.461 -13.648 1 78.25 208 LYS B C 1
ATOM 3688 O O . LYS B 1 208 ? 13.023 8.672 -13.789 1 78.25 208 LYS B O 1
ATOM 3693 N N . VAL B 1 209 ? 12.062 6.895 -12.812 1 82.94 209 VAL B N 1
ATOM 3694 C CA . VAL B 1 209 ? 11.266 7.742 -11.938 1 82.94 209 VAL B CA 1
ATOM 3695 C C . VAL B 1 209 ? 12.18 8.531 -11.008 1 82.94 209 VAL B C 1
ATOM 3697 O O . VAL B 1 209 ? 11.945 9.719 -10.758 1 82.94 209 VAL B O 1
ATOM 3700 N N . LYS B 1 210 ? 13.125 7.938 -10.57 1 81.56 210 LYS B N 1
ATOM 3701 C CA . LYS B 1 210 ? 14.086 8.602 -9.688 1 81.56 210 LYS B CA 1
ATOM 3702 C C . LYS B 1 210 ? 14.773 9.758 -10.398 1 81.56 210 LYS B C 1
ATOM 3704 O O . LYS B 1 210 ? 14.977 10.828 -9.812 1 81.56 210 LYS B O 1
ATOM 3709 N N . ILE B 1 211 ? 15.062 9.531 -11.586 1 81.81 211 ILE B N 1
ATOM 3710 C CA . ILE B 1 211 ? 15.695 10.578 -12.391 1 81.81 211 ILE B CA 1
ATOM 3711 C C . ILE B 1 211 ? 14.734 11.75 -12.547 1 81.81 211 ILE B C 1
ATOM 3713 O O . ILE B 1 211 ? 15.133 12.906 -12.398 1 81.81 211 ILE B O 1
ATOM 3717 N N . TYR B 1 212 ? 13.633 11.375 -12.781 1 82 212 TYR B N 1
ATOM 3718 C CA . TYR B 1 212 ? 12.625 12.422 -12.93 1 82 212 TYR B CA 1
ATOM 3719 C C . TYR B 1 212 ? 12.461 13.195 -11.625 1 82 212 TYR B C 1
ATOM 3721 O O . TYR B 1 212 ? 12.328 14.422 -11.641 1 82 212 TYR B O 1
ATOM 3729 N N . MET B 1 213 ? 12.469 12.508 -10.602 1 82.44 213 MET B N 1
ATOM 3730 C CA . MET B 1 213 ? 12.328 13.156 -9.297 1 82.44 213 MET B CA 1
ATOM 3731 C C . MET B 1 213 ? 13.5 14.102 -9.031 1 82.44 213 MET B C 1
ATOM 3733 O O . MET B 1 213 ? 13.305 15.18 -8.477 1 82.44 213 MET B O 1
ATOM 3737 N N . ASP B 1 214 ? 14.578 13.75 -9.445 1 82.44 214 ASP B N 1
ATOM 3738 C CA . ASP B 1 214 ? 15.758 14.594 -9.305 1 82.44 214 ASP B CA 1
ATOM 3739 C C . ASP B 1 214 ? 15.602 15.898 -10.086 1 82.44 214 ASP B C 1
ATOM 3741 O O . ASP B 1 214 ? 15.938 16.969 -9.594 1 82.44 214 ASP B O 1
ATOM 3745 N N . VAL B 1 215 ? 14.984 15.75 -11.141 1 82.88 215 VAL B N 1
ATOM 3746 C CA . VAL B 1 215 ? 14.758 16.906 -11.992 1 82.88 215 VAL B CA 1
ATOM 3747 C C . VAL B 1 215 ? 13.719 17.828 -11.344 1 82.88 215 VAL B C 1
ATOM 3749 O O . VAL B 1 215 ? 13.891 19.047 -11.312 1 82.88 215 VAL B O 1
ATOM 3752 N N . VAL B 1 216 ? 12.805 17.203 -10.812 1 81.88 216 VAL B N 1
ATOM 3753 C CA . VAL B 1 216 ? 11.734 17.969 -10.18 1 81.88 216 VAL B CA 1
ATOM 3754 C C . VAL B 1 216 ? 12.273 18.703 -8.961 1 81.88 216 VAL B C 1
ATOM 3756 O O . VAL B 1 216 ? 11.969 19.891 -8.75 1 81.88 216 VAL B O 1
ATOM 3759 N N . VAL B 1 217 ? 13.023 18.062 -8.18 1 82.5 217 VAL B N 1
ATOM 3760 C CA . VAL B 1 217 ? 13.578 18.656 -6.973 1 82.5 217 VAL B CA 1
ATOM 3761 C C . VAL B 1 217 ? 14.508 19.797 -7.348 1 82.5 217 VAL B C 1
ATOM 3763 O O . VAL B 1 217 ? 14.484 20.859 -6.707 1 82.5 217 VAL B O 1
ATOM 3766 N N . GLN B 1 218 ? 15.195 19.625 -8.406 1 81.81 218 GLN B N 1
ATOM 3767 C CA . GLN B 1 218 ? 16.109 20.656 -8.867 1 81.81 218 GLN B CA 1
ATOM 3768 C C . GLN B 1 218 ? 15.336 21.875 -9.367 1 81.81 218 GLN B C 1
ATOM 3770 O O . GLN B 1 218 ? 15.719 23.016 -9.094 1 81.81 218 GLN B O 1
ATOM 3775 N N . ASN B 1 219 ? 14.281 21.594 -9.961 1 80.44 219 ASN B N 1
ATOM 3776 C CA . ASN B 1 219 ? 13.453 22.688 -10.453 1 80.44 219 ASN B CA 1
ATOM 3777 C C . ASN B 1 219 ? 12.789 23.438 -9.312 1 80.44 219 ASN B C 1
ATOM 3779 O O . ASN B 1 219 ? 12.633 24.656 -9.375 1 80.44 219 ASN B O 1
ATOM 3783 N N . PHE B 1 220 ? 12.445 22.75 -8.414 1 79.5 220 PHE B N 1
ATOM 3784 C CA . PHE B 1 220 ? 11.828 23.359 -7.242 1 79.5 220 PHE B CA 1
ATOM 3785 C C . PHE B 1 220 ? 12.836 24.234 -6.496 1 79.5 220 PHE B C 1
ATOM 3787 O O . PHE B 1 220 ? 12.484 25.312 -6.004 1 79.5 220 PHE B O 1
ATOM 3794 N N . ASN B 1 221 ? 14.023 23.781 -6.41 1 73.44 221 ASN B N 1
ATOM 3795 C CA . ASN B 1 221 ? 15.078 24.547 -5.75 1 73.44 221 ASN B CA 1
ATOM 3796 C C . ASN B 1 221 ? 15.453 25.781 -6.551 1 73.44 221 ASN B C 1
ATOM 3798 O O . ASN B 1 221 ? 15.727 26.844 -5.977 1 73.44 221 ASN B O 1
ATOM 3802 N N . TRP B 1 222 ? 15.469 25.609 -7.762 1 69.06 222 TRP B N 1
ATOM 3803 C CA . TRP B 1 222 ? 15.805 26.719 -8.641 1 69.06 222 TRP B CA 1
ATOM 3804 C C . TRP B 1 222 ? 14.734 27.812 -8.562 1 69.06 222 TRP B C 1
ATOM 3806 O O . TRP B 1 222 ? 15.055 29 -8.492 1 69.06 222 TRP B O 1
ATOM 3816 N N . ASN B 1 223 ? 13.633 27.375 -8.539 1 64.56 223 ASN B N 1
ATOM 3817 C CA . ASN B 1 223 ? 12.547 28.344 -8.453 1 64.56 223 ASN B CA 1
ATOM 3818 C C . ASN B 1 223 ? 12.57 29.094 -7.125 1 64.56 223 ASN B C 1
ATOM 3820 O O . ASN B 1 223 ? 12.258 30.281 -7.07 1 64.56 223 ASN B O 1
ATOM 3824 N N . ASN B 1 224 ? 13.039 28.438 -6.195 1 65.19 224 ASN B N 1
ATOM 3825 C CA . ASN B 1 224 ? 13.109 29.078 -4.891 1 65.19 224 ASN B CA 1
ATOM 3826 C C . ASN B 1 224 ? 14.305 30.031 -4.797 1 65.19 224 ASN B C 1
ATOM 3828 O O . ASN B 1 224 ? 14.219 31.078 -4.172 1 65.19 224 ASN B O 1
ATOM 3832 N N . GLN B 1 225 ? 15.359 29.656 -5.426 1 61.75 225 GLN B N 1
ATOM 3833 C CA . GLN B 1 225 ? 16.5 30.562 -5.48 1 61.75 225 GLN B CA 1
ATOM 3834 C C . GLN B 1 225 ? 16.188 31.797 -6.332 1 61.75 225 GLN B C 1
ATOM 3836 O O . GLN B 1 225 ? 16.562 32.906 -5.977 1 61.75 225 GLN B O 1
ATOM 3841 N N . ALA B 1 226 ? 15.523 31.594 -7.297 1 58 226 ALA B N 1
ATOM 3842 C CA . ALA B 1 226 ? 15.133 32.688 -8.164 1 58 226 ALA B CA 1
ATOM 3843 C C . ALA B 1 226 ? 14.148 33.625 -7.465 1 58 226 ALA B C 1
ATOM 3845 O O . ALA B 1 226 ? 14.211 34.844 -7.629 1 58 226 ALA B O 1
ATOM 3846 N N . GLN B 1 227 ? 13.375 32.9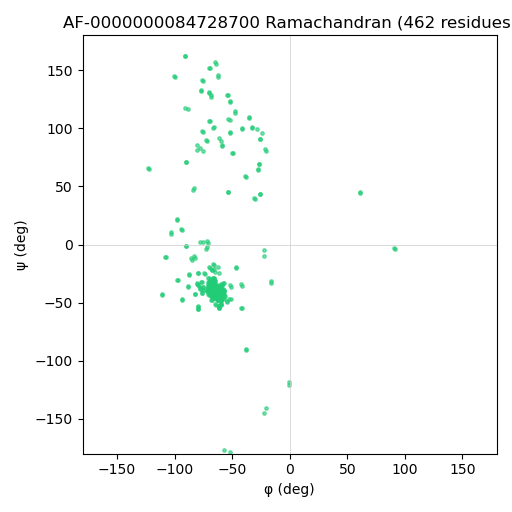69 -6.727 1 54.53 227 GLN B N 1
ATOM 3847 C CA . GLN B 1 227 ? 12.406 33.781 -5.988 1 54.53 227 GLN B CA 1
ATOM 3848 C C . GLN B 1 227 ? 13.086 34.594 -4.875 1 54.53 227 GLN B C 1
ATOM 3850 O O . GLN B 1 227 ? 12.703 35.719 -4.602 1 54.53 227 GLN B O 1
ATOM 3855 N N . LYS B 1 228 ? 14.031 34.031 -4.191 1 57.41 228 LYS B N 1
ATOM 3856 C CA . LYS B 1 228 ? 14.805 34.75 -3.189 1 57.41 228 LYS B CA 1
ATOM 3857 C C . LYS B 1 228 ? 15.555 35.906 -3.82 1 57.41 228 LYS B C 1
ATOM 3859 O O . LYS B 1 228 ? 15.625 37 -3.244 1 57.41 228 LYS B O 1
ATOM 3864 N N . ILE B 1 229 ? 16.047 35.656 -4.93 1 56.84 229 ILE B N 1
ATOM 3865 C CA . ILE B 1 229 ? 16.781 36.719 -5.609 1 56.84 229 ILE B CA 1
ATOM 3866 C C . ILE B 1 229 ? 15.812 37.844 -6.035 1 56.84 229 ILE B C 1
ATOM 3868 O O . ILE B 1 229 ? 16.125 39.031 -5.926 1 56.84 229 ILE B O 1
ATOM 3872 N N . SER B 1 230 ? 14.75 37.375 -6.41 1 52.19 230 SER B N 1
ATOM 3873 C CA . SER B 1 230 ? 13.797 38.406 -6.859 1 52.19 230 SER B CA 1
ATOM 3874 C C . SER B 1 230 ? 13.297 39.25 -5.695 1 52.19 230 SER B C 1
ATOM 3876 O O . SER B 1 230 ? 12.906 40.406 -5.883 1 52.19 230 SER B O 1
ATOM 3878 N N . THR B 1 231 ? 13.242 38.656 -4.605 1 48.94 231 THR B N 1
ATOM 3879 C CA . THR B 1 231 ? 12.805 39.438 -3.457 1 48.94 231 THR B CA 1
ATOM 3880 C C . THR B 1 231 ? 13.914 40.406 -2.998 1 48.94 231 THR B C 1
ATOM 3882 O O . THR B 1 231 ? 13.664 41.344 -2.238 1 48.94 231 THR B O 1
ATOM 3885 N N . TYR B 1 232 ? 15.07 40.031 -3.297 1 44.31 232 TYR B N 1
ATOM 3886 C CA . TYR B 1 232 ? 16.156 40.938 -2.936 1 44.31 232 TYR B CA 1
ATOM 3887 C C . TYR B 1 232 ? 16.344 42.031 -3.979 1 44.31 232 TYR B C 1
ATOM 3889 O O . TYR B 1 232 ? 17.109 42.969 -3.777 1 44.31 232 TYR B O 1
ATOM 3897 N N . ILE B 1 233 ? 15.719 41.875 -4.988 1 38.75 233 ILE B N 1
ATOM 3898 C CA . ILE B 1 233 ? 15.75 43.031 -5.887 1 38.75 233 ILE B CA 1
ATOM 3899 C C . ILE B 1 233 ? 14.516 43.906 -5.648 1 38.75 233 ILE B C 1
ATOM 3901 O O . ILE B 1 233 ? 13.391 43.406 -5.605 1 38.75 233 ILE B O 1
#

pLDDT: mean 75.73, std 21.25, range [31.23, 97.75]

Foldseek 3Di:
DVVVVVVVVVCVVVVVVVVVVVVLVVLLVLLVVCLVVVVVLLVVLLVLLVVLLVVLVVCCVPVVPPPVLSVLLNVLSVLLNVLSVCPPPVPCPVVVVVVVSVVVNVVSLVVNVVVVCVVCVVVVVCDVPVDPDQPPDLPPVRDDPVRSVVCCCRNRCVNVVSSLSRHFDPPDQPPPPCVVVPDPPDPPCPVPPVPSSGHTPSNVVVVVVVVVVVVVVVVVVVVVVVVVVVVVD/DVVVVVVVVVCVVVVVVVVVVVVLVVLLVLLVVCLVVVVVLLVVLLVLLVVLLVVLVVCCVPVVPPPVLSVLLNVLSVLLNVLSVCPPPPPCPVVVVVVVSVVVNVVSLVVNVVVVCVVCVVVVVCDVPVDPDQPPDLPPVRDHPVRSVCCCCRNRCVNVVSSLSRHFDPPDQPPPPCVVVPDPPDPPCPVPPVPSSGHTPSNVVVVVVVVVVVVVVVVVVVVVVVVVVVVVD

Sequence (466 aa):
MYGIIFLSYLGLISGFLFLTVCIACGLYYLSEFIEEYTEFSKKLLRKMIYFVIFLHLVILILDKFPFFLIMFSILSHILYLSNLRSFPCISVYFLHIIYMNHLNLLVFTVLNHLFWIWHFRLYFSSLLTNSFTYSKKKNYEGFTFNQIASFFAICVWLIPFSLFISLPAGDNVLPISLNDCSRPGSRIILTQNDKYKRIGLIKSIFSKVKIYMDVVVQNFNWNNQAQKISTYIMYGIIFLSYLGLISGFLFLTVCIACGLYYLSEFIEEYTEFSKKLLRKMIYFVIFLHLVILILDKFPFFLIMFSILSHILYLSNLRSFPCISVYFLHIIYMNHLNLLVFTVLNHLFWIWHFRLYFSSLLTNSFTYSKKKNYEGFTFNQIASFFAICVWLIPFSLFISLPAGDNVLPISLNDCSRPGSRIILTQNDKYKRIGLIKSIFSKVKIYMDVVVQNFNWNNQAQKISTYI

Secondary structure (DSSP, 8-state):
-HHHHHHHHHHHHHHHHHHHHHHHHHHHHHHHHHHHTHHHHHHHHHHHHHHHHHHHHHHHHHH---HHHHHHHHHHHHHHHHHGGG-S---GGGHHHHHHHHHHHHHHHHHHHHHHHHHTHHHHHHHHHS-S----S--TTS--HHHHHHIIIIIIIHHHHHHHHT-EEEEEE----GGGGG-SSS-----TT----EEEHHHHHHHHHHHHHHHHHHHHHHHHHHHHHHHH-/-HHHHHHHHHHHHHHHHHHHHHHHHHHHHHHHHHHHTHHHHHHHHHHHHHHHHHHHHHHHHHH---HHHHHHHHHHHHHHHHHGGG-S---GGGHHHHHHHHHHHHHHHHHHHHHHHHHTHHHHHHHHHS-S----S--TTS--HHHHHHIIIIIIIHHHHHHHHT-EEEEEE----GGGGG-SSS-----TT----EEEHHHHHHHHHHHHHHHHHHHHHHHHHHHHHHHH-

Solvent-accessible surface area (backbone atoms only — not comparable to full-atom values): 25480 Å² total; per-residue (Å²): 93,60,34,49,50,51,41,22,52,51,30,51,52,50,49,50,52,51,51,50,49,10,45,52,38,26,52,40,49,48,35,49,47,39,67,74,38,43,70,60,45,49,55,50,50,52,52,50,51,54,49,40,47,50,50,49,50,45,27,40,71,58,46,58,47,63,64,68,61,48,51,50,48,45,50,45,50,52,52,51,57,63,53,52,74,39,60,64,57,65,61,68,79,61,39,68,63,45,47,47,50,46,48,50,48,50,50,45,50,51,48,49,51,50,53,50,50,58,73,45,35,69,59,53,50,47,55,68,68,51,59,87,70,75,63,88,56,64,40,97,88,64,56,47,69,58,36,54,51,17,44,42,47,58,70,61,41,45,59,62,50,54,53,56,49,50,32,52,28,75,88,53,59,70,77,73,77,63,72,82,60,69,66,86,81,67,76,69,70,70,55,79,73,69,61,74,64,62,42,34,36,54,53,53,53,50,52,51,49,49,52,49,48,53,51,50,54,49,50,54,50,48,52,49,51,52,48,54,52,51,67,71,95,93,61,34,48,51,52,42,22,54,52,30,51,52,51,49,50,52,51,51,51,48,10,45,52,37,26,52,40,48,48,36,50,48,38,66,74,37,43,70,61,45,50,53,49,50,52,51,49,49,53,48,41,46,50,50,50,51,44,27,40,71,58,46,60,48,64,64,68,60,47,52,51,49,44,52,45,48,52,53,51,57,62,53,52,76,40,57,64,57,66,62,69,82,59,40,69,63,43,47,48,50,46,48,49,48,49,51,44,52,52,48,50,51,51,53,50,50,57,72,45,35,67,59,53,50,46,54,68,68,49,62,87,71,74,63,90,54,62,40,96,84,63,56,45,68,58,37,54,52,17,46,43,46,55,69,60,40,43,60,62,51,52,54,58,49,51,33,52,27,76,89,54,58,70,76,73,75,63,73,81,60,69,65,85,80,66,78,70,70,71,55,80,72,69,60,75,64,62,43,34,37,55,53,52,53,49,52,52,49,50,52,49,49,52,51,50,54,48,50,54,50,48,51,48,53,51,49,52,51,51,68,72,96